Protein AF-0000000083525839 (afdb_homodimer)

Foldseek 3Di:
DPPPDDPPPPPPPPDDPPPPPVPPPPPPPPPDLPDPPDPPPFDWQDKDKDFFQLQEAEAEEEQEAEEEEEDDCVVPVRQGMKMKTKTANDNPFDPVQWDWDADHVRRYTYIYGDDGDHRMYMYMYGNLAYAYHYEYEDAYEYHYENHAYAHYEYEYEQHEYEAENYHYQEAEYEYEHEEYEYHDDYHHHYHYHYHPNYDHDDDPPDD/DDDDDDDPPPDPPPDDPPVPPPPPPPPPPPPDLPDPPDPPPFDWQDKDKDFFQLQEAEAEEEQEAEEEEEDDCVVPVRQGMKMKTKTANDNPFDPVQWDWDADHVRRYTYIYGDDGDHRMYMYMYGNLAYAYHYEYEDAYEYHYENHAYAHYEYEYEQHEYEAENYHYQEAEYEYEHEEYEYHDDYHHHYHYHYHPNYDHDDDPPPD

Sequence (414 aa):
MTSLVAFCRLGLSLRGSARCLLAPVGRGSVSGTRRLGSRQKGSALKRWTLLVDPFGSLKVRLPCDVTVRPLDPHGYPAADRAFVELISPDQGANVDDVLVKYDKASKQLVVTSDHVGSDARIDLVTPVKFDLDISTFRKGCVKIKNMEGDNCYVETEKGHSILNSLKAHKVQVHSRGGKVICLGTIYGNVDIQTSEKGGFLMNNFFPMTSLVAFCRLGLSLRGSARCLLAPVGRGSVSGTRRLGSRQKGSALKRWTLLVDPFGSLKVRLPCDVTVRPLDPHGYPAADRAFVELISPDQGANVDDVLVKYDKASKQLVVTSDHVGSDARIDLVTPVKFDLDISTFRKGCVKIKNMEGDNCYVETEKGHSILNSLKAHKVQVHSRGGKVICLGTIYGNVDIQTSEKGGFLMNNFFP

Nearest PDB structures (foldseek):
  3lyc-assembly8_P  TM=5.583E-01  e=2.710E-03  Parabacteroides distasonis ATCC 8503
  3lyc-assembly8_P  TM=5.581E-01  e=2.653E-03  Parabacteroides distasonis ATCC 8503

Radius of gyration: 32.96 Å; Cα contacts (8 Å, |Δi|>4): 1109; chains: 2; bounding box: 167×71×80 Å

pLDDT: mean 78.37, std 26.61, range [20.97, 98.94]

Organism: Scyliorhinus torazame (NCBI:txid75743)

Solvent-accessible surface area (backbone atoms only — not comparable to full-atom values): 21547 Å² total; per-residue (Å²): 134,81,78,81,82,84,81,79,82,80,78,80,78,84,65,86,75,77,75,76,74,74,72,79,74,70,80,73,73,74,75,74,72,73,65,92,70,69,75,69,83,45,50,76,76,46,76,47,81,42,85,46,58,40,79,21,33,40,37,37,41,32,39,20,31,36,35,40,35,45,47,56,54,86,85,36,74,77,29,38,44,32,38,41,36,37,28,27,68,55,86,81,56,65,71,80,43,54,46,76,47,71,40,78,89,78,28,33,38,38,39,36,33,93,67,56,52,64,76,26,35,37,44,34,32,29,27,38,40,30,22,38,39,39,35,25,31,60,69,6,27,41,37,39,36,58,36,52,20,55,40,36,38,40,36,23,34,50,9,39,38,36,41,32,33,36,35,22,57,36,34,39,37,40,20,60,46,11,41,38,34,45,30,57,37,42,33,32,25,34,36,36,45,37,31,97,81,9,40,29,36,34,57,66,73,70,130,140,85,82,89,78,84,77,88,77,81,81,82,78,79,69,84,77,77,76,76,73,74,68,78,75,72,79,73,75,74,74,75,73,75,65,91,70,69,73,70,84,44,50,76,73,47,74,46,82,41,85,47,59,38,78,21,33,39,38,37,39,32,40,18,32,36,38,41,36,45,47,57,55,86,84,36,74,76,30,39,44,32,38,40,34,37,29,27,68,55,85,80,54,66,71,80,43,55,46,76,47,71,40,77,88,77,29,34,37,38,40,38,34,92,67,55,53,64,78,26,34,37,43,34,32,31,28,38,40,31,24,40,39,39,36,26,30,62,68,6,28,41,37,40,37,57,36,50,19,54,40,36,37,40,34,23,32,50,9,38,38,35,41,32,32,34,36,23,57,36,35,39,38,39,22,61,45,12,41,38,33,46,29,57,38,41,33,31,26,35,37,37,44,37,31,96,80,10,42,30,36,35,58,64,72,70,129

Secondary structure (DSSP, 8-state):
-----------------------------------TT----PEEEEEEEEE--TT-EEEEEESSEEEEEEPPTTT-TT--EEEEEEEES-TT--GGG-EEEEETTTTEEEEE-SS--TT-EEEEEE-TT-EEEEEE-TT--EEEES---SEEEEEESSS-EEEEEEEEEEEEEEESSS-EEEEEEEEEEEEEEE-TT--EEE-----/-----------------------------------TT----PEEEEEEEEE--TT-EEEEEESSEEEEEEPPTTT-TT--EEEEEEEES-TT--GGG-EEEEETTTTEEEEE-SS--TT-EEEEEE-TT-EEEEEE-TT--EEEES---SEEEEEESSS-EEEEEEEEEEEEEEESSS-EEEEEEEEEEEEEEE-TT--EEE-----

Structure (mmCIF, N/CA/C/O backbone):
data_AF-0000000083525839-model_v1
#
loop_
_entity.id
_entity.type
_entity.pdbx_description
1 polymer 'Adhesin domain-containing protein'
#
loop_
_atom_site.group_PDB
_atom_site.id
_atom_site.type_symbol
_atom_site.label_atom_id
_atom_site.label_alt_id
_atom_site.label_comp_id
_atom_site.label_asym_id
_atom_site.label_entity_id
_atom_site.label_seq_id
_atom_site.pdbx_PDB_ins_code
_atom_site.Cartn_x
_atom_site.Cartn_y
_atom_site.Cartn_z
_atom_site.occupancy
_atom_site.B_iso_or_equiv
_atom_site.auth_seq_id
_atom_site.auth_comp_id
_atom_site.auth_asym_id
_atom_site.auth_atom_id
_atom_site.pdbx_PDB_model_num
ATOM 1 N N . MET A 1 1 ? 74.062 16.625 -56.938 1 25.94 1 MET A N 1
ATOM 2 C CA . MET A 1 1 ? 72.812 17.094 -56.375 1 25.94 1 MET A CA 1
ATOM 3 C C . MET A 1 1 ? 72.188 16.016 -55.469 1 25.94 1 MET A C 1
ATOM 5 O O . MET A 1 1 ? 71.062 16.156 -55.062 1 25.94 1 MET A O 1
ATOM 9 N N . THR A 1 2 ? 72.75 14.938 -55.5 1 28.05 2 THR A N 1
ATOM 10 C CA . THR A 1 2 ? 72.25 13.633 -55.094 1 28.05 2 THR A CA 1
ATOM 11 C C . THR A 1 2 ? 72.25 13.523 -53.562 1 28.05 2 THR A C 1
ATOM 13 O O . THR A 1 2 ? 72.188 12.422 -53 1 28.05 2 THR A O 1
ATOM 16 N N . SER A 1 3 ? 71.812 14.727 -52.781 1 30.92 3 SER A N 1
ATOM 17 C CA . SER A 1 3 ? 72.188 14.961 -51.375 1 30.92 3 SER A CA 1
ATOM 18 C C . SER A 1 3 ? 71.375 14.055 -50.438 1 30.92 3 SER A C 1
ATOM 20 O O . SER A 1 3 ? 70.125 14.055 -50.469 1 30.92 3 SER A O 1
ATOM 22 N N . LEU A 1 4 ? 71.938 12.852 -50.125 1 30.45 4 LEU A N 1
ATOM 23 C CA . LEU A 1 4 ? 71.438 11.711 -49.375 1 30.45 4 LEU A CA 1
ATOM 24 C C . LEU A 1 4 ? 70.938 12.117 -47.969 1 30.45 4 LEU A C 1
ATOM 26 O O . LEU A 1 4 ? 71.75 12.656 -47.219 1 30.45 4 LEU A O 1
ATOM 30 N N . VAL A 1 5 ? 69.562 12.32 -47.75 1 29.45 5 VAL A N 1
ATOM 31 C CA . VAL A 1 5 ? 68.688 12.82 -46.688 1 29.45 5 VAL A CA 1
ATOM 32 C C . VAL A 1 5 ? 68.812 11.961 -45.438 1 29.45 5 VAL A C 1
ATOM 34 O O . VAL A 1 5 ? 68.75 10.727 -45.531 1 29.45 5 VAL A O 1
ATOM 37 N N . ALA A 1 6 ? 69.312 12.547 -44.25 1 27.53 6 ALA A N 1
ATOM 38 C CA . ALA A 1 6 ? 69.812 12.211 -42.906 1 27.53 6 ALA A CA 1
ATOM 39 C C . ALA A 1 6 ? 68.688 11.617 -42.062 1 27.53 6 ALA A C 1
ATOM 41 O O . ALA A 1 6 ? 67.625 12.227 -41.906 1 27.53 6 ALA A O 1
ATOM 42 N N . PHE A 1 7 ? 68.5 10.234 -41.906 1 27.47 7 PHE A N 1
ATOM 43 C CA . PHE A 1 7 ? 67.562 9.266 -41.344 1 27.47 7 PHE A CA 1
ATOM 44 C C . PHE A 1 7 ? 67.5 9.383 -39.812 1 27.47 7 PHE A C 1
ATOM 46 O O . PHE A 1 7 ? 68.312 8.805 -39.125 1 27.47 7 PHE A O 1
ATOM 53 N N . CYS A 1 8 ? 67.312 10.688 -39.219 1 25.06 8 CYS A N 1
ATOM 54 C CA . CYS A 1 8 ? 67.5 10.773 -37.781 1 25.06 8 CYS A CA 1
ATOM 55 C C . CYS A 1 8 ? 66.5 9.906 -37.031 1 25.06 8 CYS A C 1
ATOM 57 O O . CYS A 1 8 ? 65.312 9.93 -37.344 1 25.06 8 CYS A O 1
ATOM 59 N N . ARG A 1 9 ? 66.938 8.82 -36.312 1 26.33 9 ARG A N 1
ATOM 60 C CA . ARG A 1 9 ? 66.5 7.66 -35.531 1 26.33 9 ARG A CA 1
ATOM 61 C C . ARG A 1 9 ? 65.75 8.086 -34.281 1 26.33 9 ARG A C 1
ATOM 63 O O . ARG A 1 9 ? 66.375 8.602 -33.344 1 26.33 9 ARG A O 1
ATOM 70 N N . LEU A 1 10 ? 64.5 8.742 -34.406 1 27.22 10 LEU A N 1
ATOM 71 C CA . LEU A 1 10 ? 63.656 9.344 -33.375 1 27.22 10 LEU A CA 1
ATOM 72 C C . LEU A 1 10 ? 63.219 8.305 -32.344 1 27.22 10 LEU A C 1
ATOM 74 O O . LEU A 1 10 ? 62.5 7.371 -32.688 1 27.22 10 LEU A O 1
ATOM 78 N N . GLY A 1 11 ? 64.062 7.867 -31.344 1 27.44 11 GLY A N 1
ATOM 79 C CA . GLY A 1 11 ? 63.875 6.859 -30.312 1 27.44 11 GLY A CA 1
ATOM 80 C C . GLY A 1 11 ? 62.75 7.18 -29.359 1 27.44 11 GLY A C 1
ATOM 81 O O . GLY A 1 11 ? 62.75 8.242 -28.719 1 27.44 11 GLY A O 1
ATOM 82 N N . LEU A 1 12 ? 61.469 6.852 -29.625 1 28.11 12 LEU A N 1
ATOM 83 C CA . LEU A 1 12 ? 60.188 7.18 -28.953 1 28.11 12 LEU A CA 1
ATOM 84 C C . LEU A 1 12 ? 60.094 6.512 -27.594 1 28.11 12 LEU A C 1
ATOM 86 O O . LEU A 1 12 ? 60.062 5.281 -27.5 1 28.11 12 LEU A O 1
ATOM 90 N N . SER A 1 13 ? 60.906 6.945 -26.578 1 27.11 13 SER A N 1
ATOM 91 C CA . SER A 1 13 ? 60.875 6.285 -25.281 1 27.11 13 SER A CA 1
ATOM 92 C C . SER A 1 13 ? 59.531 6.406 -24.594 1 27.11 13 SER A C 1
ATOM 94 O O . SER A 1 13 ? 58.938 7.492 -24.562 1 27.11 13 SER A O 1
ATOM 96 N N . LEU A 1 14 ? 58.719 5.316 -24.516 1 29.78 14 LEU A N 1
ATOM 97 C CA . LEU A 1 14 ? 57.375 4.98 -24.047 1 29.78 14 LEU A CA 1
ATOM 98 C C . LEU A 1 14 ? 57.281 5.156 -22.547 1 29.78 14 LEU A C 1
ATOM 100 O O . LEU A 1 14 ? 57.688 4.289 -21.781 1 29.78 14 LEU A O 1
ATOM 104 N N . ARG A 1 15 ? 57.719 6.262 -21.953 1 24.11 15 ARG A N 1
ATOM 105 C CA . ARG A 1 15 ? 57.906 6.285 -20.5 1 24.11 15 ARG A CA 1
ATOM 106 C C . ARG A 1 15 ? 56.562 6.176 -19.781 1 24.11 15 ARG A C 1
ATOM 108 O O . ARG A 1 15 ? 56.5 5.645 -18.656 1 24.11 15 ARG A O 1
ATOM 115 N N . GLY A 1 16 ? 55.375 6.852 -20.141 1 23.44 16 GLY A N 1
ATOM 116 C CA . GLY A 1 16 ? 54.75 7.602 -19.062 1 23.44 16 GLY A CA 1
ATOM 117 C C . GLY A 1 16 ? 53.969 6.727 -18.094 1 23.44 16 GLY A C 1
ATOM 118 O O . GLY A 1 16 ? 53.156 5.914 -18.531 1 23.44 16 GLY A O 1
ATOM 119 N N . SER A 1 17 ? 54.5 6.168 -17.031 1 25.8 17 SER A N 1
ATOM 120 C CA . SER A 1 17 ? 54 5.336 -15.945 1 25.8 17 SER A CA 1
ATOM 121 C C . SER A 1 17 ? 52.812 6.012 -15.234 1 25.8 17 SER A C 1
ATOM 123 O O . SER A 1 17 ? 53.031 6.938 -14.445 1 25.8 17 SER A O 1
ATOM 125 N N . ALA A 1 18 ? 51.75 6.445 -15.914 1 24.8 18 ALA A N 1
ATOM 126 C CA . ALA A 1 18 ? 50.75 7.219 -15.172 1 24.8 18 ALA A CA 1
ATOM 127 C C . ALA A 1 18 ? 50.156 6.402 -14.031 1 24.8 18 ALA A C 1
ATOM 129 O O . ALA A 1 18 ? 49.625 5.316 -14.25 1 24.8 18 ALA A O 1
ATOM 130 N N . ARG A 1 19 ? 50.812 6.418 -12.836 1 25.94 19 ARG A N 1
ATOM 131 C CA . ARG A 1 19 ? 50.375 5.883 -11.555 1 25.94 19 ARG A CA 1
ATOM 132 C C . ARG A 1 19 ? 48.969 6.387 -11.195 1 25.94 19 ARG A C 1
ATOM 134 O O . ARG A 1 19 ? 48.781 7.59 -11.023 1 25.94 19 ARG A O 1
ATOM 141 N N . CYS A 1 20 ? 47.906 5.93 -11.891 1 24.39 20 CYS A N 1
ATOM 142 C CA . CYS A 1 20 ? 46.531 6.305 -11.562 1 24.39 20 CYS A CA 1
ATOM 143 C C . CYS A 1 20 ? 46.25 6.105 -10.078 1 24.39 20 CYS A C 1
ATOM 145 O O . CYS A 1 20 ? 46.219 4.973 -9.602 1 24.39 20 CYS A O 1
ATOM 147 N N . LEU A 1 21 ? 46.906 6.891 -9.258 1 27.11 21 LEU A N 1
ATOM 148 C CA . LEU A 1 21 ? 46.594 6.805 -7.84 1 27.11 21 LEU A CA 1
ATOM 149 C C . LEU A 1 21 ? 45.094 6.988 -7.625 1 27.11 21 LEU A C 1
ATOM 151 O O . LEU A 1 21 ? 44.531 8.039 -7.957 1 27.11 21 LEU A O 1
ATOM 155 N N . LEU A 1 22 ? 44.375 5.969 -7.98 1 28.78 22 LEU A N 1
ATOM 156 C CA . LEU A 1 22 ? 42.938 6.027 -7.641 1 28.78 22 LEU A CA 1
ATOM 157 C C . LEU A 1 22 ? 42.75 6.352 -6.16 1 28.78 22 LEU A C 1
ATOM 159 O O . LEU A 1 22 ? 43.281 5.656 -5.297 1 28.78 22 LEU A O 1
ATOM 163 N N . ALA A 1 23 ? 42.75 7.605 -5.758 1 30.5 23 ALA A N 1
ATOM 164 C CA . ALA A 1 23 ? 42.469 7.988 -4.383 1 30.5 23 ALA A CA 1
ATOM 165 C C . ALA A 1 23 ? 41.125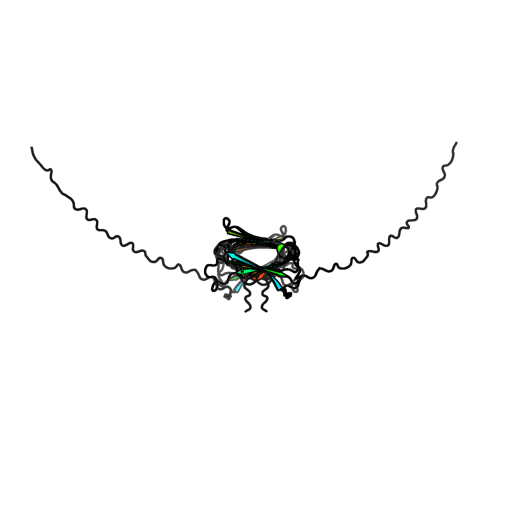 7.371 -3.922 1 30.5 23 ALA A C 1
ATOM 167 O O . ALA A 1 23 ? 40.219 7.152 -4.73 1 30.5 23 ALA A O 1
ATOM 168 N N . PRO A 1 24 ? 41.188 6.586 -2.814 1 29.98 24 PRO A N 1
ATOM 169 C CA . PRO A 1 24 ? 40 5.98 -2.209 1 29.98 24 PRO A CA 1
ATOM 170 C C . PRO A 1 24 ? 38.875 6.988 -1.967 1 29.98 24 PRO A C 1
ATOM 172 O O . PRO A 1 24 ? 39.125 8.078 -1.45 1 29.98 24 PRO A O 1
ATOM 175 N N . VAL A 1 25 ? 38.094 7.254 -2.988 1 31.7 25 VAL A N 1
ATOM 176 C CA . VAL A 1 25 ? 36.938 8.102 -2.686 1 31.7 25 VAL A CA 1
ATOM 177 C C . VAL A 1 25 ? 36.312 7.645 -1.38 1 31.7 25 VAL A C 1
ATOM 179 O O . VAL A 1 25 ? 36.094 6.449 -1.173 1 31.7 25 VAL A O 1
ATOM 182 N N . GLY A 1 26 ? 36.625 8.312 -0.355 1 26.12 26 GLY A N 1
ATOM 183 C CA . GLY A 1 26 ? 36.031 8.156 0.959 1 26.12 26 GLY A CA 1
ATOM 184 C C . GLY A 1 26 ? 34.531 7.879 0.901 1 26.12 26 GLY A C 1
ATOM 185 O O . GLY A 1 26 ? 33.844 8.305 -0.034 1 26.12 26 GLY A O 1
ATOM 186 N N . ARG A 1 27 ? 34.094 6.727 1.451 1 28.44 27 ARG A N 1
ATOM 187 C CA . ARG A 1 27 ? 32.719 6.262 1.735 1 28.44 27 ARG A CA 1
ATOM 188 C C . ARG A 1 27 ? 31.844 7.414 2.188 1 28.44 27 ARG A C 1
ATOM 190 O O . ARG A 1 27 ? 32.125 8.086 3.178 1 28.44 27 ARG A O 1
ATOM 197 N N . GLY A 1 28 ? 31.391 8.195 1.25 1 26.38 28 GLY A N 1
ATOM 198 C CA . GLY A 1 28 ? 30.453 9.25 1.626 1 26.38 28 GLY A CA 1
ATOM 199 C C . GLY A 1 28 ? 29.484 8.828 2.715 1 26.38 28 GLY A C 1
ATOM 200 O O . GLY A 1 28 ? 29.031 7.688 2.738 1 26.38 28 GLY A O 1
ATOM 201 N N . SER A 1 29 ? 29.625 9.367 3.922 1 28.72 29 SER A N 1
ATOM 202 C CA . SER A 1 29 ? 28.734 9.289 5.082 1 28.72 29 SER A CA 1
ATOM 203 C C . SER A 1 29 ? 27.281 9.359 4.664 1 28.72 29 SER A C 1
ATOM 205 O O . SER A 1 29 ? 26.859 10.328 4.02 1 28.72 29 SER A O 1
ATOM 207 N N . VAL A 1 30 ? 26.75 8.242 4.168 1 30.69 30 VAL A N 1
ATOM 208 C CA . VAL A 1 30 ? 25.297 8.234 4.148 1 30.69 30 VAL A CA 1
ATOM 209 C C . VAL A 1 30 ? 24.75 9.008 5.348 1 30.69 30 VAL A C 1
ATOM 211 O O . VAL A 1 30 ? 25.172 8.773 6.484 1 30.69 30 VAL A O 1
ATOM 214 N N . SER A 1 31 ? 24.547 10.273 5.219 1 31.59 31 SER A N 1
ATOM 215 C CA . SER A 1 31 ? 23.844 11.102 6.188 1 31.59 31 SER A CA 1
ATOM 216 C C . SER A 1 31 ? 22.766 10.312 6.91 1 31.59 31 SER A C 1
ATOM 218 O O . SER A 1 31 ? 22.094 9.469 6.309 1 31.59 31 SER A O 1
ATOM 220 N N . GLY A 1 32 ? 22.891 9.969 8.172 1 30.7 32 GLY A N 1
ATOM 221 C CA . GLY A 1 32 ? 22.078 9.328 9.195 1 30.7 32 GLY A CA 1
ATOM 222 C C . GLY A 1 32 ? 20.609 9.656 9.07 1 30.7 32 GLY A C 1
ATOM 223 O O . GLY A 1 32 ? 20.234 10.82 8.961 1 30.7 32 GLY A O 1
ATOM 224 N N . THR A 1 33 ? 19.906 8.836 8.344 1 37.47 33 THR A N 1
ATOM 225 C CA . THR A 1 33 ? 18.469 8.859 8.516 1 37.47 33 THR A CA 1
ATOM 226 C C . THR A 1 33 ? 18.094 9.172 9.969 1 37.47 33 THR A C 1
ATOM 228 O O . THR A 1 33 ? 18.656 8.586 10.891 1 37.47 33 THR A O 1
ATOM 231 N N . ARG A 1 34 ? 17.734 10.445 10.219 1 37.56 34 ARG A N 1
ATOM 232 C CA . ARG A 1 34 ? 17.234 10.758 11.547 1 37.56 34 ARG A CA 1
ATOM 233 C C . ARG A 1 34 ? 16.406 9.602 12.102 1 37.56 34 ARG A C 1
ATOM 235 O O . ARG A 1 34 ? 15.508 9.094 11.43 1 37.56 34 ARG A O 1
ATOM 242 N N . ARG A 1 35 ? 16.906 8.961 13.062 1 39.59 35 ARG A N 1
ATOM 243 C CA . ARG A 1 35 ? 16.156 7.969 13.82 1 39.59 35 ARG A CA 1
ATOM 244 C C . ARG A 1 35 ? 14.75 8.469 14.141 1 39.59 35 ARG A C 1
ATOM 246 O O . ARG A 1 35 ? 14.578 9.602 14.594 1 39.59 35 ARG A O 1
ATOM 253 N N . LEU A 1 36 ? 13.742 7.93 13.578 1 48.91 36 LEU A N 1
ATOM 254 C CA . LEU A 1 36 ? 12.32 8.242 13.695 1 48.91 36 LEU A CA 1
ATOM 255 C C . LEU A 1 36 ? 11.984 8.688 15.117 1 48.91 36 LEU A C 1
ATOM 257 O O . LEU A 1 36 ? 11.016 9.422 15.328 1 48.91 36 LEU A O 1
ATOM 261 N N . GLY A 1 37 ? 12.773 8.062 16.141 1 39.81 37 GLY A N 1
ATOM 262 C CA . GLY A 1 37 ? 12.336 8.211 17.516 1 39.81 37 GLY A CA 1
ATOM 263 C C . GLY A 1 37 ? 12.992 9.375 18.234 1 39.81 37 GLY A C 1
ATOM 264 O O . GLY A 1 37 ? 12.867 9.516 19.453 1 39.81 37 GLY A O 1
ATOM 265 N N . SER A 1 38 ? 13.898 9.977 17.797 1 42.09 38 SER A N 1
ATOM 266 C CA . SER A 1 38 ? 14.477 10.906 18.766 1 42.09 38 SER A CA 1
ATOM 267 C C . SER A 1 38 ? 13.594 12.141 18.953 1 42.09 38 SER A C 1
ATOM 269 O O . SER A 1 38 ? 13.43 12.93 18.016 1 42.09 38 SER A O 1
ATOM 271 N N . ARG A 1 39 ? 12.617 12.055 19.828 1 47.5 39 ARG A N 1
ATOM 272 C CA . ARG A 1 39 ? 11.891 13.266 20.219 1 47.5 39 ARG A CA 1
ATOM 273 C C . ARG A 1 39 ? 12.852 14.375 20.641 1 47.5 39 ARG A C 1
ATOM 275 O O . ARG A 1 39 ? 13.547 14.242 21.641 1 47.5 39 ARG A O 1
ATOM 282 N N . GLN A 1 40 ? 13.359 14.984 19.812 1 51.22 40 GLN A N 1
ATOM 283 C CA . GLN A 1 40 ? 14.055 16.156 20.359 1 51.22 40 GLN A CA 1
ATOM 284 C C . GLN A 1 40 ? 13.117 17 21.203 1 51.22 40 GLN A C 1
ATOM 286 O O . GLN A 1 40 ? 12 17.312 20.781 1 51.22 40 GLN A O 1
ATOM 291 N N . LYS A 1 41 ? 13.211 17 22.438 1 60.47 41 LYS A N 1
ATOM 292 C CA . LYS A 1 41 ? 12.57 17.891 23.406 1 60.47 41 LYS A CA 1
ATOM 293 C C . LYS A 1 41 ? 12.648 19.344 22.953 1 60.47 41 LYS A C 1
ATOM 295 O O . LYS A 1 41 ? 13.742 19.875 22.75 1 60.47 41 LYS A O 1
ATOM 300 N N . GLY A 1 42 ? 11.641 19.781 21.984 1 67.81 42 GLY A N 1
ATOM 301 C CA . GLY A 1 42 ? 11.555 21.203 21.703 1 67.81 42 GLY A CA 1
ATOM 302 C C . GLY A 1 42 ? 10.375 21.875 22.375 1 67.81 42 GLY A C 1
ATOM 303 O O . GLY A 1 42 ? 9.539 21.203 23 1 67.81 42 GLY A O 1
ATOM 304 N N . SER A 1 43 ? 10.547 23.188 22.625 1 76.19 43 SER A N 1
ATOM 305 C CA . SER A 1 43 ? 9.453 23.984 23.172 1 76.19 43 SER A CA 1
ATOM 306 C C . SER A 1 43 ? 8.547 24.516 22.078 1 76.19 43 SER A C 1
ATOM 308 O O . SER A 1 43 ? 9 24.766 20.953 1 76.19 43 SER A O 1
ATOM 310 N N . ALA A 1 44 ? 7.27 24.516 22.406 1 76.94 44 ALA A N 1
ATOM 311 C CA . ALA A 1 44 ? 6.312 25.141 21.5 1 76.94 44 ALA A CA 1
ATOM 312 C C . ALA A 1 44 ? 6.594 26.641 21.359 1 76.94 44 ALA A C 1
ATOM 314 O O . ALA A 1 44 ? 6.613 27.359 22.359 1 76.94 44 ALA A O 1
ATOM 315 N N . LEU A 1 45 ? 6.848 27.031 20.141 1 82.75 45 LEU A N 1
ATOM 316 C CA . LEU A 1 45 ? 7.195 28.438 19.891 1 82.75 45 LEU A CA 1
ATOM 317 C C . LEU A 1 45 ? 5.949 29.25 19.562 1 82.75 45 LEU A C 1
ATOM 319 O O . LEU A 1 45 ? 5.836 30.406 19.984 1 82.75 45 LEU A O 1
ATOM 323 N N . LYS A 1 46 ? 5.039 28.672 18.906 1 91 46 LYS A N 1
ATOM 324 C CA . LYS A 1 46 ? 3.824 29.375 18.5 1 91 46 LYS A CA 1
ATOM 325 C C . LYS A 1 46 ? 2.686 28.391 18.234 1 91 46 LYS A C 1
ATOM 327 O O . LYS A 1 46 ? 2.916 27.266 17.781 1 91 46 LYS A O 1
ATOM 332 N N . ARG A 1 47 ? 1.467 28.844 18.625 1 93.69 47 ARG A N 1
ATOM 333 C CA . ARG A 1 47 ? 0.275 28.016 18.406 1 93.69 47 ARG A CA 1
ATOM 334 C C . ARG A 1 47 ? -0.831 28.828 17.75 1 93.69 47 ARG A C 1
ATOM 336 O O . ARG A 1 47 ? -1.034 30 18.078 1 93.69 47 ARG A O 1
ATOM 343 N N . TRP A 1 48 ? -1.475 28.25 16.781 1 96.56 48 TRP A N 1
ATOM 344 C CA . TRP A 1 48 ? -2.645 28.828 16.141 1 96.56 48 TRP A CA 1
ATOM 345 C C . TRP A 1 48 ? -3.889 27.984 16.406 1 96.56 48 TRP A C 1
ATOM 347 O O . TRP A 1 48 ? -3.834 26.766 16.359 1 96.56 48 TRP A O 1
ATOM 357 N N . THR A 1 49 ? -4.961 28.656 16.75 1 97.31 49 THR A N 1
ATOM 358 C CA . THR A 1 49 ? -6.285 28.047 16.844 1 97.31 49 THR A CA 1
ATOM 359 C C . THR A 1 49 ? -7.227 28.641 15.797 1 97.31 49 THR A C 1
ATOM 361 O O . THR A 1 49 ? -7.445 29.859 15.766 1 97.31 49 THR A O 1
ATOM 364 N N . LEU A 1 50 ? -7.762 27.766 15.039 1 98.25 50 LEU A N 1
ATOM 365 C CA . LEU A 1 50 ? -8.578 28.266 13.938 1 98.25 50 LEU A CA 1
ATOM 366 C C . LEU A 1 50 ? -9.961 27.625 13.961 1 98.25 50 LEU A C 1
ATOM 368 O O . LEU A 1 50 ? -10.117 26.453 14.289 1 98.25 50 LEU A O 1
ATOM 372 N N . LEU A 1 51 ? -10.93 28.484 13.656 1 98.25 51 LEU A N 1
ATOM 373 C CA . LEU A 1 51 ? -12.258 27.953 13.359 1 98.25 51 LEU A CA 1
ATOM 374 C C . LEU A 1 51 ? -12.336 27.469 11.914 1 98.25 51 LEU A C 1
ATOM 376 O O . LEU A 1 51 ? -12.055 28.219 10.984 1 98.25 51 LEU A O 1
ATOM 380 N N . VAL A 1 52 ? -12.727 26.156 11.781 1 98.69 52 VAL A N 1
ATOM 381 C CA . VAL A 1 52 ? -12.727 25.594 10.438 1 98.69 52 VAL A CA 1
ATOM 382 C C . VAL A 1 52 ? -14.008 24.797 10.219 1 98.69 52 VAL A C 1
ATOM 384 O O . VAL A 1 52 ? -14.758 24.531 11.156 1 98.69 52 VAL A O 1
ATOM 387 N N . ASP A 1 53 ? -14.266 24.453 8.883 1 98.56 53 ASP A N 1
ATOM 388 C CA . ASP A 1 53 ? -15.336 23.531 8.539 1 98.56 53 ASP A CA 1
ATOM 389 C C . ASP A 1 53 ? -14.93 22.078 8.805 1 98.56 53 ASP A C 1
ATOM 391 O O . ASP A 1 53 ? -13.805 21.688 8.5 1 98.56 53 ASP A O 1
ATOM 395 N N . PRO A 1 54 ? -15.867 21.359 9.367 1 98.31 54 PRO A N 1
ATOM 396 C CA . PRO A 1 54 ? -15.531 19.969 9.664 1 98.31 54 PRO A CA 1
ATOM 397 C C . PRO A 1 54 ? -15.141 19.172 8.422 1 98.31 54 PRO A C 1
ATOM 399 O O . PRO A 1 54 ? -14.477 18.141 8.523 1 98.31 54 PRO A O 1
ATOM 402 N N . PHE A 1 55 ? -15.625 19.656 7.25 1 98.25 55 PHE A N 1
ATOM 403 C CA . PHE A 1 55 ? -15.352 18.984 5.984 1 98.25 55 PHE A CA 1
ATOM 404 C C . PHE A 1 55 ? -14.508 19.875 5.078 1 98.25 55 PHE A C 1
ATOM 406 O O . PHE A 1 55 ? -14.938 20.219 3.973 1 98.25 55 PHE A O 1
ATOM 413 N N . GLY A 1 56 ? -13.344 20.156 5.566 1 98.5 56 GLY A N 1
ATOM 414 C CA . GLY A 1 56 ? -12.422 20.969 4.797 1 98.5 56 GLY A CA 1
ATOM 415 C C . GLY A 1 56 ? -11.188 20.219 4.34 1 98.5 56 GLY A C 1
ATOM 416 O O . GLY A 1 56 ? -11.211 19 4.203 1 98.5 56 GLY A O 1
ATOM 417 N N . SER A 1 57 ? -10.156 21 3.949 1 98.81 57 SER A N 1
ATOM 418 C CA . SER A 1 57 ? -8.914 20.406 3.484 1 98.81 57 SER A CA 1
ATOM 419 C C . SER A 1 57 ? -7.703 21.109 4.09 1 98.81 57 SER A C 1
ATOM 421 O O . SER A 1 57 ? -7.793 22.266 4.496 1 98.81 57 SER A O 1
ATOM 423 N N . LEU A 1 58 ? -6.656 20.375 4.227 1 98.94 58 LEU A N 1
ATOM 424 C CA . LEU A 1 58 ? -5.379 20.859 4.727 1 98.94 58 LEU A CA 1
ATOM 425 C C . LEU A 1 58 ? -4.312 20.812 3.637 1 98.94 58 LEU A C 1
ATOM 427 O O . LEU A 1 58 ? -4.105 19.766 3.014 1 98.94 58 LEU A O 1
ATOM 431 N N . LYS A 1 59 ? -3.713 21.875 3.381 1 98.88 59 LYS A N 1
ATOM 432 C CA . LYS A 1 59 ? -2.574 21.953 2.469 1 98.88 59 LYS A CA 1
ATOM 433 C C . LYS A 1 59 ? -1.309 22.391 3.205 1 98.88 59 LYS A C 1
ATOM 435 O O . LYS A 1 59 ? -1.262 23.484 3.785 1 98.88 59 LYS A O 1
ATOM 440 N N . VAL A 1 60 ? -0.306 21.578 3.148 1 98.81 60 VAL A N 1
ATOM 441 C CA . VAL A 1 60 ? 0.925 21.828 3.889 1 98.81 60 VAL A CA 1
ATOM 442 C C . VAL A 1 60 ? 2.117 21.797 2.936 1 98.81 60 VAL A C 1
ATOM 444 O O . VAL A 1 60 ? 2.229 20.891 2.104 1 98.81 60 VAL A O 1
ATOM 447 N N . ARG A 1 61 ? 2.984 22.812 2.982 1 98.5 61 ARG A N 1
ATOM 448 C CA . ARG A 1 61 ? 4.289 22.859 2.328 1 98.5 61 ARG A CA 1
ATOM 449 C C . ARG A 1 61 ? 5.375 23.312 3.301 1 98.5 61 ARG A C 1
ATOM 451 O O . ARG A 1 61 ? 5.5 24.516 3.586 1 98.5 61 ARG A O 1
ATOM 458 N N . LEU A 1 62 ? 6.156 22.312 3.76 1 97.62 62 LEU A N 1
ATOM 459 C CA . LEU A 1 62 ? 7.07 22.656 4.84 1 97.62 62 LEU A CA 1
ATOM 460 C C . LEU A 1 62 ? 8.398 21.938 4.68 1 97.62 62 LEU A C 1
ATOM 462 O O . LEU A 1 62 ? 8.438 20.797 4.215 1 97.62 62 LEU A O 1
ATOM 466 N N . PRO A 1 63 ? 9.508 22.484 5.055 1 96.19 63 PRO A N 1
ATOM 467 C CA . PRO A 1 63 ? 10.82 21.828 4.977 1 96.19 63 PRO A CA 1
ATOM 468 C C . PRO A 1 63 ? 11.18 21.078 6.254 1 96.19 63 PRO A C 1
ATOM 470 O O . PRO A 1 63 ? 12.367 20.859 6.535 1 96.19 63 PRO A O 1
ATOM 473 N N . CYS A 1 64 ? 10.148 20.766 7.137 1 95.62 64 CYS A N 1
ATOM 474 C CA . CYS A 1 64 ? 10.398 20.094 8.406 1 95.62 64 CYS A CA 1
ATOM 475 C C . CYS A 1 64 ? 9.375 19 8.656 1 95.62 64 CYS A C 1
ATOM 477 O O . CYS A 1 64 ? 8.523 18.734 7.805 1 95.62 64 CYS A O 1
ATOM 479 N N . ASP A 1 65 ? 9.508 18.391 9.82 1 97.19 65 ASP A N 1
ATOM 480 C CA . ASP A 1 65 ? 8.602 17.297 10.156 1 97.19 65 ASP A CA 1
ATOM 481 C C . ASP A 1 65 ? 7.184 17.797 10.391 1 97.19 65 ASP A C 1
ATOM 483 O O . ASP A 1 65 ? 6.988 18.844 11.016 1 97.19 65 ASP A O 1
ATOM 487 N N . VAL A 1 66 ? 6.277 16.984 9.922 1 98.44 66 VAL A N 1
ATOM 488 C CA . VAL A 1 66 ? 4.863 17.312 10.062 1 98.44 66 VAL A CA 1
ATOM 489 C C . VAL A 1 66 ? 4.105 16.125 10.648 1 98.44 66 VAL A C 1
ATOM 491 O O . VAL A 1 66 ? 4.285 14.984 10.211 1 98.44 66 VAL A O 1
ATOM 494 N N . THR A 1 67 ? 3.305 16.375 11.594 1 98.69 67 THR A N 1
ATOM 495 C CA . THR A 1 67 ? 2.398 15.367 12.133 1 98.69 67 THR A CA 1
ATOM 496 C C . THR A 1 67 ? 0.95 15.844 12.055 1 98.69 67 THR A C 1
ATOM 498 O O . THR A 1 67 ? 0.655 17 12.367 1 98.69 67 THR A O 1
ATOM 501 N N . VAL A 1 68 ? 0.072 14.953 11.617 1 98.88 68 VAL A N 1
ATOM 502 C CA . VAL A 1 68 ? -1.35 15.273 11.539 1 98.88 68 VAL A CA 1
ATOM 503 C C . VAL A 1 68 ? -2.154 14.242 12.328 1 98.88 68 VAL A C 1
ATOM 505 O O . VAL A 1 68 ? -1.995 13.031 12.133 1 98.88 68 VAL A O 1
ATOM 508 N N . ARG A 1 69 ? -2.99 14.703 13.211 1 98.75 69 ARG A N 1
ATOM 509 C CA . ARG A 1 69 ? -3.898 13.852 13.969 1 98.75 69 ARG A CA 1
ATOM 510 C C . ARG A 1 69 ? -5.281 14.484 14.078 1 98.75 69 ARG A C 1
ATOM 512 O O . ARG A 1 69 ? -5.434 15.695 13.891 1 98.75 69 ARG A O 1
ATOM 519 N N . PRO A 1 70 ? -6.297 13.688 14.43 1 98.75 70 PRO A N 1
ATOM 520 C CA . PRO A 1 70 ? -7.66 14.227 14.453 1 98.75 70 PRO A CA 1
ATOM 521 C C . PRO A 1 70 ? -7.969 14.992 15.734 1 98.75 70 PRO A C 1
ATOM 523 O O . PRO A 1 70 ? -7.383 14.719 16.781 1 98.75 70 PRO A O 1
ATOM 526 N N . LEU A 1 71 ? -8.828 15.836 15.562 1 98.19 71 LEU A N 1
ATOM 527 C CA . LEU A 1 71 ? -9.406 16.547 16.703 1 98.19 71 LEU A CA 1
ATOM 528 C C . LEU A 1 71 ? -10.156 15.578 17.609 1 98.19 71 LEU A C 1
ATOM 530 O O . LEU A 1 71 ? -10.859 14.688 17.141 1 98.19 71 LEU A O 1
ATOM 534 N N . ASP A 1 72 ? -9.969 15.859 18.922 1 97.12 72 ASP A N 1
ATOM 535 C CA . ASP A 1 72 ? -10.688 15.039 19.875 1 97.12 72 ASP A CA 1
ATOM 536 C C . ASP A 1 72 ? -12.203 15.227 19.75 1 97.12 72 ASP A C 1
ATOM 538 O O . ASP A 1 72 ? -12.719 16.328 19.984 1 97.12 72 ASP A O 1
ATOM 542 N N . PRO A 1 73 ? -12.883 14.172 19.484 1 95.62 73 PRO A N 1
ATOM 543 C CA . PRO A 1 73 ? -14.32 14.328 19.25 1 95.62 73 PRO A CA 1
ATOM 544 C C . PRO A 1 73 ? -15.086 14.633 20.531 1 95.62 73 PRO A C 1
ATOM 546 O O . PRO A 1 73 ? -16.188 15.188 20.484 1 95.62 73 PRO A O 1
ATOM 549 N N . HIS A 1 74 ? -14.633 14.188 21.641 1 96.25 74 HIS A N 1
ATOM 550 C CA . HIS A 1 74 ? -15.305 14.445 22.922 1 96.25 74 HIS A CA 1
ATOM 551 C C . HIS A 1 74 ? -15.156 15.906 23.328 1 96.25 74 HIS A C 1
ATOM 553 O O . HIS A 1 74 ? -16.125 16.516 23.797 1 96.25 74 HIS A O 1
ATOM 559 N N . GLY A 1 75 ? -14.016 16.406 23.141 1 96.31 75 GLY A N 1
ATOM 560 C CA . GLY A 1 75 ? -13.773 17.797 23.5 1 96.31 75 GLY A CA 1
ATOM 561 C C . GLY A 1 75 ? -14.352 18.781 22.484 1 96.31 75 GLY A C 1
ATOM 562 O O . GLY A 1 75 ? -14.719 19.906 22.844 1 96.31 75 GLY A O 1
ATOM 563 N N . TYR A 1 76 ? -14.375 18.297 21.219 1 97.62 76 TYR A N 1
ATOM 564 C CA . TYR A 1 76 ? -14.875 19.141 20.141 1 97.62 76 TYR A CA 1
ATOM 565 C C . TYR A 1 76 ? -15.867 18.391 19.266 1 97.62 76 TYR A C 1
ATOM 567 O O . TYR A 1 76 ? -15.57 18.062 18.125 1 97.62 76 TYR A O 1
ATOM 575 N N . PRO A 1 77 ? -17.047 18.266 19.719 1 96.75 77 PRO A N 1
ATOM 576 C CA . PRO A 1 77 ? -18.031 17.438 19.016 1 96.75 77 PRO A CA 1
ATOM 577 C C . PRO A 1 77 ? -18.422 18.031 17.672 1 96.75 77 PRO A C 1
ATOM 579 O O . PRO A 1 77 ? -18.812 17.281 16.766 1 96.75 77 PRO A O 1
ATOM 582 N N . ALA A 1 78 ? -18.297 19.375 17.531 1 97.31 78 ALA A N 1
ATOM 583 C CA . ALA A 1 78 ? -18.656 20.016 16.266 1 97.31 78 ALA A CA 1
ATOM 584 C C . ALA A 1 78 ? -17.547 19.844 15.227 1 97.31 78 ALA A C 1
ATOM 586 O O . ALA A 1 78 ? -17.75 20.141 14.047 1 97.31 78 ALA A O 1
ATOM 587 N N . ALA A 1 79 ? -16.453 19.406 15.648 1 98.19 79 ALA A N 1
ATOM 588 C CA . ALA A 1 79 ? -15.297 19.203 14.766 1 98.19 79 ALA A CA 1
ATOM 589 C C . ALA A 1 79 ? -15 20.469 13.961 1 98.19 79 ALA A C 1
ATOM 591 O O . ALA A 1 79 ? -14.742 20.391 12.758 1 98.19 79 ALA A O 1
ATOM 592 N N . ASP A 1 80 ? -14.961 21.531 14.641 1 98.06 80 ASP A N 1
ATOM 593 C CA . ASP A 1 80 ? -14.891 22.797 13.914 1 98.06 80 ASP A CA 1
ATOM 594 C C . ASP A 1 80 ? -13.648 23.594 14.305 1 98.06 80 ASP A C 1
ATOM 596 O O . ASP A 1 80 ? -13.664 24.828 14.297 1 98.06 80 ASP A O 1
ATOM 600 N N . ARG A 1 81 ? -12.656 22.906 14.742 1 98.38 81 ARG A N 1
ATOM 601 C CA . ARG A 1 81 ? -11.422 23.578 15.156 1 98.38 81 ARG A CA 1
ATOM 602 C C . ARG A 1 81 ? -10.203 22.891 14.547 1 98.38 81 ARG A C 1
ATOM 604 O O . ARG A 1 81 ? -10.234 21.688 14.281 1 98.38 81 ARG A O 1
ATOM 611 N N . ALA A 1 82 ? -9.219 23.641 14.281 1 98.75 82 ALA A N 1
ATOM 612 C CA . ALA A 1 82 ? -7.891 23.125 13.945 1 98.75 82 ALA A CA 1
ATOM 613 C C . ALA A 1 82 ? -6.812 23.812 14.781 1 98.75 82 ALA A C 1
ATOM 615 O O . ALA A 1 82 ? -6.93 24.984 15.117 1 98.75 82 ALA A O 1
ATOM 616 N N . PHE A 1 83 ? -5.832 23.078 15.148 1 98.56 83 PHE A N 1
ATOM 617 C CA . PHE A 1 83 ? -4.703 23.594 15.914 1 98.56 83 PHE A CA 1
ATOM 618 C C . PHE A 1 83 ? -3.393 23.359 15.172 1 98.56 83 PHE A C 1
ATOM 620 O O . PHE A 1 83 ? -3.154 22.266 14.656 1 98.56 83 PHE A O 1
ATOM 627 N N . VAL A 1 84 ? -2.625 24.391 15.102 1 98.12 84 VAL A N 1
ATOM 628 C CA . VAL A 1 84 ? -1.281 24.297 14.539 1 98.12 84 VAL A CA 1
ATOM 629 C C . VAL A 1 84 ? -0.254 24.703 15.602 1 98.12 84 VAL A C 1
ATOM 631 O O . VAL A 1 84 ? -0.383 25.75 16.234 1 98.12 84 VAL A O 1
ATOM 634 N N . GLU A 1 85 ? 0.712 23.781 15.797 1 96.31 85 GLU A N 1
ATOM 635 C CA . GLU A 1 85 ? 1.751 24.078 16.781 1 96.31 85 GLU A CA 1
ATOM 636 C C . GLU A 1 85 ? 3.143 23.969 16.156 1 96.31 85 GLU A C 1
ATOM 638 O O . GLU A 1 85 ? 3.475 22.953 15.539 1 96.31 85 GLU A O 1
ATOM 643 N N . LEU A 1 86 ? 3.904 25.031 16.266 1 95 86 LEU A N 1
ATOM 644 C CA . LEU A 1 86 ? 5.309 25.047 15.867 1 95 86 LEU A CA 1
ATOM 645 C C . LEU A 1 86 ? 6.215 24.719 17.062 1 95 86 LEU A C 1
ATOM 647 O O . LEU A 1 86 ? 6.199 25.438 18.062 1 95 86 LEU A O 1
ATOM 651 N N . ILE A 1 87 ? 7.004 23.641 16.922 1 93.56 87 ILE A N 1
ATOM 652 C CA . ILE A 1 87 ? 7.926 23.203 17.969 1 93.56 87 ILE A CA 1
ATOM 653 C C . ILE A 1 87 ? 9.359 23.266 17.438 1 93.56 87 ILE A C 1
ATOM 655 O O . ILE A 1 87 ? 9.656 22.734 16.359 1 93.56 87 ILE A O 1
ATOM 659 N N . SER A 1 88 ? 10.227 23.969 18.062 1 89 88 SER A N 1
ATOM 660 C CA . SER A 1 88 ? 11.617 24.062 17.641 1 89 88 SER A CA 1
ATOM 661 C C . SER A 1 88 ? 12.562 24.031 18.828 1 89 88 SER A C 1
ATOM 663 O O . SER A 1 88 ? 12.266 24.625 19.875 1 89 88 SER A O 1
ATOM 665 N N . PRO A 1 89 ? 13.648 23.328 18.703 1 83.69 89 PRO A N 1
ATOM 666 C CA . PRO A 1 89 ? 14.672 23.422 19.75 1 83.69 89 PRO A CA 1
ATOM 667 C C . PRO A 1 89 ? 15.336 24.797 19.797 1 83.69 89 PRO A C 1
ATOM 669 O O . PRO A 1 89 ? 15.914 25.172 20.828 1 83.69 89 PRO A O 1
ATOM 672 N N . ASP A 1 90 ? 15.305 25.516 18.609 1 79.25 90 ASP A N 1
ATOM 673 C CA . ASP A 1 90 ? 15.891 26.859 18.516 1 79.25 90 ASP A CA 1
ATOM 674 C C . ASP A 1 90 ? 14.898 27.922 18.969 1 79.25 90 ASP A C 1
ATOM 676 O O . ASP A 1 90 ? 13.969 28.281 18.25 1 79.25 90 ASP A O 1
ATOM 680 N N . GLN A 1 91 ? 15.188 28.484 20.141 1 70.38 91 GLN A N 1
ATOM 681 C CA . GLN A 1 91 ? 14.289 29.484 20.719 1 70.38 91 GLN A CA 1
ATOM 682 C C . GLN A 1 91 ? 14.305 30.766 19.906 1 70.38 91 GLN A C 1
ATOM 684 O O . GLN A 1 91 ? 13.383 31.594 20 1 70.38 91 GLN A O 1
ATOM 689 N N . GLY A 1 92 ? 15.328 30.938 19.062 1 67.81 92 GLY A N 1
ATOM 690 C CA . GLY A 1 92 ? 15.414 32.125 18.234 1 67.81 92 GLY A CA 1
ATOM 691 C C . GLY A 1 92 ? 14.812 31.938 16.859 1 67.81 92 GLY A C 1
ATOM 692 O O . GLY A 1 92 ? 14.977 32.781 15.984 1 67.81 92 GLY A O 1
ATOM 693 N N . ALA A 1 93 ? 14.109 30.828 16.781 1 68.25 93 ALA A N 1
ATOM 694 C CA . ALA A 1 93 ? 13.523 30.594 15.461 1 68.25 93 ALA A CA 1
ATOM 695 C C . ALA A 1 93 ? 12.453 31.625 15.133 1 68.25 93 ALA A C 1
ATOM 697 O O . ALA A 1 93 ? 11.703 32.062 16.016 1 68.25 93 ALA A O 1
ATOM 698 N N . ASN A 1 94 ? 12.602 32.188 13.961 1 73.06 94 ASN A N 1
ATOM 699 C CA . ASN A 1 94 ? 11.602 33.156 13.523 1 73.06 94 ASN A CA 1
ATOM 700 C C . ASN A 1 94 ? 10.234 32.5 13.336 1 73.06 94 ASN A C 1
ATOM 702 O O . ASN A 1 94 ? 10.008 31.812 12.336 1 73.06 94 ASN A O 1
ATOM 706 N N . VAL A 1 95 ? 9.453 32.719 14.312 1 72.44 95 VAL A N 1
ATOM 707 C CA . VAL A 1 95 ? 8.133 32.125 14.352 1 72.44 95 VAL A CA 1
ATOM 708 C C . VAL A 1 95 ? 7.266 32.688 13.234 1 72.44 95 VAL A C 1
ATOM 710 O O . VAL A 1 95 ? 6.277 32.094 12.82 1 72.44 95 VAL A O 1
ATOM 713 N N . ASP A 1 96 ? 7.68 33.812 12.742 1 79.75 96 ASP A N 1
ATOM 714 C CA . ASP A 1 96 ? 6.855 34.469 11.727 1 79.75 96 ASP A CA 1
ATOM 715 C C . ASP A 1 96 ? 7.113 33.875 10.344 1 79.75 96 ASP A C 1
ATOM 717 O O . ASP A 1 96 ? 6.461 34.25 9.375 1 79.75 96 ASP A O 1
ATOM 721 N N . ASP A 1 97 ? 7.934 32.906 10.367 1 86.44 97 ASP A N 1
ATOM 722 C CA . ASP A 1 97 ? 8.289 32.312 9.094 1 86.44 97 ASP A CA 1
ATOM 723 C C . ASP A 1 97 ? 7.227 31.312 8.648 1 86.44 97 ASP A C 1
ATOM 725 O O . ASP A 1 97 ? 7.18 30.922 7.473 1 86.44 97 ASP A O 1
ATOM 729 N N . VAL A 1 98 ? 6.309 31 9.523 1 92.88 98 VAL A N 1
ATOM 730 C CA . VAL A 1 98 ? 5.285 30.016 9.172 1 92.88 98 VAL A CA 1
ATOM 731 C C . VAL A 1 98 ? 3.967 30.734 8.875 1 92.88 98 VAL A C 1
ATOM 733 O O . VAL A 1 98 ? 3.457 31.469 9.719 1 92.88 98 VAL A O 1
ATOM 736 N N . LEU A 1 99 ? 3.492 30.578 7.688 1 96 99 LEU A N 1
ATOM 737 C CA . LEU A 1 99 ? 2.197 31.109 7.293 1 96 99 LEU A CA 1
ATOM 738 C C . LEU A 1 99 ? 1.079 30.109 7.574 1 96 99 LEU A C 1
ATOM 740 O O . LEU A 1 99 ? 1.129 28.984 7.105 1 96 99 LEU A O 1
ATOM 744 N N . VAL A 1 100 ? 0.094 30.516 8.375 1 97.69 100 VAL A N 1
ATOM 745 C CA . VAL A 1 100 ? -1.104 29.734 8.672 1 97.69 100 VAL A CA 1
ATOM 746 C C . VAL A 1 100 ? -2.348 30.531 8.289 1 97.69 100 VAL A C 1
ATOM 748 O O . VAL A 1 100 ? -2.609 31.594 8.852 1 97.69 100 VAL A O 1
ATOM 751 N N . LYS A 1 101 ? -3.059 30.016 7.289 1 97.88 101 LYS A N 1
ATOM 752 C CA . LYS A 1 101 ? -4.227 30.734 6.805 1 97.88 101 LYS A CA 1
ATOM 753 C C . LYS A 1 101 ? -5.375 29.797 6.48 1 97.88 101 LYS A C 1
ATOM 755 O O . LYS A 1 101 ? -5.16 28.734 5.895 1 97.88 101 LYS A O 1
ATOM 760 N N . TYR A 1 102 ? -6.531 30.156 6.887 1 98.56 102 TYR A N 1
ATOM 761 C CA . TYR A 1 102 ? -7.734 29.422 6.516 1 98.56 102 TYR A CA 1
ATOM 762 C C . TYR A 1 102 ? -8.602 30.234 5.562 1 98.56 102 TYR A C 1
ATOM 764 O O . TYR A 1 102 ? -8.953 31.375 5.855 1 98.56 102 TYR A O 1
ATOM 772 N N . ASP A 1 103 ? -8.906 29.641 4.457 1 98.38 103 ASP A N 1
ATOM 773 C CA . ASP A 1 103 ? -9.828 30.25 3.506 1 98.38 103 ASP A CA 1
ATOM 774 C C . ASP A 1 103 ? -11.234 29.672 3.664 1 98.38 103 ASP A C 1
ATOM 776 O O . ASP A 1 103 ? -11.477 28.516 3.326 1 98.38 103 ASP A O 1
ATOM 780 N N . LYS A 1 104 ? -12.211 30.469 4.109 1 97 104 LYS A N 1
ATOM 781 C CA . LYS A 1 104 ? -13.57 30.016 4.391 1 97 104 LYS A CA 1
ATOM 782 C C . LYS A 1 104 ? -14.289 29.594 3.109 1 97 104 LYS A C 1
ATOM 784 O O . LYS A 1 104 ? -15.047 28.625 3.107 1 97 104 LYS A O 1
ATOM 789 N N . ALA A 1 105 ? -14.023 30.266 2.064 1 97.38 105 ALA A N 1
ATOM 790 C CA . ALA A 1 105 ? -14.719 30 0.807 1 97.38 105 ALA A CA 1
ATOM 791 C C . ALA A 1 105 ? -14.367 28.609 0.275 1 97.38 105 ALA A C 1
ATOM 793 O O . ALA A 1 105 ? -15.25 27.828 -0.085 1 97.38 105 ALA A O 1
ATOM 794 N N . SER A 1 106 ? -13.117 28.328 0.29 1 98.25 106 SER A N 1
ATOM 795 C CA . SER A 1 106 ? -12.672 27.031 -0.223 1 98.25 106 SER A CA 1
ATOM 796 C C . SER A 1 106 ? -12.578 26 0.893 1 98.25 106 SER A C 1
ATOM 798 O O . SER A 1 106 ? -12.32 24.812 0.635 1 98.25 106 SER A O 1
ATOM 800 N N . LYS A 1 107 ? -12.828 26.406 2.123 1 98.5 107 LYS A N 1
ATOM 801 C CA . LYS A 1 107 ? -12.703 25.562 3.303 1 98.5 107 LYS A CA 1
ATOM 802 C C . LYS A 1 107 ? -11.328 24.891 3.357 1 98.5 107 LYS A C 1
ATOM 804 O O . LYS A 1 107 ? -11.234 23.688 3.576 1 98.5 107 LYS A O 1
ATOM 809 N N . GLN A 1 108 ? -10.297 25.672 3.15 1 98.81 108 GLN A N 1
ATOM 810 C CA . GLN A 1 108 ? -8.953 25.109 3.098 1 98.81 108 GLN A CA 1
ATOM 811 C C . GLN A 1 108 ? -8.031 25.781 4.109 1 98.81 108 GLN A C 1
ATOM 813 O O . GLN A 1 108 ? -7.953 27.016 4.156 1 98.81 108 GLN A O 1
ATOM 818 N N . LEU A 1 109 ? -7.402 24.984 4.949 1 98.88 109 LEU A N 1
ATOM 819 C CA . LEU A 1 109 ? -6.328 25.422 5.836 1 98.88 109 LEU A CA 1
ATOM 820 C C . LEU A 1 109 ? -4.969 25.25 5.172 1 98.88 109 LEU A C 1
ATOM 822 O O . LEU A 1 109 ? -4.617 24.141 4.746 1 98.88 109 LEU A O 1
ATOM 826 N N . VAL A 1 110 ? -4.234 26.328 5.051 1 98.75 110 VAL A N 1
ATOM 827 C CA . VAL A 1 110 ? -2.926 26.297 4.402 1 98.75 110 VAL A CA 1
ATOM 828 C C . VAL A 1 110 ? -1.835 26.578 5.43 1 98.75 110 VAL A C 1
ATOM 830 O O . VAL A 1 110 ? -1.915 27.562 6.168 1 98.75 110 VAL A O 1
ATOM 833 N N . VAL A 1 111 ? -0.836 25.703 5.547 1 98.38 111 VAL A N 1
ATOM 834 C CA . VAL A 1 111 ? 0.333 25.891 6.402 1 98.38 111 VAL A CA 1
ATOM 835 C C . VAL A 1 111 ? 1.605 25.797 5.566 1 98.38 111 VAL A C 1
ATOM 837 O O . VAL A 1 111 ? 1.95 24.719 5.07 1 98.38 111 VAL A O 1
ATOM 840 N N . THR A 1 112 ? 2.318 26.859 5.426 1 97.75 112 THR A N 1
ATOM 841 C CA . THR A 1 112 ? 3.482 26.875 4.547 1 97.75 112 THR A CA 1
ATOM 842 C C . THR A 1 112 ? 4.633 27.656 5.176 1 97.75 112 THR A C 1
ATOM 844 O O . THR A 1 112 ? 4.406 28.531 6.016 1 97.75 112 THR A O 1
ATOM 847 N N . SER A 1 113 ? 5.832 27.25 4.848 1 95.19 113 SER A N 1
ATOM 848 C CA . SER A 1 113 ? 7.039 28 5.188 1 95.19 113 SER A CA 1
ATOM 849 C C . SER A 1 113 ? 8.188 27.672 4.238 1 95.19 113 SER A C 1
ATOM 851 O O . SER A 1 113 ? 8.352 26.516 3.838 1 95.19 113 SER A O 1
ATOM 853 N N . ASP A 1 114 ? 8.977 28.719 3.957 1 88.38 114 ASP A N 1
ATOM 854 C CA . ASP A 1 114 ? 10.164 28.469 3.15 1 88.38 114 ASP A CA 1
ATOM 855 C C . ASP A 1 114 ? 11.422 28.453 4.016 1 88.38 114 ASP A C 1
ATOM 857 O O . ASP A 1 114 ? 12.484 28 3.57 1 88.38 114 ASP A O 1
ATOM 861 N N . HIS A 1 115 ? 11.32 28.812 5.32 1 86.44 115 HIS A N 1
ATOM 862 C CA . HIS A 1 115 ? 12.555 29.141 6.02 1 86.44 115 HIS A CA 1
ATOM 863 C C . HIS A 1 115 ? 12.617 28.453 7.375 1 86.44 115 HIS A C 1
ATOM 865 O O . HIS A 1 115 ? 13.609 28.578 8.102 1 86.44 115 HIS A O 1
ATOM 871 N N . VAL A 1 116 ? 11.586 27.781 7.699 1 87.75 116 VAL A N 1
ATOM 872 C CA . VAL A 1 116 ? 11.609 27.156 9.016 1 87.75 116 VAL A CA 1
ATOM 873 C C . VAL A 1 116 ? 12.734 26.109 9.078 1 87.75 116 VAL A C 1
ATOM 875 O O . VAL A 1 116 ? 13.016 25.438 8.086 1 87.75 116 VAL A O 1
ATOM 878 N N . GLY A 1 117 ? 13.406 26.094 10.164 1 86.38 117 GLY A N 1
ATOM 879 C CA . GLY A 1 117 ? 14.539 25.188 10.328 1 86.38 117 GLY A CA 1
ATOM 880 C C . GLY A 1 117 ? 14.148 23.734 10.227 1 86.38 117 GLY A C 1
ATOM 881 O O . GLY A 1 117 ? 13.047 23.344 10.633 1 86.38 117 GLY A O 1
ATOM 882 N N . SER A 1 118 ? 15.109 22.953 9.781 1 87.19 118 SER A N 1
ATOM 883 C CA . SER A 1 118 ? 14.875 21.531 9.562 1 87.19 118 SER A CA 1
ATOM 884 C C . SER A 1 118 ? 14.664 20.797 10.883 1 87.19 118 SER A C 1
ATOM 886 O O . SER A 1 118 ? 14.117 19.688 10.898 1 87.19 118 SER A O 1
ATOM 888 N N . ASP A 1 119 ? 15.055 21.406 11.93 1 89.62 119 ASP A N 1
ATOM 889 C CA . ASP A 1 119 ? 14.922 20.75 13.227 1 89.62 119 ASP A CA 1
ATOM 890 C C . ASP A 1 119 ? 13.586 21.078 13.883 1 89.62 119 ASP A C 1
ATOM 892 O O . ASP A 1 119 ? 13.258 20.531 14.938 1 89.62 119 ASP A O 1
ATOM 896 N N . ALA A 1 120 ? 12.891 21.906 13.203 1 91.88 120 ALA A N 1
ATOM 897 C CA . ALA A 1 120 ? 11.57 22.266 13.711 1 91.88 120 ALA A CA 1
ATOM 898 C C . ALA A 1 120 ? 10.539 21.203 13.336 1 91.88 120 ALA A C 1
ATOM 900 O O . ALA A 1 120 ? 10.797 20.359 12.477 1 91.88 120 ALA A O 1
ATOM 901 N N . ARG A 1 121 ? 9.469 21.297 14.055 1 95.12 121 ARG A N 1
ATOM 902 C CA . ARG A 1 121 ? 8.344 20.406 13.789 1 95.12 121 ARG A CA 1
ATOM 903 C C . ARG A 1 121 ? 7.02 21.156 13.875 1 95.12 121 ARG A C 1
ATOM 905 O O . ARG A 1 121 ? 6.883 22.094 14.664 1 95.12 121 ARG A O 1
ATOM 912 N N . ILE A 1 122 ? 6.125 20.688 13.023 1 96.81 122 ILE A N 1
ATOM 913 C CA . ILE A 1 122 ? 4.781 21.25 13.078 1 96.81 122 ILE A CA 1
ATOM 914 C C . ILE A 1 122 ? 3.77 20.156 13.391 1 96.81 122 ILE A C 1
ATOM 916 O O . ILE A 1 122 ? 3.689 19.156 12.672 1 96.81 122 ILE A O 1
ATOM 920 N N . ASP A 1 123 ? 3.049 20.328 14.398 1 97.94 123 ASP A N 1
ATOM 921 C CA . ASP A 1 123 ? 1.965 19.422 14.781 1 97.94 123 ASP A CA 1
ATOM 922 C C . ASP A 1 123 ? 0.605 20.016 14.422 1 97.94 123 ASP A C 1
ATOM 924 O O . ASP A 1 123 ? 0.291 21.141 14.828 1 97.94 123 ASP A O 1
ATOM 928 N N . LEU A 1 124 ? -0.145 19.188 13.711 1 98.81 124 LEU A N 1
ATOM 929 C CA . LEU A 1 124 ? -1.474 19.641 13.305 1 98.81 124 LEU A CA 1
ATOM 930 C C . LEU A 1 124 ? -2.553 18.734 13.898 1 98.81 124 LEU A C 1
ATOM 932 O O . LEU A 1 124 ? -2.447 17.516 13.836 1 98.81 124 LEU A O 1
ATOM 936 N N . VAL A 1 125 ? -3.506 19.375 14.477 1 98.81 125 VAL A N 1
ATOM 937 C CA . VAL A 1 125 ? -4.738 18.719 14.891 1 98.81 125 VAL A CA 1
ATOM 938 C C . VAL A 1 125 ? -5.918 19.281 14.094 1 98.81 125 VAL A C 1
ATOM 940 O O . VAL A 1 125 ? -6.207 20.484 14.164 1 98.81 125 VAL A O 1
ATOM 943 N N . THR A 1 126 ? -6.547 18.438 13.328 1 98.88 126 THR A N 1
ATOM 944 C CA . THR A 1 126 ? -7.598 18.891 12.422 1 98.88 126 THR A CA 1
ATOM 945 C C . THR A 1 126 ? -8.844 18.016 12.562 1 98.88 126 THR A C 1
ATOM 947 O O . THR A 1 126 ? -8.797 16.953 13.18 1 98.88 126 THR A O 1
ATOM 950 N N . PRO A 1 127 ? -9.984 18.469 12.016 1 98.81 127 PRO A N 1
ATOM 951 C CA . PRO A 1 127 ? -11.109 17.547 11.914 1 98.81 127 PRO A CA 1
ATOM 952 C C . PRO A 1 127 ? -10.742 16.25 11.18 1 98.81 127 PRO A C 1
ATOM 954 O O . PRO A 1 127 ? -9.984 16.281 10.203 1 98.81 127 PRO A O 1
ATOM 957 N N . VAL A 1 128 ? -11.344 15.211 11.625 1 98.69 128 VAL A N 1
ATOM 958 C CA . VAL A 1 128 ? -10.961 13.875 11.18 1 98.69 128 VAL A CA 1
ATOM 959 C C . VAL A 1 128 ? -11.289 13.711 9.695 1 98.69 128 VAL A C 1
ATOM 961 O O . VAL A 1 128 ? -10.633 12.945 8.992 1 98.69 128 VAL A O 1
ATOM 964 N N . LYS A 1 129 ? -12.211 14.523 9.172 1 98.44 129 LYS A N 1
ATOM 965 C CA . LYS A 1 129 ? -12.711 14.336 7.816 1 98.44 129 LYS A CA 1
ATOM 966 C C . LYS A 1 129 ? -11.953 15.219 6.824 1 98.44 129 LYS A C 1
ATOM 968 O O . LYS A 1 129 ? -12.297 15.266 5.641 1 98.44 129 LYS A O 1
ATOM 973 N N . PHE A 1 130 ? -10.953 15.883 7.266 1 98.75 130 PHE A N 1
ATOM 974 C CA . PHE A 1 130 ? -10.219 16.781 6.379 1 98.75 130 PHE A CA 1
ATOM 975 C C . PHE A 1 130 ? -9.523 15.984 5.273 1 98.75 130 PHE A C 1
ATOM 977 O O . PHE A 1 130 ? -8.93 14.938 5.535 1 98.75 130 PHE A O 1
ATOM 984 N N . ASP A 1 131 ? -9.578 16.5 4.09 1 98.75 131 ASP A N 1
ATOM 985 C CA . ASP A 1 131 ? -8.664 16.047 3.047 1 98.75 131 ASP A CA 1
ATOM 986 C C . ASP A 1 131 ? -7.246 16.562 3.297 1 98.75 131 ASP A C 1
ATOM 988 O O . ASP A 1 131 ? -7.062 17.672 3.807 1 98.75 131 ASP A O 1
ATOM 992 N N . LEU A 1 132 ? -6.289 15.75 2.91 1 98.88 132 LEU A N 1
ATOM 993 C CA . LEU A 1 132 ? -4.906 16.094 3.221 1 98.88 132 LEU A CA 1
ATOM 994 C C . LEU A 1 132 ? -4.082 16.219 1.945 1 98.88 132 LEU A C 1
ATOM 996 O O . LEU A 1 132 ? -4.125 15.352 1.079 1 98.88 132 LEU A O 1
ATOM 1000 N N . ASP A 1 133 ? -3.416 17.219 1.745 1 98.88 133 ASP A N 1
ATOM 1001 C CA . ASP A 1 133 ? -2.396 17.484 0.736 1 98.88 133 ASP A CA 1
ATOM 1002 C C . ASP A 1 133 ? -1.107 17.984 1.377 1 98.88 133 ASP A C 1
ATOM 1004 O O . ASP A 1 133 ? -0.949 19.188 1.593 1 98.88 133 ASP A O 1
ATOM 1008 N N . ILE A 1 134 ? -0.179 17.094 1.661 1 98.88 134 ILE A N 1
ATOM 1009 C CA . ILE A 1 134 ? 0.98 17.422 2.488 1 98.88 134 ILE A CA 1
ATOM 1010 C C . ILE A 1 134 ? 2.264 17.141 1.706 1 98.88 134 ILE A C 1
ATOM 1012 O O . ILE A 1 134 ? 2.475 16.031 1.214 1 98.88 134 ILE A O 1
ATOM 1016 N N . SER A 1 135 ? 3.084 18.156 1.619 1 98.44 135 SER A N 1
ATOM 1017 C CA . SER A 1 135 ? 4.41 18.016 1.024 1 98.44 135 SER A CA 1
ATOM 1018 C C . SER A 1 135 ? 5.496 18.531 1.962 1 98.44 135 SER A C 1
ATOM 1020 O O . SER A 1 135 ? 5.41 19.656 2.455 1 98.44 135 SER A O 1
ATOM 1022 N N . THR A 1 136 ? 6.469 17.703 2.219 1 97.81 136 THR A N 1
ATOM 1023 C CA . THR A 1 136 ? 7.633 18.156 2.979 1 97.81 136 THR A CA 1
ATOM 1024 C C . THR A 1 136 ? 8.891 18.109 2.117 1 97.81 136 THR A C 1
ATOM 1026 O O . THR A 1 136 ? 8.984 17.297 1.189 1 97.81 136 THR A O 1
ATOM 1029 N N . PHE A 1 137 ? 9.781 18.969 2.459 1 95.94 137 PHE A N 1
ATOM 1030 C CA . PHE A 1 137 ? 11.016 19.094 1.693 1 95.94 137 PHE A CA 1
ATOM 1031 C C . PHE A 1 137 ? 12.211 18.656 2.521 1 95.94 137 PHE A C 1
ATOM 1033 O O . PHE A 1 137 ? 12.109 18.484 3.738 1 95.94 137 PHE A O 1
ATOM 1040 N N . ARG A 1 138 ? 13.367 18.469 1.755 1 94.88 138 ARG A N 1
ATOM 1041 C CA . ARG A 1 138 ? 14.609 18.047 2.4 1 94.88 138 ARG A CA 1
ATOM 1042 C C . ARG A 1 138 ? 14.391 16.781 3.236 1 94.88 138 ARG A C 1
ATOM 1044 O O . ARG A 1 138 ? 13.938 15.766 2.725 1 94.88 138 ARG A O 1
ATOM 1051 N N . LYS A 1 139 ? 14.68 16.859 4.52 1 95.12 139 LYS A N 1
ATOM 1052 C CA . LYS A 1 139 ? 14.602 15.656 5.332 1 95.12 139 LYS A CA 1
ATOM 1053 C C . LYS A 1 139 ? 13.305 15.609 6.133 1 95.12 139 LYS A C 1
ATOM 1055 O O . LYS A 1 139 ? 13.156 14.789 7.043 1 95.12 139 LYS A O 1
ATOM 1060 N N . GLY A 1 140 ? 12.383 16.516 5.805 1 96.56 140 GLY A N 1
ATOM 1061 C CA . GLY A 1 140 ? 11.125 16.562 6.539 1 96.56 140 GLY A CA 1
ATOM 1062 C C . GLY A 1 140 ? 10.289 15.305 6.355 1 96.56 140 GLY A C 1
ATOM 1063 O O . GLY A 1 140 ? 10.008 14.898 5.227 1 96.56 140 GLY A O 1
ATOM 1064 N N . CYS A 1 141 ? 9.805 14.766 7.434 1 96.81 141 CYS A N 1
ATOM 1065 C CA . CYS A 1 141 ? 8.953 13.578 7.438 1 96.81 141 CYS A CA 1
ATOM 1066 C C . CYS A 1 141 ? 7.488 13.961 7.586 1 96.81 141 CYS A C 1
ATOM 1068 O O . CYS A 1 141 ? 7.172 15.055 8.062 1 96.81 141 CYS A O 1
ATOM 1070 N N . VAL A 1 142 ? 6.637 12.984 7.168 1 98.25 142 VAL A N 1
ATOM 1071 C CA . VAL A 1 142 ? 5.199 13.141 7.355 1 98.25 142 VAL A CA 1
ATOM 1072 C C . VAL A 1 142 ? 4.652 11.977 8.18 1 98.25 142 VAL A C 1
ATOM 1074 O O . VAL A 1 142 ? 4.926 10.812 7.879 1 98.25 142 VAL A O 1
ATOM 1077 N N . LYS A 1 143 ? 3.953 12.336 9.203 1 97.88 143 LYS A N 1
ATOM 1078 C CA . LYS A 1 143 ? 3.26 11.344 10.016 1 97.88 143 LYS A CA 1
ATOM 1079 C C . LYS A 1 143 ? 1.768 11.648 10.109 1 97.88 143 LYS A C 1
ATOM 1081 O O . LYS A 1 143 ? 1.379 12.703 10.617 1 97.88 143 LYS A O 1
ATOM 1086 N N . ILE A 1 144 ? 0.969 10.781 9.641 1 98.12 144 ILE A N 1
ATOM 1087 C CA . ILE A 1 144 ? -0.481 10.938 9.688 1 98.12 144 ILE A CA 1
ATOM 1088 C C . ILE A 1 144 ? -1.091 9.812 10.531 1 98.12 144 ILE A C 1
ATOM 1090 O O . ILE A 1 144 ? -0.748 8.641 10.352 1 98.12 144 ILE A O 1
ATOM 1094 N N . LYS A 1 145 ? -1.979 10.219 11.383 1 97.19 145 LYS A N 1
ATOM 1095 C CA . LYS A 1 145 ? -2.59 9.211 12.242 1 97.19 145 LYS A CA 1
ATOM 1096 C C . LYS A 1 145 ? -4.109 9.359 12.266 1 97.19 145 LYS A C 1
ATOM 1098 O O . LYS A 1 145 ? -4.629 10.438 12.539 1 97.19 145 LYS A O 1
ATOM 1103 N N . ASN A 1 146 ? -4.844 8.297 11.977 1 97.12 146 ASN A N 1
ATOM 1104 C CA . ASN A 1 146 ? -6.262 8.086 12.25 1 97.12 146 ASN A CA 1
ATOM 1105 C C . ASN A 1 146 ? -7.129 9.133 11.555 1 97.12 146 ASN A C 1
ATOM 1107 O O . ASN A 1 146 ? -8.062 9.672 12.148 1 97.12 146 ASN A O 1
ATOM 1111 N N . MET A 1 147 ? -6.824 9.438 10.336 1 97.94 147 MET A N 1
ATOM 1112 C CA . MET A 1 147 ? -7.625 10.367 9.555 1 97.94 147 MET A CA 1
ATOM 1113 C C . MET A 1 147 ? -8.586 9.625 8.633 1 97.94 147 MET A C 1
ATOM 1115 O O . MET A 1 147 ? -8.328 8.477 8.266 1 97.94 147 MET A O 1
ATOM 1119 N N . GLU A 1 148 ? -9.797 10.273 8.266 1 97 148 GLU A N 1
ATOM 1120 C CA . GLU A 1 148 ? -10.828 9.609 7.477 1 97 148 GLU A CA 1
ATOM 1121 C C . GLU A 1 148 ? -11.414 10.555 6.43 1 97 148 GLU A C 1
ATOM 1123 O O . GLU A 1 148 ? -12.633 10.656 6.289 1 97 148 GLU A O 1
ATOM 1128 N N . GLY A 1 149 ? -10.594 11.086 5.625 1 96.56 149 GLY A N 1
ATOM 1129 C CA . GLY A 1 149 ? -11.07 11.992 4.59 1 96.56 149 GLY A CA 1
ATOM 1130 C C . GLY A 1 149 ? -11.297 11.305 3.258 1 96.56 149 GLY A C 1
ATOM 1131 O O . GLY A 1 149 ? -11.359 10.078 3.188 1 96.56 149 GLY A O 1
ATOM 1132 N N . ASP A 1 150 ? -11.5 12.086 2.172 1 95.94 150 ASP A N 1
ATOM 1133 C CA . ASP A 1 150 ? -11.711 11.539 0.836 1 95.94 150 ASP A CA 1
ATOM 1134 C C . ASP A 1 150 ? -10.383 11.344 0.106 1 95.94 150 ASP A C 1
ATOM 1136 O O . ASP A 1 150 ? -10.18 10.32 -0.548 1 95.94 150 ASP A O 1
ATOM 1140 N N . ASN A 1 151 ? -9.555 12.375 0.259 1 97.44 151 ASN A N 1
ATOM 1141 C CA . ASN A 1 151 ? -8.281 12.367 -0.454 1 97.44 151 ASN A CA 1
ATOM 1142 C C . ASN A 1 151 ? -7.105 12.594 0.492 1 97.44 151 ASN A C 1
ATOM 1144 O O . ASN A 1 151 ? -7.152 13.492 1.339 1 97.44 151 ASN A O 1
ATOM 1148 N N . CYS A 1 152 ? -6.117 11.773 0.361 1 97.5 152 CYS A N 1
ATOM 1149 C CA . CYS A 1 152 ? -4.848 11.969 1.059 1 97.5 152 CYS A CA 1
ATOM 1150 C C . CYS A 1 152 ? -3.678 11.922 0.084 1 97.5 152 CYS A C 1
ATOM 1152 O O . CYS A 1 152 ? -3.361 10.859 -0.462 1 97.5 152 CYS A O 1
ATOM 1154 N N . TYR A 1 153 ? -3.035 13.039 -0.052 1 98.38 153 TYR A N 1
ATOM 1155 C CA . TYR A 1 153 ? -1.849 13.164 -0.891 1 98.38 153 TYR A CA 1
ATOM 1156 C C . TYR A 1 153 ? -0.628 13.531 -0.056 1 98.38 153 TYR A C 1
ATOM 1158 O O . TYR A 1 153 ? -0.64 14.531 0.663 1 98.38 153 TYR A O 1
ATOM 1166 N N . VAL A 1 154 ? 0.393 12.742 -0.124 1 98.19 154 VAL A N 1
ATOM 1167 C CA . VAL A 1 154 ? 1.616 13 0.631 1 98.19 154 VAL A CA 1
ATOM 1168 C C . VAL A 1 154 ? 2.82 12.961 -0.308 1 98.19 154 VAL A C 1
ATOM 1170 O O . VAL A 1 154 ? 2.977 12.023 -1.091 1 98.19 154 VAL A O 1
ATOM 1173 N N . GLU A 1 155 ? 3.637 13.938 -0.248 1 97.88 155 GLU A N 1
ATOM 1174 C CA . GLU A 1 155 ? 4.898 13.977 -0.98 1 97.88 155 GLU A CA 1
ATOM 1175 C C . GLU A 1 155 ? 6.07 14.281 -0.049 1 97.88 155 GLU A C 1
ATOM 1177 O O . GLU A 1 155 ? 6.047 15.273 0.681 1 97.88 155 GLU A O 1
ATOM 1182 N N . THR A 1 156 ? 7.098 13.422 -0.095 1 96.44 156 THR A N 1
ATOM 1183 C CA . THR A 1 156 ? 8.312 13.648 0.679 1 96.44 156 THR A CA 1
ATOM 1184 C C . THR A 1 156 ? 9.547 13.594 -0.22 1 96.44 156 THR A C 1
ATOM 1186 O O . THR A 1 156 ? 9.539 12.898 -1.241 1 96.44 156 THR A O 1
ATOM 1189 N N . GLU A 1 157 ? 10.539 14.336 0.084 1 94.38 157 GLU A N 1
ATOM 1190 C CA . GLU A 1 157 ? 11.797 14.328 -0.658 1 94.38 157 GLU A CA 1
ATOM 1191 C C . GLU A 1 157 ? 12.758 13.289 -0.093 1 94.38 157 GLU A C 1
ATOM 1193 O O . GLU A 1 157 ? 12.805 12.148 -0.565 1 94.38 157 GLU A O 1
ATOM 1198 N N . LYS A 1 158 ? 13.406 13.594 0.989 1 92.44 158 LYS A N 1
ATOM 1199 C CA . LYS A 1 158 ? 14.328 12.641 1.594 1 92.44 158 LYS A CA 1
ATOM 1200 C C . LYS A 1 158 ? 13.75 12.055 2.881 1 92.44 158 LYS A C 1
ATOM 1202 O O . LYS A 1 158 ? 14.227 11.031 3.375 1 92.44 158 LYS A O 1
ATOM 1207 N N . GLY A 1 159 ? 12.719 12.742 3.402 1 93.69 159 GLY A N 1
ATOM 1208 C CA . GLY A 1 159 ? 12.102 12.258 4.625 1 93.69 159 GLY A CA 1
ATOM 1209 C C . GLY A 1 159 ? 11.172 11.078 4.402 1 93.69 159 GLY A C 1
ATOM 1210 O O . GLY A 1 159 ? 10.844 10.75 3.26 1 93.69 159 GLY A O 1
ATOM 1211 N N . HIS A 1 160 ? 10.664 10.516 5.539 1 92.31 160 HIS A N 1
ATOM 1212 C CA . HIS A 1 160 ? 9.781 9.359 5.484 1 92.31 160 HIS A CA 1
ATOM 1213 C C . HIS A 1 160 ? 8.32 9.781 5.535 1 92.31 160 HIS A C 1
ATOM 1215 O O . HIS A 1 160 ? 7.996 10.867 6.027 1 92.31 160 HIS A O 1
ATOM 1221 N N . SER A 1 161 ? 7.496 8.906 4.941 1 94.31 161 SER A N 1
ATOM 1222 C CA . SER A 1 161 ? 6.051 9.008 5.102 1 94.31 161 SER A CA 1
ATOM 1223 C C . SER A 1 161 ? 5.508 7.875 5.965 1 94.31 161 SER A C 1
ATOM 1225 O O . SER A 1 161 ? 5.648 6.703 5.617 1 94.31 161 SER A O 1
ATOM 1227 N N . ILE A 1 162 ? 4.902 8.227 7.023 1 92.81 162 ILE A N 1
ATOM 1228 C CA . ILE A 1 162 ? 4.336 7.246 7.938 1 92.81 162 ILE A CA 1
ATOM 1229 C C . ILE A 1 162 ? 2.82 7.414 8 1 92.81 162 ILE A C 1
ATOM 1231 O O . ILE A 1 162 ? 2.32 8.422 8.5 1 92.81 162 ILE A O 1
ATOM 1235 N N . LEU A 1 163 ? 2.123 6.527 7.496 1 92.62 163 LEU A N 1
ATOM 1236 C CA . LEU A 1 163 ? 0.666 6.504 7.531 1 92.62 163 LEU A CA 1
ATOM 1237 C C . LEU A 1 163 ? 0.162 5.461 8.523 1 92.62 163 LEU A C 1
ATOM 1239 O O . LEU A 1 163 ? 0.395 4.266 8.344 1 92.62 163 LEU A O 1
ATOM 1243 N N . ASN A 1 164 ? -0.494 5.949 9.508 1 91.56 164 ASN A N 1
ATOM 1244 C CA . ASN A 1 164 ? -0.996 5.062 10.555 1 91.56 164 ASN A CA 1
ATOM 1245 C C . ASN A 1 164 ? -2.521 5.078 10.617 1 91.56 164 ASN A C 1
ATOM 1247 O O . ASN A 1 164 ? -3.113 6.051 11.086 1 91.56 164 ASN A O 1
ATOM 1251 N N . SER A 1 165 ? -3.156 3.953 10.211 1 89.38 165 SER A N 1
ATOM 1252 C CA . SER A 1 165 ? -4.605 3.803 10.266 1 89.38 165 SER A CA 1
ATOM 1253 C C . SER A 1 165 ? -5.309 4.945 9.539 1 89.38 165 SER A C 1
ATOM 1255 O O . SER A 1 165 ? -5.969 5.777 10.164 1 89.38 165 SER A O 1
ATOM 1257 N N . LEU A 1 166 ? -5.379 4.883 8.25 1 92.31 166 LEU A N 1
ATOM 1258 C CA . LEU A 1 166 ? -5.926 5.922 7.383 1 92.31 166 LEU A CA 1
ATOM 1259 C C . LEU A 1 166 ? -7.082 5.383 6.555 1 92.31 166 LEU A C 1
ATOM 1261 O O . LEU A 1 166 ? -7.012 4.27 6.027 1 92.31 166 LEU A O 1
ATOM 1265 N N . LYS A 1 167 ? -8.172 6.098 6.609 1 90.5 167 LYS A N 1
ATOM 1266 C CA . LYS A 1 167 ? -9.289 5.793 5.73 1 90.5 167 LYS A CA 1
ATOM 1267 C C . LYS A 1 167 ? -9.523 6.914 4.723 1 90.5 167 LYS A C 1
ATOM 1269 O O . LYS A 1 167 ? -9.789 8.055 5.109 1 90.5 167 LYS A O 1
ATOM 1274 N N . ALA A 1 168 ? -9.305 6.641 3.486 1 93.06 168 ALA A N 1
ATOM 1275 C CA . ALA A 1 168 ? -9.531 7.609 2.416 1 93.06 168 ALA A CA 1
ATOM 1276 C C . ALA A 1 168 ? -9.945 6.91 1.123 1 93.06 168 ALA A C 1
ATOM 1278 O O . ALA A 1 168 ? -9.602 5.746 0.902 1 93.06 168 ALA A O 1
ATOM 1279 N N . HIS A 1 169 ? -10.664 7.637 0.322 1 90.56 169 HIS A N 1
ATOM 1280 C CA . HIS A 1 169 ? -10.984 7.055 -0.978 1 90.56 169 HIS A CA 1
ATOM 1281 C C . HIS A 1 169 ? -9.734 6.91 -1.837 1 90.56 169 HIS A C 1
ATOM 1283 O O . HIS A 1 169 ? -9.539 5.887 -2.494 1 90.56 169 HIS A O 1
ATOM 1289 N N . LYS A 1 170 ? -8.961 7.918 -1.777 1 92.69 170 LYS A N 1
ATOM 1290 C CA . LYS A 1 170 ? -7.723 7.934 -2.551 1 92.69 170 LYS A CA 1
ATOM 1291 C C . LYS A 1 170 ? -6.535 8.312 -1.674 1 92.69 170 LYS A C 1
ATOM 1293 O O . LYS A 1 170 ? -6.535 9.375 -1.041 1 92.69 170 LYS A O 1
ATOM 1298 N N . VAL A 1 171 ? -5.586 7.441 -1.609 1 93.06 171 VAL A N 1
ATOM 1299 C CA . VAL A 1 171 ? -4.32 7.68 -0.922 1 93.06 171 VAL A CA 1
ATOM 1300 C C . VAL A 1 171 ? -3.172 7.656 -1.928 1 93.06 171 VAL A C 1
ATOM 1302 O O . VAL A 1 171 ? -2.924 6.637 -2.574 1 93.06 171 VAL A O 1
ATOM 1305 N N . GLN A 1 172 ? -2.547 8.75 -2.133 1 95.06 172 GLN A N 1
ATOM 1306 C CA . GLN A 1 172 ? -1.4 8.852 -3.031 1 95.06 172 GLN A CA 1
ATOM 1307 C C . GLN A 1 172 ? -0.16 9.336 -2.287 1 95.06 172 GLN A C 1
ATOM 1309 O O . GLN A 1 172 ? -0.162 10.422 -1.711 1 95.06 172 GLN A O 1
ATOM 1314 N N . VAL A 1 173 ? 0.886 8.547 -2.285 1 94.38 173 VAL A N 1
ATOM 1315 C CA . VAL A 1 173 ? 2.135 8.898 -1.621 1 94.38 173 VAL A CA 1
ATOM 1316 C C . VAL A 1 173 ? 3.281 8.883 -2.629 1 94.38 173 VAL A C 1
ATOM 1318 O O . VAL A 1 173 ? 3.475 7.898 -3.344 1 94.38 173 VAL A O 1
ATOM 1321 N N . HIS A 1 174 ? 3.973 9.961 -2.729 1 94.94 174 HIS A N 1
ATOM 1322 C CA . HIS A 1 174 ? 5.184 10.086 -3.537 1 94.94 174 HIS A CA 1
ATOM 1323 C C . HIS A 1 174 ? 6.398 10.383 -2.668 1 94.94 174 HIS A C 1
ATOM 1325 O O . HIS A 1 174 ? 6.469 11.438 -2.037 1 94.94 174 HIS A O 1
ATOM 1331 N N . SER A 1 175 ? 7.277 9.438 -2.607 1 92.19 175 SER A N 1
ATOM 1332 C CA . SER A 1 175 ? 8.516 9.648 -1.863 1 92.19 175 SER A CA 1
ATOM 1333 C C . SER A 1 175 ? 9.734 9.586 -2.781 1 92.19 175 SER A C 1
ATOM 1335 O O . SER A 1 175 ? 9.93 8.602 -3.49 1 92.19 175 SER A O 1
ATOM 1337 N N . ARG A 1 176 ? 10.578 10.547 -2.805 1 89.5 176 ARG A N 1
ATOM 1338 C CA . ARG A 1 176 ? 11.719 10.594 -3.709 1 89.5 176 ARG A CA 1
ATOM 1339 C C . ARG A 1 176 ? 12.945 9.953 -3.07 1 89.5 176 ARG A C 1
ATOM 1341 O O . ARG A 1 176 ? 13.906 9.609 -3.766 1 89.5 176 ARG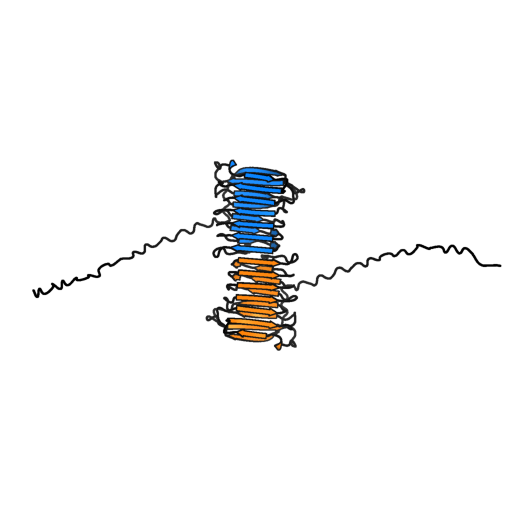 A O 1
ATOM 1348 N N . GLY A 1 177 ? 12.883 9.836 -1.873 1 86.06 177 GLY A N 1
ATOM 1349 C CA . GLY A 1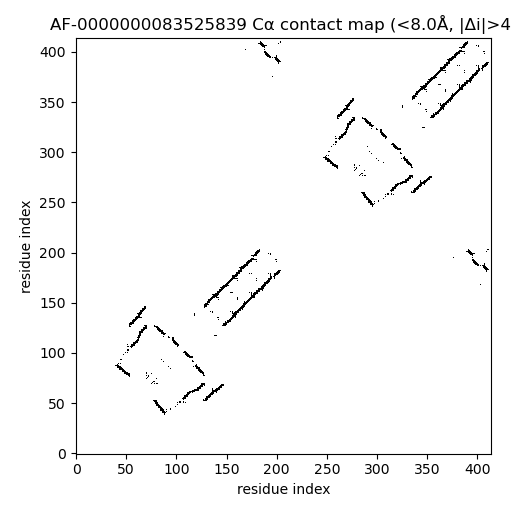 177 ? 14.078 9.297 -1.242 1 86.06 177 GLY A CA 1
ATOM 1350 C C . GLY A 1 177 ? 13.789 8.547 0.042 1 86.06 177 GLY A C 1
ATOM 1351 O O . GLY A 1 177 ? 14.57 7.684 0.455 1 86.06 177 GLY A O 1
ATOM 1352 N N . GLY A 1 178 ? 12.797 8.93 0.739 1 86.81 178 GLY A N 1
ATOM 1353 C CA . GLY A 1 178 ? 12.484 8.305 2.016 1 86.81 178 GLY A CA 1
ATOM 1354 C C . GLY A 1 178 ? 11.586 7.09 1.881 1 86.81 178 GLY A C 1
ATOM 1355 O O . GLY A 1 178 ? 11.031 6.836 0.809 1 86.81 178 GLY A O 1
ATOM 1356 N N . LYS A 1 179 ? 11.375 6.379 2.945 1 84.19 179 LYS A N 1
ATOM 1357 C CA . LYS A 1 179 ? 10.5 5.207 3 1 84.19 179 LYS A CA 1
ATOM 1358 C C . LYS A 1 179 ? 9.047 5.617 3.229 1 84.19 179 LYS A C 1
ATOM 1360 O O . LYS A 1 179 ? 8.781 6.672 3.812 1 84.19 179 LYS A O 1
ATOM 1365 N N . VAL A 1 180 ? 8.18 4.77 2.756 1 88.94 180 VAL A N 1
ATOM 1366 C CA . VAL A 1 180 ? 6.766 4.887 3.082 1 88.94 180 VAL A CA 1
ATOM 1367 C C . VAL A 1 180 ? 6.355 3.748 4.012 1 88.94 180 VAL A C 1
ATOM 1369 O O . VAL A 1 180 ? 6.445 2.574 3.641 1 88.94 180 VAL A O 1
ATOM 1372 N N . ILE A 1 181 ? 5.922 4.121 5.148 1 84.81 181 ILE A N 1
ATOM 1373 C CA . ILE A 1 181 ? 5.578 3.148 6.18 1 84.81 181 ILE A CA 1
ATOM 1374 C C . ILE A 1 181 ? 4.086 3.232 6.488 1 84.81 181 ILE A C 1
ATOM 1376 O O . ILE A 1 181 ? 3.576 4.301 6.84 1 84.81 181 ILE A O 1
ATOM 1380 N N . CYS A 1 182 ? 3.455 2.137 6.258 1 85.31 182 CYS A N 1
ATOM 1381 C CA . CYS A 1 182 ? 2.041 2.053 6.605 1 85.31 182 CYS A CA 1
ATOM 1382 C C . CYS A 1 182 ? 1.833 1.167 7.828 1 85.31 182 CYS A C 1
ATOM 1384 O O . CYS A 1 182 ? 2.312 0.033 7.867 1 85.31 182 CYS A O 1
ATOM 1386 N N . LEU A 1 183 ? 1.187 1.754 8.773 1 82.25 183 LEU A N 1
ATOM 1387 C CA . LEU A 1 183 ? 0.891 1.062 10.023 1 82.25 183 LEU A CA 1
ATOM 1388 C C . LEU A 1 183 ? -0.615 0.942 10.234 1 82.25 183 LEU A C 1
ATOM 1390 O O . LEU A 1 183 ? -1.373 1.833 9.844 1 82.25 183 LEU A O 1
ATOM 1394 N N . GLY A 1 184 ? -0.952 -0.19 10.891 1 81.38 184 GLY A N 1
ATOM 1395 C CA . GLY A 1 184 ? -2.379 -0.404 11.078 1 81.38 184 GLY A CA 1
ATOM 1396 C C . GLY A 1 184 ? -3.105 -0.712 9.781 1 81.38 184 GLY A C 1
ATOM 1397 O O . GLY A 1 184 ? -2.631 -1.511 8.969 1 81.38 184 GLY A O 1
ATOM 1398 N N . THR A 1 185 ? -4.285 -0.066 9.641 1 80 185 THR A N 1
ATOM 1399 C CA . THR A 1 185 ? -5.094 -0.344 8.453 1 80 185 THR A CA 1
ATOM 1400 C C . THR A 1 185 ? -5.207 0.896 7.57 1 80 185 THR A C 1
ATOM 1402 O O . THR A 1 185 ? -5.402 2.004 8.07 1 80 185 THR A O 1
ATOM 1405 N N . ILE A 1 186 ? -4.922 0.647 6.312 1 85.81 186 ILE A N 1
ATOM 1406 C CA . ILE A 1 186 ? -5.184 1.688 5.324 1 85.81 186 ILE A CA 1
ATOM 1407 C C . ILE A 1 186 ? -6.375 1.285 4.457 1 85.81 186 ILE A C 1
ATOM 1409 O O . ILE A 1 186 ? -6.367 0.218 3.84 1 85.81 186 ILE A O 1
ATOM 1413 N N . TYR A 1 187 ? -7.422 2.123 4.488 1 85.38 187 TYR A N 1
ATOM 1414 C CA . TYR A 1 187 ? -8.625 1.853 3.705 1 85.38 187 TYR A CA 1
ATOM 1415 C C . TYR A 1 187 ? -8.727 2.809 2.523 1 85.38 187 TYR A C 1
ATOM 1417 O O . TYR A 1 187 ? -8.672 4.027 2.695 1 85.38 187 TYR A O 1
ATOM 1425 N N . GLY A 1 188 ? -8.836 2.131 1.299 1 87.31 188 GLY A N 1
ATOM 1426 C CA . GLY A 1 188 ? -9.023 2.932 0.1 1 87.31 188 GLY A CA 1
ATOM 1427 C C . GLY A 1 188 ? -8.148 2.492 -1.055 1 87.31 188 GLY A C 1
ATOM 1428 O O . GLY A 1 188 ? -7.496 1.447 -0.983 1 87.31 188 GLY A O 1
ATOM 1429 N N . ASN A 1 189 ? -8.25 3.232 -2.145 1 87.56 189 ASN A N 1
ATOM 1430 C CA . ASN A 1 189 ? -7.328 3.045 -3.26 1 87.56 189 ASN A CA 1
ATOM 1431 C C . ASN A 1 189 ? -5.977 3.699 -2.988 1 87.56 189 ASN A C 1
ATOM 1433 O O . ASN A 1 189 ? -5.914 4.867 -2.605 1 87.56 189 ASN A O 1
ATOM 1437 N N . VAL A 1 190 ? -4.949 2.941 -3.139 1 88.56 190 VAL A N 1
ATOM 1438 C CA . VAL A 1 190 ? -3.633 3.412 -2.717 1 88.56 190 VAL A CA 1
ATOM 1439 C C . VAL A 1 190 ? -2.676 3.4 -3.904 1 88.56 190 VAL A C 1
ATOM 1441 O O . VAL A 1 190 ? -2.602 2.414 -4.645 1 88.56 190 VAL A O 1
ATOM 1444 N N . ASP A 1 191 ? -2.031 4.461 -4.078 1 90 191 ASP A N 1
ATOM 1445 C CA . ASP A 1 191 ? -0.94 4.598 -5.039 1 90 191 ASP A CA 1
ATOM 1446 C C . ASP A 1 191 ? 0.324 5.125 -4.363 1 90 191 ASP A C 1
ATOM 1448 O O . ASP A 1 191 ? 0.387 6.293 -3.975 1 90 191 ASP A O 1
ATOM 1452 N N . ILE A 1 192 ? 1.282 4.27 -4.18 1 88.81 192 ILE A N 1
ATOM 1453 C CA . ILE A 1 192 ? 2.551 4.645 -3.564 1 88.81 192 ILE A CA 1
ATOM 1454 C C . ILE A 1 192 ? 3.67 4.562 -4.602 1 88.81 192 ILE A C 1
ATOM 1456 O O . ILE A 1 192 ? 3.902 3.508 -5.191 1 88.81 192 ILE A O 1
ATOM 1460 N N . GLN A 1 193 ? 4.312 5.668 -4.832 1 90.31 193 GLN A N 1
ATOM 1461 C CA . GLN A 1 193 ? 5.441 5.746 -5.754 1 90.31 193 GLN A CA 1
ATOM 1462 C C . GLN A 1 193 ? 6.715 6.164 -5.027 1 90.31 193 GLN A C 1
ATOM 1464 O O . GLN A 1 193 ? 6.766 7.23 -4.414 1 90.31 193 GLN A O 1
ATOM 1469 N N . THR A 1 194 ? 7.68 5.293 -5.035 1 86.88 194 THR A N 1
ATOM 1470 C CA . THR A 1 194 ? 8.969 5.578 -4.41 1 86.88 194 THR A CA 1
ATOM 1471 C C . THR A 1 194 ? 10.094 5.531 -5.438 1 86.88 194 THR A C 1
ATOM 1473 O O . THR A 1 194 ? 9.961 4.898 -6.484 1 86.88 194 THR A O 1
ATOM 1476 N N . SER A 1 195 ? 10.992 6.375 -5.254 1 78.5 195 SER A N 1
ATOM 1477 C CA . SER A 1 195 ? 12.164 6.234 -6.109 1 78.5 195 SER A CA 1
ATOM 1478 C C . SER A 1 195 ? 12.859 4.895 -5.887 1 78.5 195 SER A C 1
ATOM 1480 O O . SER A 1 195 ? 12.586 4.211 -4.898 1 78.5 195 SER A O 1
ATOM 1482 N N . GLU A 1 196 ? 13.492 4.41 -6.855 1 60.5 196 GLU A N 1
ATOM 1483 C CA . GLU A 1 196 ? 14.102 3.082 -6.898 1 60.5 196 GLU A CA 1
ATOM 1484 C C . GLU A 1 196 ? 14.789 2.746 -5.574 1 60.5 196 GLU A C 1
ATOM 1486 O O . GLU A 1 196 ? 14.836 1.581 -5.176 1 60.5 196 GLU A O 1
ATOM 1491 N N . LYS A 1 197 ? 15.125 3.801 -4.766 1 59.34 197 LYS A N 1
ATOM 1492 C CA . LYS A 1 197 ? 15.836 3.551 -3.512 1 59.34 197 LYS A CA 1
ATOM 1493 C C . LYS A 1 197 ? 14.867 3.52 -2.332 1 59.34 197 LYS A C 1
ATOM 1495 O O . LYS A 1 197 ? 15.234 3.088 -1.235 1 59.34 197 LYS A O 1
ATOM 1500 N N . GLY A 1 198 ? 13.617 3.928 -2.555 1 55.22 198 GLY A N 1
ATOM 1501 C CA . GLY A 1 198 ? 12.68 4.035 -1.443 1 55.22 198 GLY A CA 1
ATOM 1502 C C . GLY A 1 198 ? 11.742 2.848 -1.333 1 55.22 198 GLY A C 1
ATOM 1503 O O . GLY A 1 198 ? 11.234 2.355 -2.342 1 55.22 198 GLY A O 1
ATOM 1504 N N . GLY A 1 199 ? 12.008 1.941 -0.459 1 59.81 199 GLY A N 1
ATOM 1505 C CA . GLY A 1 199 ? 11.125 0.808 -0.225 1 59.81 199 GLY A CA 1
ATOM 1506 C C . GLY A 1 199 ? 9.859 1.182 0.522 1 59.81 199 GLY A C 1
ATOM 1507 O O . GLY A 1 199 ? 9.781 2.254 1.126 1 59.81 199 GLY A O 1
ATOM 1508 N N . PHE A 1 200 ? 8.828 0.738 -0.014 1 63.06 200 PHE A N 1
ATOM 1509 C CA . PHE A 1 200 ? 7.578 0.753 0.743 1 63.06 200 PHE A CA 1
ATOM 1510 C C . PHE A 1 200 ? 7.562 -0.36 1.783 1 63.06 200 PHE A C 1
ATOM 1512 O O . PHE A 1 200 ? 7.906 -1.505 1.48 1 63.06 200 PHE A O 1
ATOM 1519 N N . LEU A 1 201 ? 7.723 0.075 3.225 1 61.69 201 LEU A N 1
ATOM 1520 C CA . LEU A 1 201 ? 7.707 -0.924 4.289 1 61.69 201 LEU A CA 1
ATOM 1521 C C . LEU A 1 201 ? 6.363 -0.937 5.004 1 61.69 201 LEU A C 1
ATOM 1523 O O . LEU A 1 201 ? 5.762 0.118 5.227 1 61.69 201 LEU A O 1
ATOM 1527 N N . MET A 1 202 ? 5.77 -1.996 4.863 1 58.16 202 MET A N 1
ATOM 1528 C CA . MET A 1 202 ? 4.66 -2.227 5.785 1 58.16 202 MET A CA 1
ATOM 1529 C C . MET A 1 202 ? 5.141 -2.926 7.051 1 58.16 202 MET A C 1
ATOM 1531 O O . MET A 1 202 ? 5.852 -3.93 6.977 1 58.16 202 MET A O 1
ATOM 1535 N N . ASN A 1 203 ? 5.699 -2.188 8.211 1 51.84 203 ASN A N 1
ATOM 1536 C CA . ASN A 1 203 ? 6.238 -2.83 9.406 1 51.84 203 ASN A CA 1
ATOM 1537 C C . ASN A 1 203 ? 5.148 -3.102 10.438 1 51.84 203 ASN A C 1
ATOM 1539 O O . ASN A 1 203 ? 4.23 -2.297 10.602 1 51.84 203 ASN A O 1
ATOM 1543 N N . ASN A 1 204 ? 5.039 -4.359 10.703 1 46.03 204 ASN A N 1
ATOM 1544 C CA . ASN A 1 204 ? 4.324 -4.777 11.906 1 46.03 204 ASN A CA 1
ATOM 1545 C C . ASN A 1 204 ? 5.09 -4.414 13.172 1 46.03 204 ASN A C 1
ATOM 1547 O O . ASN A 1 204 ? 6.008 -5.133 13.578 1 46.03 204 ASN A O 1
ATOM 1551 N N . PHE A 1 205 ? 5.734 -3.287 13.484 1 38.56 205 PHE A N 1
ATOM 1552 C CA . PHE A 1 205 ? 6.461 -3.117 14.734 1 38.56 205 PHE A CA 1
ATOM 1553 C C . PHE A 1 205 ? 5.523 -3.244 15.93 1 38.56 205 PHE A C 1
ATOM 1555 O O . PHE A 1 205 ? 4.551 -2.496 16.047 1 38.56 205 PHE A O 1
ATOM 1562 N N . PHE A 1 206 ? 5.137 -4.434 16.344 1 32.19 206 PHE A N 1
ATOM 1563 C CA . PHE A 1 206 ? 4.809 -4.441 17.766 1 32.19 206 PHE A CA 1
ATOM 1564 C C . PHE A 1 206 ? 5.957 -3.863 18.594 1 32.19 206 PHE A C 1
ATOM 1566 O O . PHE A 1 206 ? 7.121 -4.188 18.344 1 32.19 206 PHE A O 1
ATOM 1573 N N . PRO A 1 207 ? 5.785 -2.68 19.266 1 29.16 207 PRO A N 1
ATOM 1574 C CA . PRO A 1 207 ? 6.73 -2.701 20.391 1 29.16 207 PRO A CA 1
ATOM 1575 C C . PRO A 1 207 ? 6.742 -4.039 21.125 1 29.16 207 PRO A C 1
ATOM 1577 O O . PRO A 1 207 ? 5.742 -4.762 21.125 1 29.16 207 PRO A O 1
ATOM 1580 N N . MET B 1 1 ? -93.375 8.266 -31.656 1 21.58 1 MET B N 1
ATOM 1581 C CA . MET B 1 1 ? -93.938 7.941 -30.344 1 21.58 1 MET B CA 1
ATOM 1582 C C . MET B 1 1 ? -92.812 8 -29.281 1 21.58 1 MET B C 1
ATOM 1584 O O . MET B 1 1 ? -91.625 8.18 -29.594 1 21.58 1 MET B O 1
ATOM 1588 N N . THR B 1 2 ? -92.375 6.797 -28.625 1 22.53 2 THR B N 1
ATOM 1589 C CA . THR B 1 2 ? -92.438 6.578 -27.188 1 22.53 2 THR B CA 1
ATOM 1590 C C . THR B 1 2 ? -91.125 6.973 -26.547 1 22.53 2 THR B C 1
ATOM 1592 O O . THR B 1 2 ? -91.062 7.746 -25.578 1 22.53 2 THR B O 1
ATOM 1595 N N . SER B 1 3 ? -90.125 5.812 -26.281 1 20.97 3 SER B N 1
ATOM 1596 C CA . SER B 1 3 ? -89.812 5.371 -24.938 1 20.97 3 SER B CA 1
ATOM 1597 C C . SER B 1 3 ? -88.625 6.117 -24.375 1 20.97 3 SER B C 1
ATOM 1599 O O . SER B 1 3 ? -88.688 6.75 -23.328 1 20.97 3 SER B O 1
ATOM 1601 N N . LEU B 1 4 ? -87.375 5.324 -24.062 1 23.88 4 LEU B N 1
ATOM 1602 C CA . LEU B 1 4 ? -86.875 4.816 -22.797 1 23.88 4 LEU B CA 1
ATOM 1603 C C . LEU B 1 4 ? -85.625 5.586 -22.375 1 23.88 4 LEU B C 1
ATOM 1605 O O . LEU B 1 4 ? -84.562 5.48 -23 1 23.88 4 LEU B O 1
ATOM 1609 N N . VAL B 1 5 ? -85.625 6.848 -21.859 1 23.34 5 VAL B N 1
ATOM 1610 C CA . VAL B 1 5 ? -84.562 7.848 -21.562 1 23.34 5 VAL B CA 1
ATOM 1611 C C . VAL B 1 5 ? -83.688 7.359 -20.406 1 23.34 5 VAL B C 1
ATOM 1613 O O . VAL B 1 5 ? -82.562 7.75 -20.297 1 23.34 5 VAL B O 1
ATOM 1616 N N . ALA B 1 6 ? -84.25 6.43 -19.406 1 23.31 6 ALA B N 1
ATOM 1617 C CA . ALA B 1 6 ? -84 6.992 -18.094 1 23.31 6 ALA B CA 1
ATOM 1618 C C . ALA B 1 6 ? -82.5 6.906 -17.781 1 23.31 6 ALA B C 1
ATOM 1620 O O . ALA B 1 6 ? -81.75 6.133 -18.406 1 23.31 6 ALA B O 1
ATOM 1621 N N . PHE B 1 7 ? -82.062 7.094 -16.281 1 24.16 7 PHE B N 1
ATOM 1622 C CA . PHE B 1 7 ? -81.312 7.914 -15.32 1 24.16 7 PHE B CA 1
ATOM 1623 C C . PHE B 1 7 ? -80.125 7.156 -14.75 1 24.16 7 PHE B C 1
ATOM 1625 O O . PHE B 1 7 ? -79.375 7.68 -13.906 1 24.16 7 PHE B O 1
ATOM 1632 N N . CYS B 1 8 ? -79.75 5.766 -15.07 1 21.81 8 CYS B N 1
ATOM 1633 C CA . CYS B 1 8 ? -79.25 5.066 -13.891 1 21.81 8 CYS B CA 1
ATOM 1634 C C . CYS B 1 8 ? -77.875 5.617 -13.469 1 21.81 8 CYS B C 1
ATOM 1636 O O . CYS B 1 8 ? -76.938 5.691 -14.281 1 21.81 8 CYS B O 1
ATOM 1638 N N . ARG B 1 9 ? -77.75 6.43 -12.32 1 24.47 9 ARG B N 1
ATOM 1639 C CA . ARG B 1 9 ? -76.75 7.156 -11.531 1 24.47 9 ARG B CA 1
ATOM 1640 C C . ARG B 1 9 ? -75.688 6.207 -10.969 1 24.47 9 ARG B C 1
ATOM 1642 O O . ARG B 1 9 ? -75.938 5.488 -10 1 24.47 9 ARG B O 1
ATOM 1649 N N . LEU B 1 10 ? -75 5.285 -11.781 1 24.86 10 LEU B N 1
ATOM 1650 C CA . LEU B 1 10 ? -74.25 4.211 -11.195 1 24.86 10 LEU B CA 1
ATOM 1651 C C . LEU B 1 10 ? -73.125 4.773 -10.289 1 24.86 10 LEU B C 1
ATOM 1653 O O . LEU B 1 10 ? -72.438 5.695 -10.672 1 24.86 10 LEU B O 1
ATOM 1657 N N . GLY B 1 11 ? -73.188 4.527 -8.859 1 24.78 11 GLY B N 1
ATOM 1658 C CA . GLY B 1 11 ? -72.5 4.727 -7.59 1 24.78 11 GLY B CA 1
ATOM 1659 C C . GLY B 1 11 ? -71.062 4.25 -7.594 1 24.78 11 GLY B C 1
ATOM 1660 O O . GLY B 1 11 ? -70.812 3.082 -7.887 1 24.78 11 GLY B O 1
ATOM 1661 N N . LEU B 1 12 ? -70 5.043 -7.992 1 27.3 12 LEU B N 1
ATOM 1662 C CA . LEU B 1 12 ? -68.562 4.781 -8.188 1 27.3 12 LEU B CA 1
ATOM 1663 C C . LEU B 1 12 ? -67.875 4.465 -6.855 1 27.3 12 LEU B C 1
ATOM 1665 O O . LEU B 1 12 ? -67.812 5.32 -5.973 1 27.3 12 LEU B O 1
ATOM 1669 N N . SER B 1 13 ? -68.188 3.221 -6.254 1 24.91 13 SER B N 1
ATOM 1670 C CA . SER B 1 13 ? -67.562 2.867 -4.969 1 24.91 13 SER B CA 1
ATOM 1671 C C . SER B 1 13 ? -66.062 2.85 -5.047 1 24.91 13 SER B C 1
ATOM 1673 O O . SER B 1 13 ? -65.5 2.213 -5.934 1 24.91 13 SER B O 1
ATOM 1675 N N . LEU B 1 14 ? -65.312 3.855 -4.551 1 28.16 14 LEU B N 1
ATOM 1676 C CA . LEU B 1 14 ? -63.875 4.242 -4.488 1 28.16 14 LEU B CA 1
ATOM 1677 C C . LEU B 1 14 ? -63.094 3.285 -3.596 1 28.16 14 LEU B C 1
ATOM 1679 O O . LEU B 1 14 ? -61.938 3.547 -3.271 1 28.16 14 LEU B O 1
ATOM 1683 N N . ARG B 1 15 ? -63.562 2.072 -3.182 1 24.78 15 ARG B N 1
ATOM 1684 C CA . ARG B 1 15 ? -63 1.676 -1.895 1 24.78 15 ARG B CA 1
ATOM 1685 C C . ARG B 1 15 ? -61.531 1.303 -2.031 1 24.78 15 ARG B C 1
ATOM 1687 O O . ARG B 1 15 ? -60.781 1.348 -1.055 1 24.78 15 ARG B O 1
ATOM 1694 N N . GLY B 1 16 ? -60.875 0.735 -3.078 1 22.98 16 GLY B N 1
ATOM 1695 C CA . GLY B 1 16 ? -60.031 -0.406 -2.76 1 22.98 16 GLY B CA 1
ATOM 1696 C C . GLY B 1 16 ? -58.75 -0.017 -2.082 1 22.98 16 GLY B C 1
ATOM 1697 O O . GLY B 1 16 ? -58.094 0.96 -2.475 1 22.98 16 GLY B O 1
ATOM 1698 N N . SER B 1 17 ? -58.562 -0.203 -0.738 1 25.45 17 SER B N 1
ATOM 1699 C CA . SER B 1 17 ? -57.5 -0.056 0.243 1 25.45 17 SER B CA 1
ATOM 1700 C C . SER B 1 17 ? -56.281 -0.85 -0.166 1 25.45 17 SER B C 1
ATOM 1702 O O . SER B 1 17 ? -56.281 -2.082 -0.129 1 25.45 17 SER B O 1
ATOM 1704 N N . ALA B 1 18 ? -55.625 -0.645 -1.28 1 24.77 18 ALA B N 1
ATOM 1705 C CA . ALA B 1 18 ? -54.5 -1.518 -1.656 1 24.77 18 ALA B CA 1
ATOM 1706 C C . ALA B 1 18 ? -53.375 -1.451 -0.626 1 24.77 18 ALA B C 1
ATOM 1708 O O . ALA B 1 18 ? -52.75 -0.406 -0.455 1 24.77 18 ALA B O 1
ATOM 1709 N N . ARG B 1 19 ? -53.562 -2.078 0.583 1 27.67 19 ARG B N 1
ATOM 1710 C CA . ARG B 1 19 ? -52.531 -2.16 1.594 1 27.67 19 ARG B CA 1
ATOM 1711 C C . ARG B 1 19 ? -51.219 -2.723 1.002 1 27.67 19 ARG B C 1
ATOM 1713 O O . ARG B 1 19 ? -51.219 -3.818 0.435 1 27.67 19 ARG B O 1
ATOM 1720 N N . CYS B 1 20 ? -50.344 -1.873 0.398 1 24.39 20 CYS B N 1
ATOM 1721 C CA . CYS B 1 20 ? -49.031 -2.193 -0.134 1 24.39 20 CYS B CA 1
ATOM 1722 C C . CYS B 1 20 ? -48.219 -2.994 0.874 1 24.39 20 CYS B C 1
ATOM 1724 O O . CYS B 1 20 ? -47.844 -2.48 1.933 1 24.39 20 CYS B O 1
ATOM 1726 N N . LEU B 1 21 ? -48.625 -4.246 1.106 1 28.55 21 LEU B N 1
ATOM 1727 C CA . LEU B 1 21 ? -47.812 -5.09 1.978 1 28.55 21 LEU B CA 1
ATOM 1728 C C . LEU B 1 21 ? -46.375 -5.117 1.512 1 28.55 21 LEU B C 1
ATOM 1730 O O . LEU B 1 21 ? -46.094 -5.539 0.39 1 28.55 21 LEU B O 1
ATOM 1734 N N . LEU B 1 22 ? -45.656 -4.016 1.8 1 29.95 22 LEU B N 1
ATOM 1735 C CA . LEU B 1 22 ? -44.219 -4.043 1.561 1 29.95 22 LEU B CA 1
ATOM 1736 C C . LEU B 1 22 ? -43.594 -5.277 2.197 1 29.95 22 LEU B C 1
ATOM 1738 O O . LEU B 1 22 ? -43.75 -5.512 3.398 1 29.95 22 LEU B O 1
ATOM 1742 N N . ALA B 1 23 ? -43.562 -6.398 1.531 1 31.8 23 ALA B N 1
ATOM 1743 C CA . ALA B 1 23 ? -42.875 -7.586 2.02 1 31.8 23 ALA B CA 1
ATOM 1744 C C . ALA B 1 23 ? -41.438 -7.258 2.43 1 31.8 23 ALA B C 1
ATOM 1746 O O . ALA B 1 23 ? -40.781 -6.398 1.823 1 31.8 23 ALA B O 1
ATOM 1747 N N . PRO B 1 24 ? -41.094 -7.449 3.73 1 31.33 24 PRO B N 1
ATOM 1748 C CA . PRO B 1 24 ? -39.719 -7.254 4.203 1 31.33 24 PRO B CA 1
ATOM 1749 C C . PRO B 1 24 ? -38.688 -7.973 3.338 1 31.33 24 PRO B C 1
ATOM 1751 O O . PRO B 1 24 ? -38.906 -9.117 2.941 1 31.33 24 PRO B O 1
ATOM 1754 N N . VAL B 1 25 ? -38.188 -7.289 2.305 1 31.95 25 VAL B N 1
ATOM 1755 C CA . VAL B 1 25 ? -37.062 -7.887 1.581 1 31.95 25 VAL B CA 1
ATOM 1756 C C . VAL B 1 25 ? -36.062 -8.461 2.57 1 31.95 25 VAL B C 1
ATOM 1758 O O . VAL B 1 25 ? -35.656 -7.789 3.531 1 31.95 25 VAL B O 1
ATOM 1761 N N . GLY B 1 26 ? -36.156 -9.711 2.803 1 26.84 26 GLY B N 1
ATOM 1762 C CA . GLY B 1 26 ? -35.219 -10.484 3.592 1 26.84 26 GLY B CA 1
ATOM 1763 C C . GLY B 1 26 ? -33.781 -10.055 3.381 1 26.84 26 GLY B C 1
ATOM 1764 O O . GLY B 1 26 ? -33.406 -9.586 2.299 1 26.84 26 GLY B O 1
ATOM 1765 N N . ARG B 1 27 ? -33.062 -9.594 4.449 1 29.25 27 ARG B N 1
ATOM 1766 C CA . ARG B 1 27 ? -31.641 -9.32 4.602 1 29.25 27 ARG B CA 1
ATOM 1767 C C . ARG B 1 27 ? -30.797 -10.336 3.846 1 29.25 27 ARG B C 1
ATOM 1769 O O . ARG B 1 27 ? -30.922 -11.539 4.078 1 29.25 27 ARG B O 1
ATOM 1776 N N . GLY B 1 28 ? -30.625 -10.141 2.562 1 26.94 28 GLY B N 1
ATOM 1777 C CA . GLY B 1 28 ? -29.734 -11 1.796 1 26.94 28 GLY B CA 1
ATOM 1778 C C . GLY B 1 28 ? -28.5 -11.422 2.568 1 26.94 28 GLY B C 1
ATOM 1779 O O . GLY B 1 28 ? -27.922 -10.625 3.32 1 26.94 28 GLY B O 1
ATOM 1780 N N . SER B 1 29 ? -28.391 -12.695 2.988 1 29.44 29 SER B N 1
ATOM 1781 C CA . SER B 1 29 ? -27.266 -13.406 3.564 1 29.44 29 SER B CA 1
ATOM 1782 C C . SER B 1 29 ? -25.953 -13 2.885 1 29.44 29 SER B C 1
ATOM 1784 O O . SER B 1 29 ? -25.812 -13.125 1.665 1 29.44 29 SER B O 1
ATOM 1786 N N . VAL B 1 30 ? -25.406 -11.875 3.281 1 31.2 30 VAL B N 1
ATOM 1787 C CA . VAL B 1 30 ? -24 -11.688 2.914 1 31.2 30 VAL B CA 1
ATOM 1788 C C . VAL B 1 30 ? -23.281 -13.031 2.949 1 31.2 30 VAL B C 1
ATOM 1790 O O . VAL B 1 30 ? -23.344 -13.758 3.943 1 31.2 30 VAL B O 1
ATOM 1793 N N . SER B 1 31 ? -23.266 -13.766 1.887 1 31.62 31 SER B N 1
ATOM 1794 C CA . SER B 1 31 ? -22.438 -14.953 1.676 1 31.62 31 SER B CA 1
ATOM 1795 C C . SER B 1 31 ? -21.109 -14.852 2.42 1 31.62 31 SER B C 1
ATOM 1797 O O . SER B 1 31 ? -20.531 -13.773 2.504 1 31.62 31 SER B O 1
ATOM 1799 N N . GLY B 1 32 ? -20.859 -15.617 3.469 1 30.81 32 GLY B N 1
ATOM 1800 C CA . GLY B 1 32 ? -19.734 -15.891 4.359 1 30.81 32 GLY B CA 1
ATOM 1801 C C . GLY B 1 32 ? -18.391 -15.836 3.658 1 30.81 32 GLY B C 1
ATOM 1802 O O . GLY B 1 32 ? -18.219 -16.438 2.596 1 30.81 32 GLY B O 1
ATOM 1803 N N . THR B 1 33 ? -17.766 -14.719 3.707 1 37.91 33 THR B N 1
ATOM 1804 C CA . THR B 1 33 ? -16.328 -14.672 3.406 1 37.91 33 THR B CA 1
ATOM 1805 C C . THR B 1 33 ? -15.641 -15.938 3.91 1 37.91 33 THR B C 1
ATOM 1807 O O . THR B 1 33 ? -15.82 -16.328 5.062 1 37.91 33 THR B O 1
ATOM 1810 N N . ARG B 1 34 ? -15.367 -16.875 2.951 1 38.34 34 ARG B N 1
ATOM 1811 C CA . ARG B 1 34 ? -14.555 -18.031 3.338 1 38.34 34 ARG B CA 1
ATOM 1812 C C . ARG B 1 34 ? -13.453 -17.625 4.312 1 38.34 34 ARG B C 1
ATOM 1814 O O . ARG B 1 34 ? -12.695 -16.703 4.051 1 38.34 34 ARG B O 1
ATOM 1821 N N . ARG B 1 35 ? -13.578 -18.047 5.531 1 39.78 35 ARG B N 1
ATOM 1822 C CA . ARG B 1 35 ? -12.516 -17.906 6.523 1 39.78 35 ARG B CA 1
ATOM 1823 C C . ARG B 1 35 ? -11.172 -18.312 5.941 1 39.78 35 ARG B C 1
ATOM 1825 O O . ARG B 1 35 ? -11.047 -19.375 5.328 1 39.78 35 ARG B O 1
ATOM 1832 N N . LEU B 1 36 ? -10.258 -17.438 5.73 1 48.66 36 LEU B N 1
ATOM 1833 C CA . LEU B 1 36 ? -8.914 -17.562 5.168 1 48.66 36 LEU B CA 1
ATOM 1834 C C . LEU B 1 36 ? -8.266 -18.875 5.586 1 48.66 36 LEU B C 1
ATOM 1836 O O . LEU B 1 36 ? -7.398 -19.391 4.879 1 48.66 36 LEU B O 1
ATOM 1840 N N . GLY B 1 37 ? -8.648 -19.344 6.887 1 39.78 37 GLY B N 1
ATOM 1841 C CA . GLY B 1 37 ? -7.867 -20.406 7.484 1 39.78 37 GLY B CA 1
ATOM 1842 C C . GLY B 1 37 ? -8.445 -21.781 7.219 1 39.78 37 GLY B C 1
ATOM 1843 O O . GLY B 1 37 ? -8.016 -22.766 7.824 1 39.78 37 GLY B O 1
ATOM 1844 N N . SER B 1 38 ? -9.508 -21.984 6.777 1 42 38 SER B N 1
ATOM 1845 C CA . SER B 1 38 ? -9.914 -23.375 6.824 1 42 38 SER B CA 1
ATOM 1846 C C . SER B 1 38 ? -9.164 -24.203 5.785 1 42 38 SER B C 1
ATOM 1848 O O . SER B 1 38 ? -9.344 -24 4.582 1 42 38 SER B O 1
ATOM 1850 N N . ARG B 1 39 ? -7.988 -24.703 6.129 1 47.47 39 ARG B N 1
ATOM 1851 C CA . ARG B 1 39 ? -7.328 -25.672 5.266 1 47.47 39 ARG B CA 1
ATOM 1852 C C . ARG B 1 39 ? -8.258 -26.844 4.938 1 47.47 39 ARG B C 1
ATOM 1854 O O . ARG B 1 39 ? -8.648 -27.594 5.828 1 47.47 39 ARG B O 1
ATOM 1861 N N . GLN B 1 40 ? -9.039 -26.672 4.121 1 51.34 40 GLN B N 1
ATOM 1862 C CA . GLN B 1 40 ? -9.703 -27.922 3.75 1 51.34 40 GLN B CA 1
ATOM 1863 C C . GLN B 1 40 ? -8.688 -29 3.367 1 51.34 40 GLN B C 1
ATOM 1865 O O . GLN B 1 40 ? -7.77 -28.734 2.588 1 51.34 40 GLN B O 1
ATOM 1870 N N . LYS B 1 41 ? -8.469 -29.938 4.137 1 60.16 41 LYS B N 1
ATOM 1871 C CA . LYS B 1 41 ? -7.699 -31.156 3.883 1 60.16 41 LYS B CA 1
ATOM 1872 C C . LYS B 1 41 ? -8.078 -31.766 2.541 1 60.16 41 LYS B C 1
ATOM 1874 O O . LYS B 1 41 ? -9.242 -32.125 2.314 1 60.16 41 LYS B O 1
ATOM 1879 N N . GLY B 1 42 ? -7.43 -31.172 1.378 1 67.62 42 GLY B N 1
ATOM 1880 C CA . GLY B 1 42 ? -7.602 -31.875 0.118 1 67.62 42 GLY B CA 1
ATOM 1881 C C . GLY B 1 42 ? -6.375 -32.656 -0.303 1 67.62 42 GLY B C 1
ATOM 1882 O O . GLY B 1 42 ? -5.324 -32.562 0.339 1 67.62 42 GLY B O 1
ATOM 1883 N N . SER B 1 43 ? -6.625 -33.719 -1.09 1 76 43 SER B N 1
ATOM 1884 C CA . SER B 1 43 ? -5.531 -34.5 -1.644 1 76 43 SER B CA 1
ATOM 1885 C C . SER B 1 43 ? -5.031 -33.906 -2.957 1 76 43 SER B C 1
ATOM 1887 O O . SER B 1 43 ? -5.797 -33.281 -3.695 1 76 43 SER B O 1
ATOM 1889 N N . ALA B 1 44 ? -3.715 -34 -3.094 1 76.69 44 ALA B N 1
ATOM 1890 C CA . ALA B 1 44 ? -3.125 -33.625 -4.371 1 76.69 44 ALA B CA 1
ATOM 1891 C C . ALA B 1 44 ? -3.615 -34.5 -5.5 1 76.69 44 ALA B C 1
ATOM 1893 O O . ALA B 1 44 ? -3.453 -35.75 -5.441 1 76.69 44 ALA B O 1
ATOM 1894 N N . LEU B 1 45 ? -4.234 -33.875 -6.453 1 82.69 45 LEU B N 1
ATOM 1895 C CA . LEU B 1 45 ? -4.809 -34.656 -7.559 1 82.69 45 LEU B CA 1
ATOM 1896 C C . LEU B 1 45 ? -3.811 -34.781 -8.703 1 82.69 45 LEU B C 1
ATOM 1898 O O . LEU B 1 45 ? -3.732 -35.812 -9.352 1 82.69 45 LEU B O 1
ATOM 1902 N N . LYS B 1 46 ? -3.047 -33.781 -8.938 1 91.06 46 LYS B N 1
ATOM 1903 C CA . LYS B 1 46 ? -2.088 -33.781 -10.039 1 91.06 46 LYS B CA 1
ATOM 1904 C C . LYS B 1 46 ? -0.946 -32.781 -9.766 1 91.06 46 LYS B C 1
ATOM 1906 O O . LYS B 1 46 ? -1.149 -31.75 -9.133 1 91.06 46 LYS B O 1
ATOM 1911 N N . ARG B 1 47 ? 0.256 -33.219 -10.188 1 93.62 47 ARG B N 1
ATOM 1912 C CA . ARG B 1 47 ? 1.438 -32.375 -10.031 1 93.62 47 ARG B CA 1
ATOM 1913 C C . ARG B 1 47 ? 2.213 -32.281 -11.336 1 93.62 47 ARG B C 1
ATOM 1915 O O . ARG B 1 47 ? 2.35 -33.25 -12.07 1 93.62 47 ARG B O 1
ATOM 1922 N N . TRP B 1 48 ? 2.643 -31.094 -11.656 1 96.56 48 TRP B N 1
ATOM 1923 C CA . TRP B 1 48 ? 3.516 -30.844 -12.797 1 96.56 48 TRP B CA 1
ATOM 1924 C C . TRP B 1 48 ? 4.879 -30.328 -12.336 1 96.56 48 TRP B C 1
ATOM 1926 O O . TRP B 1 48 ? 4.969 -29.516 -11.422 1 96.56 48 TRP B O 1
ATOM 1936 N N . THR B 1 49 ? 5.918 -30.906 -12.914 1 97.31 49 THR B N 1
ATOM 1937 C CA . THR B 1 49 ? 7.281 -30.406 -12.75 1 97.31 49 THR B CA 1
ATOM 1938 C C . THR B 1 49 ? 7.828 -29.891 -14.078 1 97.31 49 THR B C 1
ATOM 1940 O O . THR B 1 49 ? 7.875 -30.625 -15.07 1 97.31 4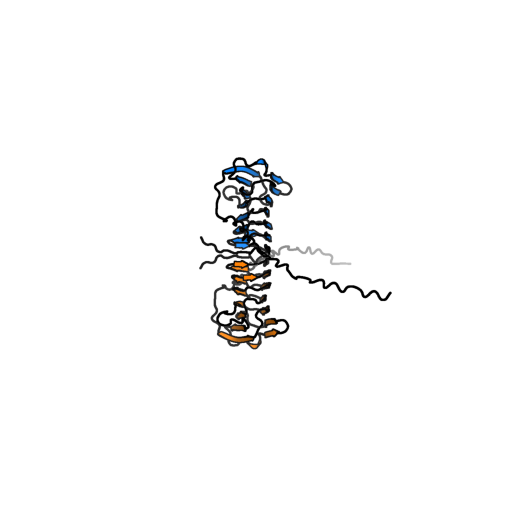9 THR B O 1
ATOM 1943 N N . LEU B 1 50 ? 8.242 -28.672 -14.023 1 98.25 50 LEU B N 1
ATOM 1944 C CA . LEU B 1 50 ? 8.664 -28.062 -15.281 1 98.25 50 LEU B CA 1
ATOM 1945 C C . LEU B 1 50 ? 10.078 -27.5 -15.164 1 98.25 50 LEU B C 1
ATOM 1947 O O . LEU B 1 50 ? 10.453 -26.969 -14.117 1 98.25 50 LEU B O 1
ATOM 1951 N N . LEU B 1 51 ? 10.812 -27.703 -16.25 1 98.25 51 LEU B N 1
ATOM 1952 C CA . LEU B 1 51 ? 12.07 -26.969 -16.375 1 98.25 51 LEU B CA 1
ATOM 1953 C C . LEU B 1 51 ? 11.82 -25.562 -16.906 1 98.25 51 LEU B C 1
ATOM 1955 O O . LEU B 1 51 ? 11.195 -25.391 -17.969 1 98.25 51 LEU B O 1
ATOM 1959 N N . VAL B 1 52 ? 12.312 -24.562 -16.125 1 98.69 52 VAL B N 1
ATOM 1960 C CA . VAL B 1 52 ? 12.023 -23.188 -16.516 1 98.69 52 VAL B CA 1
ATOM 1961 C C . VAL B 1 52 ? 13.289 -22.344 -16.391 1 98.69 52 VAL B C 1
ATOM 1963 O O . VAL B 1 52 ? 14.297 -22.797 -15.828 1 98.69 52 VAL B O 1
ATOM 1966 N N . ASP B 1 53 ? 13.227 -21.078 -17.016 1 98.56 53 ASP B N 1
ATOM 1967 C CA . ASP B 1 53 ? 14.273 -20.094 -16.812 1 98.56 53 ASP B CA 1
ATOM 1968 C C . ASP B 1 53 ? 14.133 -19.406 -15.461 1 98.56 53 ASP B C 1
ATOM 1970 O O . ASP B 1 53 ? 13.023 -19.062 -15.047 1 98.56 53 ASP B O 1
ATOM 1974 N N . PRO B 1 54 ? 15.258 -19.234 -14.82 1 98.31 54 PRO B N 1
ATOM 1975 C CA . PRO B 1 54 ? 15.188 -18.594 -13.508 1 98.31 54 PRO B CA 1
ATOM 1976 C C . PRO B 1 54 ? 14.586 -17.203 -13.562 1 98.31 54 PRO B C 1
ATOM 1978 O O . PRO B 1 54 ? 14.102 -16.688 -12.547 1 98.31 54 PRO B O 1
ATOM 1981 N N . PHE B 1 55 ? 14.68 -16.578 -14.758 1 98.19 55 PHE B N 1
ATOM 1982 C CA . PHE B 1 55 ? 14.156 -15.227 -14.953 1 98.19 55 PHE B CA 1
ATOM 1983 C C . PHE B 1 55 ? 13 -15.234 -15.953 1 98.19 55 PHE B C 1
ATOM 1985 O O . PHE B 1 55 ? 13.086 -14.617 -17.016 1 98.19 55 PHE B O 1
ATOM 1992 N N . GLY B 1 56 ? 11.969 -15.891 -15.539 1 98.5 56 GLY B N 1
ATOM 1993 C CA . GLY B 1 56 ? 10.781 -15.969 -16.375 1 98.5 56 GLY B CA 1
ATOM 1994 C C . GLY B 1 56 ? 9.57 -15.297 -15.75 1 98.5 56 GLY B C 1
ATOM 1995 O O . GLY B 1 56 ? 9.711 -14.398 -14.93 1 98.5 56 GLY B O 1
ATOM 1996 N N . SER B 1 57 ? 8.391 -15.648 -16.297 1 98.81 57 SER B N 1
ATOM 1997 C CA . SER B 1 57 ? 7.145 -15.07 -15.789 1 98.81 57 SER B CA 1
ATOM 1998 C C . SER B 1 57 ? 6.066 -16.141 -15.625 1 98.81 57 SER B C 1
ATOM 2000 O O . SER B 1 57 ? 6.121 -17.188 -16.281 1 98.81 57 SER B O 1
ATOM 2002 N N . LEU B 1 58 ? 5.191 -15.891 -14.711 1 98.94 58 LEU B N 1
ATOM 2003 C CA . LEU B 1 58 ? 4.043 -16.75 -14.438 1 98.94 58 LEU B CA 1
ATOM 2004 C C . LEU B 1 58 ? 2.74 -16.031 -14.766 1 98.94 58 LEU B C 1
ATOM 2006 O O . LEU B 1 58 ? 2.504 -14.914 -14.305 1 98.94 58 LEU B O 1
ATOM 2010 N N . LYS B 1 59 ? 1.964 -16.609 -15.57 1 98.88 59 LYS B N 1
ATOM 2011 C CA . LYS B 1 59 ? 0.622 -16.125 -15.867 1 98.88 59 LYS B CA 1
ATOM 2012 C C . LYS B 1 59 ? -0.442 -17.109 -15.414 1 98.88 59 LYS B C 1
ATOM 2014 O O . LYS B 1 59 ? -0.467 -18.266 -15.867 1 98.88 59 LYS B O 1
ATOM 2019 N N . VAL B 1 60 ? -1.312 -16.672 -14.57 1 98.81 60 VAL B N 1
ATOM 2020 C CA . VAL B 1 60 ? -2.318 -17.547 -13.977 1 98.81 60 VAL B CA 1
ATOM 2021 C C . VAL B 1 60 ? -3.711 -16.969 -14.203 1 98.81 60 VAL B C 1
ATOM 2023 O O . VAL B 1 60 ? -3.93 -15.766 -14 1 98.81 60 VAL B O 1
ATOM 2026 N N . ARG B 1 61 ? -4.656 -17.781 -14.711 1 98.56 61 ARG B N 1
ATOM 2027 C CA . ARG B 1 61 ? -6.082 -17.484 -14.789 1 98.56 61 ARG B CA 1
ATOM 2028 C C . ARG B 1 61 ? -6.914 -18.641 -14.25 1 98.56 61 ARG B C 1
ATOM 2030 O O . ARG B 1 61 ? -7.109 -19.641 -14.945 1 98.56 61 ARG B O 1
ATOM 2037 N N . LEU B 1 62 ? -7.41 -18.438 -13.016 1 97.62 62 LEU B N 1
ATOM 2038 C CA . LEU B 1 62 ? -8.039 -19.594 -12.375 1 97.62 62 LEU B CA 1
ATOM 2039 C C . LEU B 1 62 ? -9.266 -19.172 -11.578 1 97.62 62 LEU B C 1
ATOM 2041 O O . LEU B 1 62 ? -9.289 -18.094 -10.992 1 97.62 62 LEU B O 1
ATOM 2045 N N . PRO B 1 63 ? -10.281 -19.953 -11.469 1 96.12 63 PRO B N 1
ATOM 2046 C CA . PRO B 1 63 ? -11.477 -19.641 -10.68 1 96.12 63 PRO B CA 1
ATOM 2047 C C . PRO B 1 63 ? -11.383 -20.172 -9.242 1 96.12 63 PRO B C 1
ATOM 2049 O O . PRO B 1 63 ? -12.414 -20.406 -8.602 1 96.12 63 PRO B O 1
ATOM 2052 N N . CYS B 1 64 ? -10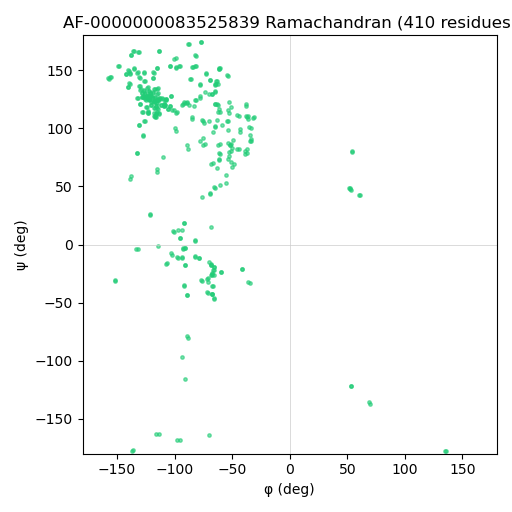.125 -20.484 -8.75 1 95.62 64 CYS B N 1
ATOM 2053 C CA . CYS B 1 64 ? -9.938 -21.047 -7.41 1 95.62 64 CYS B CA 1
ATOM 2054 C C . CYS B 1 64 ? -8.758 -20.391 -6.711 1 95.62 64 CYS B C 1
ATOM 2056 O O . CYS B 1 64 ? -8.141 -19.469 -7.25 1 95.62 64 CYS B O 1
ATOM 2058 N N . ASP B 1 65 ? -8.5 -20.875 -5.516 1 97.19 65 ASP B N 1
ATOM 2059 C CA . ASP B 1 65 ? -7.41 -20.297 -4.73 1 97.19 65 ASP B CA 1
ATOM 2060 C C . ASP B 1 65 ? -6.051 -20.625 -5.348 1 97.19 65 ASP B C 1
ATOM 2062 O O . ASP B 1 65 ? -5.828 -21.734 -5.805 1 97.19 65 ASP B O 1
ATOM 2066 N N . VAL B 1 66 ? -5.211 -19.609 -5.262 1 98.44 66 VAL B N 1
ATOM 2067 C CA . VAL B 1 66 ? -3.863 -19.75 -5.805 1 98.44 66 VAL B CA 1
ATOM 2068 C C . VAL B 1 66 ? -2.838 -19.328 -4.758 1 98.44 66 VAL B C 1
ATOM 2070 O O . VAL B 1 66 ? -2.988 -18.281 -4.117 1 98.44 66 VAL B O 1
ATOM 2073 N N . THR B 1 67 ? -1.843 -20.094 -4.586 1 98.69 67 THR B N 1
ATOM 2074 C CA . THR B 1 67 ? -0.707 -19.734 -3.746 1 98.69 67 THR B CA 1
ATOM 2075 C C . THR B 1 67 ? 0.596 -19.812 -4.539 1 98.69 67 THR B C 1
ATOM 2077 O O . THR B 1 67 ? 0.82 -20.75 -5.293 1 98.69 67 THR B O 1
ATOM 2080 N N . VAL B 1 68 ? 1.428 -18.781 -4.375 1 98.81 68 VAL B N 1
ATOM 2081 C CA . VAL B 1 68 ? 2.725 -18.75 -5.043 1 98.81 68 VAL B CA 1
ATOM 2082 C C . VAL B 1 68 ? 3.834 -18.578 -4.008 1 98.81 68 VAL B C 1
ATOM 2084 O O . VAL B 1 68 ? 3.777 -17.672 -3.176 1 98.81 68 VAL B O 1
ATOM 2087 N N . ARG B 1 69 ? 4.816 -19.422 -4.035 1 98.75 69 ARG B N 1
ATOM 2088 C CA . ARG B 1 69 ? 5.996 -19.328 -3.184 1 98.75 69 ARG B CA 1
ATOM 2089 C C . ARG B 1 69 ? 7.266 -19.641 -3.965 1 98.75 69 ARG B C 1
ATOM 2091 O O . ARG B 1 69 ? 7.211 -20.266 -5.023 1 98.75 69 ARG B O 1
ATOM 2098 N N . PRO B 1 70 ? 8.422 -19.266 -3.441 1 98.75 70 PRO B N 1
ATOM 2099 C CA . PRO B 1 70 ? 9.664 -19.453 -4.195 1 98.75 70 PRO B CA 1
ATOM 2100 C C . PRO B 1 70 ? 10.211 -20.875 -4.082 1 98.75 70 PRO B C 1
ATOM 2102 O O . PRO B 1 70 ? 9.961 -21.562 -3.086 1 98.75 70 PRO B O 1
ATOM 2105 N N . LEU B 1 71 ? 10.883 -21.188 -5.039 1 98.19 71 LEU B N 1
ATOM 2106 C CA . LEU B 1 71 ? 11.656 -22.422 -5.043 1 98.19 71 LEU B CA 1
ATOM 2107 C C . LEU B 1 71 ? 12.734 -22.391 -3.963 1 98.19 71 LEU B C 1
ATOM 2109 O O . LEU B 1 71 ? 13.391 -21.375 -3.762 1 98.19 71 LEU B O 1
ATOM 2113 N N . ASP B 1 72 ? 12.875 -23.594 -3.346 1 97.06 72 ASP B N 1
ATOM 2114 C CA . ASP B 1 72 ? 13.93 -23.688 -2.342 1 97.06 72 ASP B CA 1
ATOM 2115 C C . ASP B 1 72 ? 15.305 -23.516 -2.973 1 97.06 72 ASP B C 1
ATOM 2117 O O . ASP B 1 72 ? 15.734 -24.328 -3.789 1 97.06 72 ASP B O 1
ATOM 2121 N N . PRO B 1 73 ? 16.016 -22.531 -2.52 1 95.56 73 PRO B N 1
ATOM 2122 C CA . PRO B 1 73 ? 17.312 -22.281 -3.152 1 95.56 73 PRO B CA 1
ATOM 2123 C C . PRO B 1 73 ? 18.359 -23.344 -2.818 1 95.56 73 PRO B C 1
ATOM 2125 O O . PRO B 1 73 ? 19.312 -23.516 -3.564 1 95.56 73 PRO B O 1
ATOM 2128 N N . HIS B 1 74 ? 18.266 -23.953 -1.688 1 96.25 74 HIS B N 1
ATOM 2129 C CA . HIS B 1 74 ? 19.219 -24.984 -1.297 1 96.25 74 HIS B CA 1
ATOM 2130 C C . HIS B 1 74 ? 19.016 -26.266 -2.1 1 96.25 74 HIS B C 1
ATOM 2132 O O . HIS B 1 74 ? 19.984 -26.891 -2.539 1 96.25 74 HIS B O 1
ATOM 2138 N N . GLY B 1 75 ? 17.797 -26.594 -2.287 1 96.31 75 GLY B N 1
ATOM 2139 C CA . GLY B 1 75 ? 17.484 -27.781 -3.055 1 96.31 75 GLY B CA 1
ATOM 2140 C C . GLY B 1 75 ? 17.656 -27.594 -4.551 1 96.31 75 GLY B C 1
ATOM 2141 O O . GLY B 1 75 ? 17.969 -28.531 -5.273 1 96.31 75 GLY B O 1
ATOM 2142 N N . TYR B 1 76 ? 17.406 -26.312 -4.965 1 97.62 76 TYR B N 1
ATOM 2143 C CA . TYR B 1 76 ? 17.484 -26 -6.387 1 97.62 76 TYR B CA 1
ATOM 2144 C C . TYR B 1 76 ? 18.297 -24.734 -6.617 1 97.62 76 TYR B C 1
ATOM 2146 O O . TYR B 1 76 ? 17.75 -23.688 -6.988 1 97.62 76 TYR B O 1
ATOM 2154 N N . PRO B 1 77 ? 19.562 -24.844 -6.566 1 96.69 77 PRO B N 1
ATOM 2155 C CA . PRO B 1 77 ? 20.406 -23.656 -6.633 1 96.69 77 PRO B CA 1
ATOM 2156 C C . PRO B 1 77 ? 20.359 -22.969 -7.996 1 96.69 77 PRO B C 1
ATOM 2158 O O . PRO B 1 77 ? 20.578 -21.766 -8.094 1 96.69 77 PRO B O 1
ATOM 2161 N N . ALA B 1 78 ? 20.031 -23.75 -9.062 1 97.31 78 ALA B N 1
ATOM 2162 C CA . ALA B 1 78 ? 19.953 -23.172 -10.398 1 97.31 78 ALA B CA 1
ATOM 2163 C C . ALA B 1 78 ? 18.641 -22.422 -10.602 1 97.31 78 ALA B C 1
ATOM 2165 O O . ALA B 1 78 ? 18.484 -21.703 -11.586 1 97.31 78 ALA B O 1
ATOM 2166 N N . ALA B 1 79 ? 17.75 -22.594 -9.711 1 98.12 79 ALA B N 1
ATOM 2167 C CA . ALA B 1 79 ? 16.438 -21.953 -9.781 1 98.12 79 ALA B CA 1
ATOM 2168 C C . ALA B 1 79 ? 15.789 -22.203 -11.133 1 98.12 79 ALA B C 1
ATOM 2170 O O . ALA B 1 79 ? 15.234 -21.281 -11.742 1 98.12 79 ALA B O 1
ATOM 2171 N N . ASP B 1 80 ? 15.805 -23.406 -11.516 1 98.06 80 ASP B N 1
ATOM 2172 C CA . ASP B 1 80 ? 15.383 -23.688 -12.891 1 98.06 80 ASP B CA 1
ATOM 2173 C C . ASP B 1 80 ? 14.203 -24.656 -12.914 1 98.06 80 ASP B C 1
ATOM 2175 O O . ASP B 1 80 ? 14.062 -25.453 -13.852 1 98.06 80 ASP B O 1
ATOM 2179 N N . ARG B 1 81 ? 13.453 -24.672 -11.875 1 98.31 81 ARG B N 1
ATOM 2180 C CA . ARG B 1 81 ? 12.305 -25.562 -11.789 1 98.31 81 ARG B CA 1
ATOM 2181 C C . ARG B 1 81 ? 11.062 -24.812 -11.312 1 98.31 81 ARG B C 1
ATOM 2183 O O . ARG B 1 81 ? 11.164 -23.828 -10.586 1 98.31 81 ARG B O 1
ATOM 2190 N N . ALA B 1 82 ? 9.953 -25.234 -11.766 1 98.75 82 ALA B N 1
ATOM 2191 C CA . ALA B 1 82 ? 8.664 -24.828 -11.227 1 98.75 82 ALA B CA 1
ATOM 2192 C C . ALA B 1 82 ? 7.77 -26.031 -10.953 1 98.75 82 ALA B C 1
ATOM 2194 O O . ALA B 1 82 ? 7.824 -27.031 -11.672 1 98.75 82 ALA B O 1
ATOM 2195 N N . PHE B 1 83 ? 7.02 -25.953 -9.93 1 98.56 83 PHE B N 1
ATOM 2196 C CA . PHE B 1 83 ? 6.086 -27 -9.547 1 98.56 83 PHE B CA 1
ATOM 2197 C C . PHE B 1 83 ? 4.664 -26.453 -9.469 1 98.56 83 PHE B C 1
ATOM 2199 O O . PHE B 1 83 ? 4.434 -25.391 -8.898 1 98.56 83 PHE B O 1
ATOM 2206 N N . VAL B 1 84 ? 3.779 -27.172 -10.078 1 98.12 84 VAL B N 1
ATOM 2207 C CA . VAL B 1 84 ? 2.355 -26.875 -10 1 98.12 84 VAL B CA 1
ATOM 2208 C C . VAL B 1 84 ? 1.609 -28.047 -9.375 1 98.12 84 VAL B C 1
ATOM 2210 O O . VAL B 1 84 ? 1.774 -29.188 -9.812 1 98.12 84 VAL B O 1
ATOM 2213 N N . GLU B 1 85 ? 0.847 -27.734 -8.32 1 96.25 85 GLU B N 1
ATOM 2214 C CA . GLU B 1 85 ? 0.082 -28.797 -7.672 1 96.25 85 GLU B CA 1
ATOM 2215 C C . GLU B 1 85 ? -1.399 -28.438 -7.594 1 96.25 85 GLU B C 1
ATOM 2217 O O . GLU B 1 85 ? -1.76 -27.359 -7.121 1 96.25 85 GLU B O 1
ATOM 2222 N N . LEU B 1 86 ? -2.232 -29.312 -8.117 1 95 86 LEU B N 1
ATOM 2223 C CA . LEU B 1 86 ? -3.68 -29.203 -7.988 1 95 86 LEU B CA 1
ATOM 2224 C C . LEU B 1 86 ? -4.184 -30 -6.789 1 95 86 LEU B C 1
ATOM 2226 O O . LEU B 1 86 ? -3.984 -31.219 -6.723 1 95 86 LEU B O 1
ATOM 2230 N N . ILE B 1 87 ? -4.84 -29.281 -5.836 1 93.56 87 ILE B N 1
ATOM 2231 C CA . ILE B 1 87 ? -5.379 -29.906 -4.637 1 93.56 87 ILE B CA 1
ATOM 2232 C C . ILE B 1 87 ? -6.898 -29.734 -4.602 1 93.56 87 ILE B C 1
ATOM 2234 O O . ILE B 1 87 ? -7.406 -28.625 -4.781 1 93.56 87 ILE B O 1
ATOM 2238 N N . SER B 1 88 ? -7.641 -30.766 -4.531 1 88.94 88 SER B N 1
ATOM 2239 C CA . SER B 1 88 ? -9.102 -30.688 -4.484 1 88.94 88 SER B CA 1
ATOM 2240 C C . SER B 1 88 ? -9.68 -31.688 -3.49 1 88.94 88 SER B C 1
ATOM 2242 O O . SER B 1 88 ? -9.188 -32.812 -3.377 1 88.94 88 SER B O 1
ATOM 2244 N N . PRO B 1 89 ? -10.656 -31.25 -2.736 1 84 89 PRO B N 1
ATOM 2245 C CA . PRO B 1 89 ? -11.367 -32.219 -1.904 1 84 89 PRO B CA 1
ATOM 2246 C C . PRO B 1 89 ? -12.156 -33.25 -2.727 1 84 89 PRO B C 1
ATOM 2248 O O . PRO B 1 89 ? -12.477 -34.344 -2.236 1 84 89 PRO B O 1
ATOM 2251 N N . ASP B 1 90 ? -12.539 -32.812 -3.982 1 78.75 90 ASP B N 1
ATOM 2252 C CA . ASP B 1 90 ? -13.289 -33.688 -4.883 1 78.75 90 ASP B CA 1
ATOM 2253 C C . ASP B 1 90 ? -12.352 -34.594 -5.664 1 78.75 90 ASP B C 1
ATOM 2255 O O . ASP B 1 90 ? -11.703 -34.156 -6.621 1 78.75 90 ASP B O 1
ATOM 2259 N N . GLN B 1 91 ? -12.391 -35.875 -5.32 1 70.12 91 GLN B N 1
ATOM 2260 C CA . GLN B 1 91 ? -11.508 -36.844 -5.965 1 70.12 91 GLN B CA 1
ATOM 2261 C C . GLN B 1 91 ? -11.906 -37.094 -7.422 1 70.12 91 GLN B C 1
ATOM 2263 O O . GLN B 1 91 ? -11.109 -37.562 -8.219 1 70.12 91 GLN B O 1
ATOM 2268 N N . GLY B 1 92 ? -13.117 -36.656 -7.762 1 67.19 92 GLY B N 1
ATOM 2269 C CA . GLY B 1 92 ? -13.578 -36.844 -9.133 1 67.19 92 GLY B CA 1
ATOM 2270 C C . GLY B 1 92 ? -13.352 -35.594 -9.984 1 67.19 92 GLY B C 1
ATOM 2271 O O . GLY B 1 92 ? -13.852 -35.531 -11.109 1 67.19 92 GLY B O 1
ATOM 2272 N N . ALA B 1 93 ? -12.57 -34.719 -9.414 1 67.94 93 ALA B N 1
ATOM 2273 C CA . ALA B 1 93 ? -12.336 -33.5 -10.18 1 67.94 93 ALA B CA 1
ATOM 2274 C C . ALA B 1 93 ? -11.523 -33.812 -11.438 1 67.94 93 ALA B C 1
ATOM 2276 O O . ALA B 1 93 ? -10.633 -34.656 -11.422 1 67.94 93 ALA B O 1
ATOM 2277 N N . ASN B 1 94 ? -12.055 -33.312 -12.539 1 73.06 94 ASN B N 1
ATOM 2278 C CA . ASN B 1 94 ? -11.336 -33.5 -13.797 1 73.06 94 ASN B CA 1
ATOM 2279 C C . ASN B 1 94 ? -9.992 -32.75 -13.781 1 73.06 94 ASN B C 1
ATOM 2281 O O . ASN B 1 94 ? -9.953 -31.531 -13.93 1 73.06 94 ASN B O 1
ATOM 2285 N N . VAL B 1 95 ? -9.023 -33.562 -13.562 1 72.06 95 VAL B N 1
ATOM 2286 C CA . VAL B 1 95 ? -7.668 -33.031 -13.438 1 72.06 95 VAL B CA 1
ATOM 2287 C C . VAL B 1 95 ? -7.211 -32.438 -14.781 1 72.06 95 VAL B C 1
ATOM 2289 O O . VAL B 1 95 ? -6.297 -31.625 -14.828 1 72.06 95 VAL B O 1
ATOM 2292 N N . ASP B 1 96 ? -7.883 -32.844 -15.812 1 79.69 96 ASP B N 1
ATOM 2293 C CA . ASP B 1 96 ? -7.449 -32.406 -17.141 1 79.69 96 ASP B CA 1
ATOM 2294 C C . ASP B 1 96 ? -7.992 -31.016 -17.453 1 79.69 96 ASP B C 1
ATOM 2296 O O . ASP B 1 96 ? -7.688 -30.453 -18.5 1 79.69 96 ASP B O 1
ATOM 2300 N N . ASP B 1 97 ? -8.633 -30.5 -16.484 1 86.38 97 ASP B N 1
ATOM 2301 C CA . ASP B 1 97 ? -9.25 -29.188 -16.703 1 86.38 97 ASP B CA 1
ATOM 2302 C C . ASP B 1 97 ? -8.234 -28.078 -16.516 1 86.38 97 ASP B C 1
ATOM 2304 O O . ASP B 1 97 ? -8.461 -26.938 -16.953 1 86.38 97 ASP B O 1
ATOM 2308 N N . VAL B 1 98 ? -7.086 -28.406 -16 1 92.81 98 VAL B N 1
ATOM 2309 C CA . VAL B 1 98 ? -6.082 -27.375 -15.75 1 92.81 98 VAL B CA 1
ATOM 2310 C C . VAL B 1 98 ? -4.992 -27.453 -16.812 1 92.81 98 VAL B C 1
ATOM 2312 O O . VAL B 1 98 ? -4.371 -28.5 -17 1 92.81 98 VAL B O 1
ATOM 2315 N N . LEU B 1 99 ? -4.828 -26.4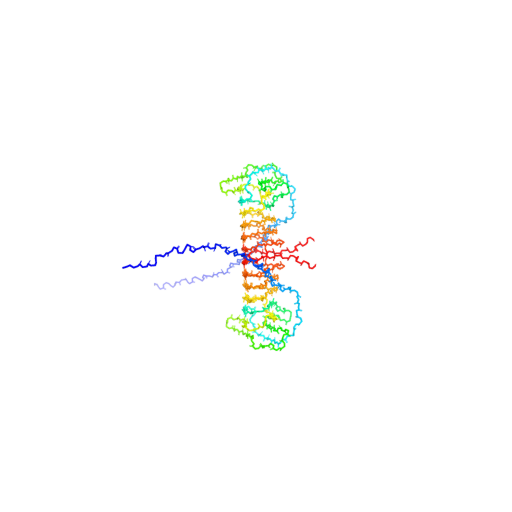06 -17.547 1 95.94 99 LEU B N 1
ATOM 2316 C CA . LEU B 1 99 ? -3.764 -26.297 -18.547 1 95.94 99 LEU B CA 1
ATOM 2317 C C . LEU B 1 99 ? -2.498 -25.719 -17.922 1 95.94 99 LEU B C 1
ATOM 2319 O O . LEU B 1 99 ? -2.529 -24.641 -17.328 1 95.94 99 LEU B O 1
ATOM 2323 N N . VAL B 1 100 ? -1.398 -26.438 -18 1 97.62 100 VAL B N 1
ATOM 2324 C CA . VAL B 1 100 ? -0.079 -26 -17.562 1 97.62 100 VAL B CA 1
ATOM 2325 C C . VAL B 1 100 ? 0.907 -26.078 -18.719 1 97.62 100 VAL B C 1
ATOM 2327 O O . VAL B 1 100 ? 1.178 -27.156 -19.25 1 97.62 100 VAL B O 1
ATOM 2330 N N . LYS B 1 101 ? 1.389 -24.906 -19.125 1 97.88 101 LYS B N 1
ATOM 2331 C CA . LYS B 1 101 ? 2.281 -24.859 -20.281 1 97.88 101 LYS B CA 1
ATOM 2332 C C . LYS B 1 101 ? 3.41 -23.859 -20.062 1 97.88 101 LYS B C 1
ATOM 2334 O O . LYS B 1 101 ? 3.176 -22.75 -19.578 1 97.88 101 LYS B O 1
ATOM 2339 N N . TYR B 1 102 ? 4.578 -24.266 -20.406 1 98.56 102 TYR B N 1
ATOM 2340 C CA . TYR B 1 102 ? 5.715 -23.359 -20.406 1 98.56 102 TYR B CA 1
ATOM 2341 C C . TYR B 1 102 ? 6.184 -23.062 -21.828 1 98.56 102 TYR B C 1
ATOM 2343 O O . TYR B 1 102 ? 6.461 -23.984 -22.594 1 98.56 102 TYR B O 1
ATOM 2351 N N . ASP B 1 103 ? 6.25 -21.797 -22.125 1 98.38 103 ASP B N 1
ATOM 2352 C CA . ASP B 1 103 ? 6.805 -21.359 -23.406 1 98.38 103 ASP B CA 1
ATOM 2353 C C . ASP B 1 103 ? 8.258 -20.938 -23.25 1 98.38 103 ASP B C 1
ATOM 2355 O O . ASP B 1 103 ? 8.547 -19.891 -22.641 1 98.38 103 ASP B O 1
ATOM 2359 N N . LYS B 1 104 ? 9.211 -21.656 -23.859 1 97 104 LYS B N 1
ATOM 2360 C CA . LYS B 1 104 ? 10.641 -21.406 -23.719 1 97 104 LYS B CA 1
ATOM 2361 C C . LYS B 1 104 ? 11.031 -20.078 -24.359 1 97 104 LYS B C 1
ATOM 2363 O O . LYS B 1 104 ? 11.883 -19.344 -23.844 1 97 104 LYS B O 1
ATOM 2368 N N . ALA B 1 105 ? 10.414 -19.766 -25.406 1 97.38 105 ALA B N 1
ATOM 2369 C CA . ALA B 1 105 ? 10.773 -18.547 -26.156 1 97.38 105 ALA B CA 1
ATOM 2370 C C . ALA B 1 105 ? 10.469 -17.297 -25.344 1 97.38 105 ALA B C 1
ATOM 2372 O O . ALA B 1 105 ? 11.312 -16.406 -25.219 1 97.38 105 ALA B O 1
ATOM 2373 N N . SER B 1 106 ? 9.312 -17.281 -24.781 1 98.25 106 SER B N 1
ATOM 2374 C CA . SER B 1 106 ? 8.914 -16.125 -24 1 98.25 106 SER B CA 1
ATOM 2375 C C . SER B 1 106 ? 9.258 -16.297 -22.531 1 98.25 106 SER B C 1
ATOM 2377 O O . SER B 1 106 ? 9.086 -15.375 -21.734 1 98.25 106 SER B O 1
ATOM 2379 N N . LYS B 1 107 ? 9.766 -17.453 -22.172 1 98.5 107 LYS B N 1
ATOM 2380 C CA . LYS B 1 107 ? 10.07 -17.797 -20.781 1 98.5 107 LYS B CA 1
ATOM 2381 C C . LYS B 1 107 ? 8.859 -17.578 -19.891 1 98.5 107 LYS B C 1
ATOM 2383 O O . LYS B 1 107 ? 8.977 -16.984 -18.812 1 98.5 107 LYS B O 1
ATOM 2388 N N . GLN B 1 108 ? 7.719 -18.047 -20.312 1 98.81 108 GLN B N 1
ATOM 2389 C CA . GLN B 1 108 ? 6.492 -17.812 -19.562 1 98.81 108 GLN B CA 1
ATOM 2390 C C . GLN B 1 108 ? 5.801 -19.141 -19.219 1 98.81 108 GLN B C 1
ATOM 2392 O O . GLN B 1 108 ? 5.586 -19.984 -20.094 1 98.81 108 GLN B O 1
ATOM 2397 N N . LEU B 1 109 ? 5.52 -19.328 -17.938 1 98.88 109 LEU B N 1
ATOM 2398 C CA . LEU B 1 109 ? 4.68 -20.422 -17.453 1 98.88 109 LEU B CA 1
ATOM 2399 C C . LEU B 1 109 ? 3.223 -19.984 -17.359 1 98.88 109 LEU B C 1
ATOM 2401 O O . LEU B 1 109 ? 2.91 -18.984 -16.688 1 98.88 109 LEU B O 1
ATOM 2405 N N . VAL B 1 110 ? 2.361 -20.672 -18.031 1 98.75 110 VAL B N 1
ATOM 2406 C CA . VAL B 1 110 ? 0.942 -20.328 -18.047 1 98.75 110 VAL B CA 1
ATOM 2407 C C . VAL B 1 110 ? 0.142 -21.438 -17.359 1 98.75 110 VAL B C 1
ATOM 2409 O O . VAL B 1 110 ? 0.296 -22.609 -17.672 1 98.75 110 VAL B O 1
ATOM 2412 N N . VAL B 1 111 ? -0.67 -21.094 -16.359 1 98.38 111 VAL B N 1
ATOM 2413 C CA . VAL B 1 111 ? -1.575 -22 -15.672 1 98.38 111 VAL B CA 1
ATOM 2414 C C . VAL B 1 111 ? -3.006 -21.469 -15.758 1 98.38 111 VAL B C 1
ATOM 2416 O O . VAL B 1 111 ? -3.336 -20.453 -15.164 1 98.38 111 VAL B O 1
ATOM 2419 N N . THR B 1 112 ? -3.859 -22.156 -16.453 1 97.69 112 THR B N 1
ATOM 2420 C CA . THR B 1 112 ? -5.211 -21.641 -16.672 1 97.69 112 THR B CA 1
ATOM 2421 C C . THR B 1 112 ? -6.234 -22.766 -16.578 1 97.69 112 THR B C 1
ATOM 2423 O O . THR B 1 112 ? -5.902 -23.938 -16.781 1 97.69 112 THR B O 1
ATOM 2426 N N . SER B 1 113 ? -7.418 -22.422 -16.156 1 95.12 113 SER B N 1
ATOM 2427 C CA . SER B 1 113 ? -8.57 -23.328 -16.188 1 95.12 113 SER B CA 1
ATOM 2428 C C . SER B 1 113 ? -9.883 -22.547 -16.219 1 95.12 113 SER B C 1
ATOM 2430 O O . SER B 1 113 ? -10 -21.516 -15.547 1 95.12 113 SER B O 1
ATOM 2432 N N . ASP B 1 114 ? -10.844 -23.109 -16.953 1 88.38 114 ASP B N 1
ATOM 2433 C CA . ASP B 1 114 ? -12.172 -22.5 -16.938 1 88.38 114 ASP B CA 1
ATOM 2434 C C . ASP B 1 114 ? -13.133 -23.297 -16.047 1 88.38 114 ASP B C 1
ATOM 2436 O O . ASP B 1 114 ? -14.211 -22.797 -15.703 1 88.38 114 ASP B O 1
ATOM 2440 N N . HIS B 1 115 ? -12.719 -24.5 -15.57 1 86.44 115 HIS B N 1
ATOM 2441 C CA . HIS B 1 115 ? -13.758 -25.391 -15.055 1 86.44 115 HIS B CA 1
ATOM 2442 C C . HIS B 1 115 ? -13.359 -25.953 -13.695 1 86.44 115 HIS B C 1
ATOM 2444 O O . HIS B 1 115 ? -14.117 -26.719 -13.094 1 86.44 115 HIS B O 1
ATOM 2450 N N . VAL B 1 116 ? -12.203 -25.641 -13.273 1 87.75 116 VAL B N 1
ATOM 2451 C CA . VAL B 1 116 ? -11.789 -26.219 -12 1 87.75 116 VAL B CA 1
ATOM 2452 C C . VAL B 1 116 ? -12.719 -25.75 -10.891 1 87.75 116 VAL B C 1
ATOM 2454 O O . VAL B 1 116 ? -13.18 -24.594 -10.906 1 87.75 116 VAL B O 1
ATOM 2457 N N . GLY B 1 117 ? -13.07 -26.641 -10.047 1 86.44 117 GLY B N 1
ATOM 2458 C CA . GLY B 1 117 ? -13.992 -26.312 -8.961 1 86.44 117 GLY B CA 1
ATOM 2459 C C . GLY B 1 117 ? -13.461 -25.234 -8.031 1 86.44 117 GLY B C 1
ATOM 2460 O O . GLY B 1 117 ? -12.258 -25.141 -7.797 1 86.44 117 GLY B O 1
ATOM 2461 N N . SER B 1 118 ? -14.406 -24.516 -7.457 1 87.25 118 SER B N 1
ATOM 2462 C CA . SER B 1 118 ? -14.062 -23.391 -6.586 1 87.25 118 SER B CA 1
ATOM 2463 C C . SER B 1 118 ? -13.414 -23.875 -5.293 1 87.25 118 SER B C 1
ATOM 2465 O O . SER B 1 118 ? -12.75 -23.109 -4.598 1 87.25 118 SER B O 1
ATOM 2467 N N . ASP B 1 119 ? -13.594 -25.109 -5.016 1 89.69 119 ASP B N 1
ATOM 2468 C CA . ASP B 1 119 ? -13.047 -25.641 -3.771 1 89.69 119 ASP B CA 1
ATOM 2469 C C . ASP B 1 119 ? -11.633 -26.188 -3.98 1 89.69 119 ASP B C 1
ATOM 2471 O O . ASP B 1 119 ? -10.969 -26.578 -3.023 1 89.69 119 ASP B O 1
ATOM 2475 N N . ALA B 1 120 ? -11.242 -26.125 -5.207 1 91.88 120 ALA B N 1
ATOM 2476 C CA . ALA B 1 120 ? -9.883 -26.578 -5.512 1 91.88 120 ALA B CA 1
ATOM 2477 C C . ALA B 1 120 ? -8.875 -25.469 -5.223 1 91.88 120 ALA B C 1
ATOM 2479 O O . ALA B 1 120 ? -9.25 -24.312 -5.035 1 91.88 120 ALA B O 1
ATOM 2480 N N . ARG B 1 121 ? -7.676 -25.922 -5.141 1 95.19 121 ARG B N 1
ATOM 2481 C CA . ARG B 1 121 ? -6.566 -24.984 -4.949 1 95.19 121 ARG B CA 1
ATOM 2482 C C . ARG B 1 121 ? -5.371 -25.375 -5.812 1 95.19 121 ARG B C 1
ATOM 2484 O O . ARG B 1 121 ? -5.148 -26.562 -6.078 1 95.19 121 ARG B O 1
ATOM 2491 N N . ILE B 1 122 ? -4.676 -24.328 -6.211 1 96.75 122 ILE B N 1
ATOM 2492 C CA . ILE B 1 122 ? -3.451 -24.562 -6.965 1 96.75 122 ILE B CA 1
ATOM 2493 C C . ILE B 1 122 ? -2.262 -23.953 -6.227 1 96.75 122 ILE B C 1
ATOM 2495 O O . ILE B 1 122 ? -2.254 -22.766 -5.922 1 96.75 122 ILE B O 1
ATOM 2499 N N . ASP B 1 123 ? -1.326 -24.734 -5.938 1 97.94 123 ASP B N 1
ATOM 2500 C CA . ASP B 1 123 ? -0.076 -24.297 -5.324 1 97.94 123 ASP B CA 1
ATOM 2501 C C . ASP B 1 123 ? 1.052 -24.234 -6.352 1 97.94 123 ASP B C 1
ATOM 2503 O O . ASP B 1 123 ? 1.317 -25.234 -7.039 1 97.94 123 ASP B O 1
ATOM 2507 N N . LEU B 1 124 ? 1.683 -23.078 -6.359 1 98.81 124 LEU B N 1
ATOM 2508 C CA . LEU B 1 124 ? 2.785 -22.891 -7.297 1 98.81 124 LEU B CA 1
ATOM 2509 C C . LEU B 1 124 ? 4.09 -22.609 -6.555 1 98.81 124 LEU B C 1
ATOM 2511 O O . LEU B 1 124 ? 4.129 -21.781 -5.648 1 98.81 124 LEU B O 1
ATOM 2515 N N . VAL B 1 125 ? 5.07 -23.344 -6.934 1 98.81 125 VAL B N 1
ATOM 2516 C CA . VAL B 1 125 ? 6.441 -23.078 -6.52 1 98.81 125 VAL B CA 1
ATOM 2517 C C . VAL B 1 125 ? 7.281 -22.688 -7.734 1 98.81 125 VAL B C 1
ATOM 2519 O O . VAL B 1 125 ? 7.426 -23.484 -8.672 1 98.81 125 VAL B O 1
ATOM 2522 N N . THR B 1 126 ? 7.785 -21.484 -7.738 1 98.81 126 THR B N 1
ATOM 2523 C CA . THR B 1 126 ? 8.484 -20.969 -8.906 1 98.81 126 THR B CA 1
ATOM 2524 C C . THR B 1 126 ? 9.82 -20.344 -8.5 1 98.81 126 THR B C 1
ATOM 2526 O O . THR B 1 126 ? 10.078 -20.125 -7.316 1 98.81 126 THR B O 1
ATOM 2529 N N . PRO B 1 127 ? 10.711 -20.094 -9.477 1 98.81 127 PRO B N 1
ATOM 2530 C CA . PRO B 1 127 ? 11.875 -19.266 -9.141 1 98.81 127 PRO B CA 1
ATOM 2531 C C . PRO B 1 127 ? 11.484 -17.922 -8.516 1 98.81 127 PRO B C 1
ATOM 2533 O O . PRO B 1 127 ? 10.492 -17.312 -8.922 1 98.81 127 PRO B O 1
ATOM 2536 N N . VAL B 1 128 ? 12.305 -17.516 -7.629 1 98.69 128 VAL B N 1
ATOM 2537 C CA . VAL B 1 128 ? 11.984 -16.359 -6.789 1 98.69 128 VAL B CA 1
ATOM 2538 C C . VAL B 1 128 ? 11.914 -15.102 -7.648 1 98.69 128 VAL B C 1
ATOM 2540 O O . VAL B 1 128 ? 11.195 -14.156 -7.316 1 98.69 128 VAL B O 1
ATOM 2543 N N . LYS B 1 129 ? 12.555 -15.117 -8.82 1 98.38 129 LYS B N 1
ATOM 2544 C CA . LYS B 1 129 ? 12.695 -13.914 -9.633 1 98.38 129 LYS B CA 1
ATOM 2545 C C . LYS B 1 129 ? 11.594 -13.836 -10.688 1 98.38 129 LYS B C 1
ATOM 2547 O O . LYS B 1 129 ? 11.586 -12.93 -11.523 1 98.38 129 LYS B O 1
ATOM 2552 N N . PHE B 1 130 ? 10.672 -14.711 -10.664 1 98.75 130 PHE B N 1
ATOM 2553 C CA . PHE B 1 130 ? 9.617 -14.719 -11.664 1 98.75 130 PHE B CA 1
ATOM 2554 C C . PHE B 1 130 ? 8.758 -13.469 -11.555 1 98.75 130 PHE B C 1
ATOM 2556 O O . PHE B 1 130 ? 8.391 -13.055 -10.445 1 98.75 130 PHE B O 1
ATOM 2563 N N . ASP B 1 131 ? 8.438 -12.914 -12.672 1 98.75 131 ASP B N 1
ATOM 2564 C CA . ASP B 1 131 ? 7.336 -11.953 -12.711 1 98.75 131 ASP B CA 1
ATOM 2565 C C . ASP B 1 131 ? 5.988 -12.648 -12.57 1 98.75 131 ASP B C 1
ATOM 2567 O O . ASP B 1 131 ? 5.812 -13.773 -13.047 1 98.75 131 ASP B O 1
ATOM 2571 N N . LEU B 1 132 ? 5.066 -11.945 -11.945 1 98.88 132 LEU B N 1
ATOM 2572 C CA . LEU B 1 132 ? 3.785 -12.578 -11.641 1 98.88 132 LEU B CA 1
ATOM 2573 C C . LEU B 1 132 ? 2.637 -11.812 -12.289 1 98.88 132 LEU B C 1
ATOM 2575 O O . LEU B 1 132 ? 2.555 -10.586 -12.172 1 98.88 132 LEU B O 1
ATOM 2579 N N . ASP B 1 133 ? 1.834 -12.398 -12.984 1 98.88 133 ASP B N 1
ATOM 2580 C CA . ASP B 1 133 ? 0.553 -11.938 -13.516 1 98.88 133 ASP B CA 1
ATOM 2581 C C . ASP B 1 133 ? -0.567 -12.914 -13.164 1 98.88 133 ASP B C 1
ATOM 2583 O O . ASP B 1 133 ? -0.81 -13.883 -13.891 1 98.88 133 ASP B O 1
ATOM 2587 N N . ILE B 1 134 ? -1.27 -12.664 -12.07 1 98.88 134 ILE B N 1
ATOM 2588 C CA . ILE B 1 134 ? -2.191 -13.641 -11.5 1 98.88 134 ILE B CA 1
ATOM 2589 C C . ILE B 1 134 ? -3.594 -13.039 -11.422 1 98.88 134 ILE B C 1
ATOM 2591 O O . ILE B 1 134 ? -3.791 -11.977 -10.836 1 98.88 134 ILE B O 1
ATOM 2595 N N . SER B 1 135 ? -4.531 -13.742 -12.008 1 98.38 135 SER B N 1
ATOM 2596 C CA . SER B 1 135 ? -5.938 -13.367 -11.898 1 98.38 135 SER B CA 1
ATOM 2597 C C . SER B 1 135 ? -6.789 -14.547 -11.438 1 98.38 135 SER B C 1
ATOM 2599 O O . SER B 1 135 ? -6.715 -15.633 -12.008 1 98.38 135 SER B O 1
ATOM 2601 N N . THR B 1 136 ? -7.547 -14.336 -10.406 1 97.81 136 THR B N 1
ATOM 2602 C CA . THR B 1 136 ? -8.508 -15.344 -9.969 1 97.81 136 THR B CA 1
ATOM 2603 C C . THR B 1 136 ? -9.938 -14.836 -10.125 1 97.81 136 THR B C 1
ATOM 2605 O O . THR B 1 136 ? -10.18 -13.625 -10.062 1 97.81 136 THR B O 1
ATOM 2608 N N . PHE B 1 137 ? -10.805 -15.75 -10.32 1 95.94 137 PHE B N 1
ATOM 2609 C CA . PHE B 1 137 ? -12.211 -15.414 -10.547 1 95.94 137 PHE B CA 1
ATOM 2610 C C . PHE B 1 137 ? -13.078 -15.898 -9.391 1 95.94 137 PHE B C 1
ATOM 2612 O O . PHE B 1 137 ? -12.625 -16.703 -8.562 1 95.94 137 PHE B O 1
ATOM 2619 N N . ARG B 1 138 ? -14.359 -15.352 -9.414 1 94.75 138 ARG B N 1
ATOM 2620 C CA . ARG B 1 138 ? -15.312 -15.719 -8.375 1 94.75 138 ARG B CA 1
ATOM 2621 C C . ARG B 1 138 ? -14.727 -15.5 -6.988 1 94.75 138 ARG B C 1
ATOM 2623 O O . ARG B 1 138 ? -14.305 -14.398 -6.656 1 94.75 138 ARG B O 1
ATOM 2630 N N . LYS B 1 139 ? -14.664 -16.547 -6.191 1 95.12 139 LYS B N 1
ATOM 2631 C CA . LYS B 1 139 ? -14.219 -16.359 -4.812 1 95.12 139 LYS B CA 1
ATOM 2632 C C . LYS B 1 139 ? -12.766 -16.781 -4.645 1 95.12 139 LYS B C 1
ATOM 2634 O O . LYS B 1 139 ? -12.273 -16.906 -3.52 1 95.12 139 LYS B O 1
ATOM 2639 N N . GLY B 1 140 ? -12.078 -17 -5.77 1 96.62 140 GLY B N 1
ATOM 2640 C CA . GLY B 1 140 ? -10.688 -17.422 -5.691 1 96.62 140 GLY B CA 1
ATOM 2641 C C . GLY B 1 140 ? -9.781 -16.375 -5.082 1 96.62 140 GLY B C 1
ATOM 2642 O O . GLY B 1 140 ? -9.758 -15.227 -5.543 1 96.62 140 GLY B O 1
ATOM 2643 N N . CYS B 1 141 ? -8.969 -16.75 -4.145 1 96.81 141 CYS B N 1
ATOM 2644 C CA . CYS B 1 141 ? -8.008 -15.875 -3.48 1 96.81 141 CYS B CA 1
ATOM 2645 C C . CYS B 1 141 ? -6.613 -16.047 -4.074 1 96.81 141 CYS B C 1
ATOM 2647 O O . CYS B 1 141 ? -6.32 -17.078 -4.691 1 96.81 141 CYS B O 1
ATOM 2649 N N . VAL B 1 142 ? -5.789 -15 -3.82 1 98.25 142 VAL B N 1
ATOM 2650 C CA . VAL B 1 142 ? -4.387 -15.055 -4.211 1 98.25 142 VAL B CA 1
ATOM 2651 C C . VAL B 1 142 ? -3.498 -14.852 -2.986 1 98.25 142 VAL B C 1
ATOM 2653 O O . VAL B 1 142 ? -3.693 -13.914 -2.219 1 98.25 142 VAL B O 1
ATOM 2656 N N . LYS B 1 143 ? -2.596 -15.766 -2.826 1 97.88 143 LYS B N 1
ATOM 2657 C CA . LYS B 1 143 ? -1.59 -15.633 -1.774 1 97.88 143 LYS B CA 1
ATOM 2658 C C . LYS B 1 143 ? -0.179 -15.719 -2.35 1 97.88 143 LYS B C 1
ATOM 2660 O O . LYS B 1 143 ? 0.197 -16.734 -2.943 1 97.88 143 LYS B O 1
ATOM 2665 N N . ILE B 1 144 ? 0.562 -14.695 -2.201 1 98.06 144 ILE B N 1
ATOM 2666 C CA . ILE B 1 144 ? 1.94 -14.641 -2.676 1 98.06 144 ILE B CA 1
ATOM 2667 C C . ILE B 1 144 ? 2.887 -14.469 -1.489 1 98.06 144 ILE B C 1
ATOM 2669 O O . ILE B 1 144 ? 2.658 -13.625 -0.622 1 98.06 144 ILE B O 1
ATOM 2673 N N . LYS B 1 145 ? 3.916 -15.266 -1.509 1 97.12 145 LYS B N 1
ATOM 2674 C CA . LYS B 1 145 ? 4.859 -15.172 -0.396 1 97.12 145 LYS B CA 1
ATOM 2675 C C . LYS B 1 145 ? 6.297 -15.102 -0.898 1 97.12 145 LYS B C 1
ATOM 2677 O O . LYS B 1 145 ? 6.727 -15.938 -1.694 1 97.12 145 LYS B O 1
ATOM 2682 N N . ASN B 1 146 ? 7.055 -14.109 -0.488 1 97.12 146 ASN B N 1
ATOM 2683 C CA . ASN B 1 146 ? 8.508 -14 -0.544 1 97.12 146 ASN B CA 1
ATOM 2684 C C . ASN B 1 146 ? 9.016 -14.047 -1.981 1 97.12 146 ASN B C 1
ATOM 2686 O O . ASN B 1 146 ? 10 -14.727 -2.275 1 97.12 146 ASN B O 1
ATOM 2690 N N . MET B 1 147 ? 8.359 -13.367 -2.854 1 97.94 147 MET B N 1
ATOM 2691 C CA . MET B 1 147 ? 8.797 -13.281 -4.246 1 97.94 147 MET B CA 1
ATOM 2692 C C . MET B 1 147 ? 9.562 -11.984 -4.496 1 97.94 147 MET B C 1
ATOM 2694 O O . MET B 1 147 ? 9.359 -10.992 -3.791 1 97.94 147 MET B O 1
ATOM 2698 N N . GLU B 1 148 ? 10.547 -11.992 -5.52 1 96.94 148 GLU B N 1
ATOM 2699 C CA . GLU B 1 148 ? 11.398 -10.844 -5.785 1 96.94 148 GLU B CA 1
ATOM 2700 C C . GLU B 1 148 ? 11.555 -10.602 -7.285 1 96.94 148 GLU B C 1
ATOM 2702 O O . GLU B 1 148 ? 12.672 -10.445 -7.781 1 96.94 148 GLU B O 1
ATOM 2707 N N . GLY B 1 149 ? 10.492 -10.398 -7.941 1 96.56 149 GLY B N 1
ATOM 2708 C CA . GLY B 1 149 ? 10.547 -10.156 -9.375 1 96.56 149 GLY B CA 1
ATOM 2709 C C . GLY B 1 149 ? 10.5 -8.68 -9.727 1 96.56 149 GLY B C 1
ATOM 2710 O O . GLY B 1 149 ? 10.695 -7.824 -8.867 1 96.56 149 GLY B O 1
ATOM 2711 N N . ASP B 1 150 ? 10.297 -8.359 -11.023 1 95.81 150 ASP B N 1
ATOM 2712 C CA . ASP B 1 150 ? 10.211 -6.973 -11.477 1 95.81 150 ASP B CA 1
ATOM 2713 C C . ASP B 1 150 ? 8.766 -6.465 -11.414 1 95.81 150 ASP B C 1
ATOM 2715 O O . ASP B 1 150 ? 8.523 -5.336 -10.984 1 95.81 150 ASP B O 1
ATOM 2719 N N . ASN B 1 151 ? 7.895 -7.359 -11.883 1 97.44 151 ASN B N 1
ATOM 2720 C CA . ASN B 1 151 ? 6.488 -6.977 -11.961 1 97.44 151 ASN B CA 1
ATOM 2721 C C . ASN B 1 151 ? 5.59 -7.98 -11.242 1 97.44 151 ASN B C 1
ATOM 2723 O O . ASN B 1 151 ? 5.746 -9.195 -11.414 1 97.44 151 ASN B O 1
ATOM 2727 N N . CYS B 1 152 ? 4.707 -7.477 -10.445 1 97.5 152 CYS B N 1
ATOM 2728 C CA . CYS B 1 152 ? 3.662 -8.281 -9.828 1 97.5 152 CYS B CA 1
ATOM 2729 C C . CYS B 1 152 ? 2.287 -7.668 -10.062 1 97.5 152 CYS B C 1
ATOM 2731 O O . CYS B 1 152 ? 1.974 -6.605 -9.523 1 97.5 152 CYS B O 1
ATOM 2733 N N . TYR B 1 153 ? 1.501 -8.383 -10.812 1 98.38 153 TYR B N 1
ATOM 2734 C CA . TYR B 1 153 ? 0.125 -7.984 -11.094 1 98.38 153 TYR B CA 1
ATOM 2735 C C . TYR B 1 153 ? -0.859 -9.008 -10.531 1 98.38 153 TYR B C 1
ATOM 2737 O O . TYR B 1 153 ? -0.778 -10.195 -10.859 1 98.38 153 TYR B O 1
ATOM 2745 N N . VAL B 1 154 ? -1.752 -8.57 -9.711 1 98.12 154 VAL B N 1
ATOM 2746 C CA . VAL B 1 154 ? -2.748 -9.461 -9.117 1 98.12 154 VAL B CA 1
ATOM 2747 C C . VAL B 1 154 ? -4.145 -8.883 -9.336 1 98.12 154 VAL B C 1
ATOM 2749 O O . VAL B 1 154 ? -4.391 -7.707 -9.062 1 98.12 154 VAL B O 1
ATOM 2752 N N . GLU B 1 155 ? -5.031 -9.672 -9.805 1 97.88 155 GLU B N 1
ATOM 2753 C CA . GLU B 1 155 ? -6.441 -9.312 -9.945 1 97.88 155 GLU B CA 1
ATOM 2754 C C . GLU B 1 155 ? -7.344 -10.359 -9.297 1 97.88 155 GLU B C 1
ATOM 2756 O O . GLU B 1 155 ? -7.254 -11.547 -9.617 1 97.88 155 GLU B O 1
ATOM 2761 N N . THR B 1 156 ? -8.227 -9.898 -8.414 1 96.5 156 THR B N 1
ATOM 2762 C CA . THR B 1 156 ? -9.203 -10.781 -7.797 1 96.5 156 THR B CA 1
ATOM 2763 C C . THR B 1 156 ? -10.617 -10.234 -7.973 1 96.5 156 THR B C 1
ATOM 2765 O O . THR B 1 156 ? -10.805 -9.016 -8.078 1 96.5 156 THR B O 1
ATOM 2768 N N . GLU B 1 157 ? -11.578 -11.062 -8.078 1 94.38 157 GLU B N 1
ATOM 2769 C CA . GLU B 1 157 ? -12.984 -10.664 -8.18 1 94.38 157 GLU B CA 1
ATOM 2770 C C . GLU B 1 157 ? -13.617 -10.531 -6.797 1 94.38 157 GLU B C 1
ATOM 2772 O O . GLU B 1 157 ? -13.617 -9.453 -6.203 1 94.38 157 GLU B O 1
ATOM 2777 N N . LYS B 1 158 ? -14 -11.633 -6.207 1 92.5 158 LYS B N 1
ATOM 2778 C CA . LYS B 1 158 ? -14.594 -11.578 -4.875 1 92.5 158 LYS B CA 1
ATOM 2779 C C . LYS B 1 158 ? -13.625 -12.086 -3.818 1 92.5 158 LYS B C 1
ATOM 2781 O O . LYS B 1 158 ? -13.812 -11.844 -2.625 1 92.5 158 LYS B O 1
ATOM 2786 N N . GLY B 1 159 ? -12.586 -12.789 -4.293 1 93.81 159 GLY B N 1
ATOM 2787 C CA . GLY B 1 159 ? -11.602 -13.312 -3.357 1 93.81 159 GLY B CA 1
ATOM 2788 C C . GLY B 1 159 ? -10.633 -12.258 -2.855 1 93.81 159 GLY B C 1
ATOM 2789 O O . GLY B 1 159 ? -10.586 -11.148 -3.389 1 93.81 159 GLY B O 1
ATOM 2790 N N . HIS B 1 160 ? -9.773 -12.672 -1.874 1 92.19 160 HIS B N 1
ATOM 2791 C CA . HIS B 1 160 ? -8.797 -11.773 -1.275 1 92.19 160 HIS B CA 1
ATOM 2792 C C . HIS B 1 160 ? -7.438 -11.898 -1.957 1 92.19 160 HIS B C 1
ATOM 2794 O O . HIS B 1 160 ? -7.137 -12.93 -2.562 1 92.19 160 HIS B O 1
ATOM 2800 N N . SER B 1 161 ? -6.707 -10.781 -1.874 1 94.25 161 SER B N 1
ATOM 2801 C CA . SER B 1 161 ? -5.297 -10.789 -2.242 1 94.25 161 SER B CA 1
ATOM 2802 C C . SER B 1 161 ? -4.406 -10.641 -1.016 1 94.25 161 SER B C 1
ATOM 2804 O O . SER B 1 161 ? -4.484 -9.633 -0.303 1 94.25 161 SER B O 1
ATOM 2806 N N . ILE B 1 162 ? -3.592 -11.586 -0.805 1 92.62 162 ILE B N 1
ATOM 2807 C CA . ILE B 1 162 ? -2.68 -11.57 0.335 1 92.62 162 ILE B CA 1
ATOM 2808 C C . ILE B 1 162 ? -1.236 -11.531 -0.16 1 92.62 162 ILE B C 1
ATOM 2810 O O . ILE B 1 162 ? -0.752 -12.5 -0.752 1 92.62 162 ILE B O 1
ATOM 2814 N N . LEU B 1 163 ? -0.599 -10.477 0.014 1 92.56 163 LEU B N 1
ATOM 2815 C CA . LEU B 1 163 ? 0.806 -10.305 -0.34 1 92.56 163 LEU B CA 1
ATOM 2816 C C . LEU B 1 163 ? 1.685 -10.312 0.907 1 92.56 163 LEU B C 1
ATOM 2818 O O . LEU B 1 163 ? 1.557 -9.43 1.765 1 92.56 163 LEU B O 1
ATOM 2822 N N . ASN B 1 164 ? 2.523 -11.273 0.96 1 91.5 164 ASN B N 1
ATOM 2823 C CA . ASN B 1 164 ? 3.395 -11.414 2.121 1 91.5 164 ASN B CA 1
ATOM 2824 C C . ASN B 1 164 ? 4.867 -11.297 1.737 1 91.5 164 ASN B C 1
ATOM 2826 O O . ASN B 1 164 ? 5.434 -12.211 1.138 1 91.5 164 ASN B O 1
ATOM 2830 N N . SER B 1 165 ? 5.504 -10.18 2.162 1 89.25 165 SER B N 1
ATOM 2831 C CA . SER B 1 165 ? 6.922 -9.938 1.922 1 89.25 165 SER B CA 1
ATOM 2832 C C . SER B 1 165 ? 7.258 -10.047 0.438 1 89.25 165 SER B C 1
ATOM 2834 O O . SER B 1 165 ? 7.938 -10.984 0.014 1 89.25 165 SER B O 1
ATOM 2836 N N . LEU B 1 166 ? 7.004 -9.023 -0.317 1 92.25 166 LEU B N 1
ATOM 2837 C CA . LEU B 1 166 ? 7.16 -8.969 -1.767 1 92.25 166 LEU B CA 1
ATOM 2838 C C . LEU B 1 166 ? 8.117 -7.852 -2.174 1 92.25 166 LEU B C 1
ATOM 2840 O O . LEU B 1 166 ? 8.047 -6.746 -1.631 1 92.25 166 LEU B O 1
ATOM 2844 N N . LYS B 1 167 ? 9.078 -8.227 -2.961 1 90.5 167 LYS B N 1
ATOM 2845 C CA . LYS B 1 167 ? 9.953 -7.223 -3.562 1 90.5 167 LYS B CA 1
ATOM 2846 C C . LYS B 1 167 ? 9.766 -7.164 -5.074 1 90.5 167 LYS B C 1
ATOM 2848 O O . LYS B 1 167 ? 9.977 -8.156 -5.773 1 90.5 167 LYS B O 1
ATOM 2853 N N . ALA B 1 168 ? 9.242 -6.086 -5.559 1 93 168 ALA B N 1
ATOM 2854 C CA . ALA B 1 168 ? 9.047 -5.879 -6.992 1 93 168 ALA B CA 1
ATOM 2855 C C . ALA B 1 168 ? 9.18 -4.406 -7.359 1 93 168 ALA B C 1
ATOM 2857 O O . ALA B 1 168 ? 8.953 -3.527 -6.523 1 93 168 ALA B O 1
ATOM 2858 N N . HIS B 1 169 ? 9.562 -4.184 -8.586 1 90.62 169 HIS B N 1
ATOM 2859 C CA . HIS B 1 169 ? 9.594 -2.793 -9.023 1 90.62 169 HIS B CA 1
ATOM 2860 C C . HIS B 1 169 ? 8.18 -2.211 -9.094 1 90.62 169 HIS B C 1
ATOM 2862 O O . HIS B 1 169 ? 7.953 -1.076 -8.672 1 90.62 169 HIS B O 1
ATOM 2868 N N . LYS B 1 170 ? 7.336 -3.014 -9.609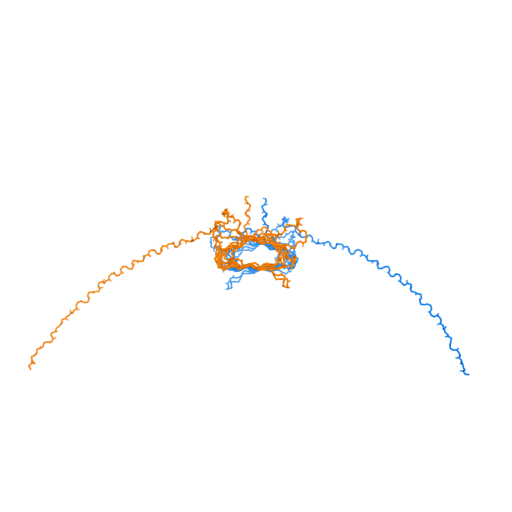 1 92.69 170 LYS B N 1
ATOM 2869 C CA . LYS B 1 170 ? 5.941 -2.6 -9.75 1 92.69 170 LYS B CA 1
ATOM 2870 C C . LYS B 1 170 ? 4.992 -3.652 -9.188 1 92.69 170 LYS B C 1
ATOM 2872 O O . LYS B 1 170 ? 5.031 -4.812 -9.602 1 92.69 170 LYS B O 1
ATOM 2877 N N . VAL B 1 171 ? 4.215 -3.256 -8.242 1 93.06 171 VAL B N 1
ATOM 2878 C CA . VAL B 1 171 ? 3.162 -4.086 -7.668 1 93.06 171 VAL B CA 1
ATOM 2879 C C . VAL B 1 171 ? 1.798 -3.465 -7.953 1 93.06 171 VAL B C 1
ATOM 2881 O O . VAL B 1 171 ? 1.515 -2.346 -7.516 1 93.06 171 VAL B O 1
ATOM 2884 N N . GLN B 1 172 ? 1.005 -4.102 -8.719 1 95.06 172 GLN B N 1
ATOM 2885 C CA . GLN B 1 172 ? -0.344 -3.641 -9.031 1 95.06 172 GLN B CA 1
ATOM 2886 C C . GLN B 1 172 ? -1.389 -4.672 -8.609 1 95.06 172 GLN B C 1
ATOM 2888 O O . GLN B 1 172 ? -1.371 -5.809 -9.086 1 95.06 172 GLN B O 1
ATOM 2893 N N . VAL B 1 173 ? -2.283 -4.285 -7.738 1 94.38 173 VAL B N 1
ATOM 2894 C CA . VAL B 1 173 ? -3.34 -5.172 -7.266 1 94.38 173 VAL B CA 1
ATOM 2895 C C . VAL B 1 173 ? -4.703 -4.555 -7.555 1 94.38 173 VAL B C 1
ATOM 2897 O O . VAL B 1 173 ? -4.961 -3.404 -7.195 1 94.38 173 VAL B O 1
ATOM 2900 N N . HIS B 1 174 ? -5.531 -5.281 -8.227 1 94.94 174 HIS B N 1
ATOM 2901 C CA . HIS B 1 174 ? -6.914 -4.902 -8.484 1 94.94 174 HIS B CA 1
ATOM 2902 C C . HIS B 1 174 ? -7.883 -5.906 -7.859 1 94.94 174 HIS B C 1
ATOM 2904 O O . HIS B 1 174 ? -7.914 -7.074 -8.258 1 94.94 174 HIS B O 1
ATOM 2910 N N . SER B 1 175 ? -8.594 -5.457 -6.898 1 92.31 175 SER B N 1
ATOM 2911 C CA . SER B 1 175 ? -9.602 -6.309 -6.277 1 92.31 175 SER B CA 1
ATOM 2912 C C . SER B 1 175 ? -11 -5.734 -6.465 1 92.31 175 SER B C 1
ATOM 2914 O O . SER B 1 175 ? -11.258 -4.586 -6.102 1 92.31 175 SER B O 1
ATOM 2916 N N . ARG B 1 176 ? -11.922 -6.449 -6.961 1 89.5 176 ARG B N 1
ATOM 2917 C CA . ARG B 1 176 ? -13.266 -5.953 -7.238 1 89.5 176 ARG B CA 1
ATOM 2918 C C . ARG B 1 176 ? -14.188 -6.176 -6.043 1 89.5 176 ARG B C 1
ATOM 2920 O O . ARG B 1 176 ? -15.25 -5.555 -5.953 1 89.5 176 ARG B O 1
ATOM 2927 N N . GLY B 1 177 ? -13.82 -6.969 -5.242 1 86.06 177 GLY B N 1
ATOM 2928 C CA . GLY B 1 177 ? -14.727 -7.246 -4.141 1 86.06 177 GLY B CA 1
ATOM 2929 C C . GLY B 1 177 ? -14.008 -7.684 -2.877 1 86.06 177 GLY B C 1
ATOM 2930 O O . GLY B 1 177 ? -14.531 -7.52 -1.772 1 86.06 177 GLY B O 1
ATOM 2931 N N . GLY B 1 178 ? -12.906 -8.328 -3.014 1 86.94 178 GLY B N 1
ATOM 2932 C CA . GLY B 1 178 ? -12.188 -8.844 -1.858 1 86.94 178 GLY B CA 1
ATOM 2933 C C . GLY B 1 178 ? -11.219 -7.844 -1.262 1 86.94 178 GLY B C 1
ATOM 2934 O O . GLY B 1 178 ? -10.945 -6.801 -1.862 1 86.94 178 GLY B O 1
ATOM 2935 N N . LYS B 1 179 ? -10.633 -8.156 -0.141 1 84.12 179 LYS B N 1
ATOM 2936 C CA . LYS B 1 179 ? -9.641 -7.336 0.541 1 84.12 179 LYS B CA 1
ATOM 2937 C C . LYS B 1 179 ? -8.242 -7.578 -0.02 1 84.12 179 LYS B C 1
ATOM 2939 O O . LYS B 1 179 ? -7.949 -8.664 -0.528 1 84.12 179 LYS B O 1
ATOM 2944 N N . VAL B 1 180 ? -7.438 -6.559 0.094 1 88.94 180 VAL B N 1
ATOM 2945 C CA . VAL B 1 180 ? -6.008 -6.691 -0.176 1 88.94 180 VAL B CA 1
ATOM 2946 C C . VAL B 1 180 ? -5.223 -6.602 1.131 1 88.94 180 VAL B C 1
ATOM 2948 O O . VAL B 1 180 ? -5.266 -5.578 1.817 1 88.94 180 VAL B O 1
ATOM 2951 N N . ILE B 1 181 ? -4.543 -7.645 1.413 1 84.81 181 ILE B N 1
ATOM 2952 C CA . ILE B 1 181 ? -3.812 -7.746 2.674 1 84.81 181 ILE B CA 1
ATOM 2953 C C . ILE B 1 181 ? -2.314 -7.844 2.396 1 84.81 181 ILE B C 1
ATOM 2955 O O . ILE B 1 181 ? -1.868 -8.734 1.668 1 84.81 181 ILE B O 1
ATOM 2959 N N . CYS B 1 182 ? -1.639 -6.875 2.91 1 85.19 182 CYS B N 1
ATOM 2960 C CA . CYS B 1 182 ? -0.184 -6.898 2.805 1 85.19 182 CYS B CA 1
ATOM 2961 C C . CYS B 1 182 ? 0.455 -7.211 4.152 1 85.19 182 CYS B C 1
ATOM 2963 O O . CYS B 1 182 ? 0.153 -6.562 5.156 1 85.19 182 CYS B O 1
ATOM 2965 N N . LEU B 1 183 ? 1.254 -8.211 4.117 1 82.12 183 LEU B N 1
ATOM 2966 C CA . LEU B 1 183 ? 1.958 -8.664 5.312 1 82.12 183 LEU B CA 1
ATOM 2967 C C . LEU B 1 183 ? 3.469 -8.555 5.129 1 82.12 183 LEU B C 1
ATOM 2969 O O . LEU B 1 183 ? 3.975 -8.727 4.02 1 82.12 183 LEU B O 1
ATOM 2973 N N . GLY B 1 184 ? 4.105 -8.289 6.285 1 81.38 184 GLY B N 1
ATOM 2974 C CA . GLY B 1 184 ? 5.543 -8.109 6.176 1 81.38 184 GLY B CA 1
ATOM 2975 C C . GLY B 1 184 ? 5.934 -6.84 5.438 1 81.38 184 GLY B C 1
ATOM 2976 O O . GLY B 1 184 ? 5.375 -5.773 5.691 1 81.38 184 GLY B O 1
ATOM 2977 N N . THR B 1 185 ? 6.945 -7.023 4.523 1 80 185 THR B N 1
ATOM 2978 C CA . THR B 1 185 ? 7.441 -5.852 3.805 1 80 185 THR B CA 1
ATOM 2979 C C . THR B 1 185 ? 7.152 -5.977 2.312 1 8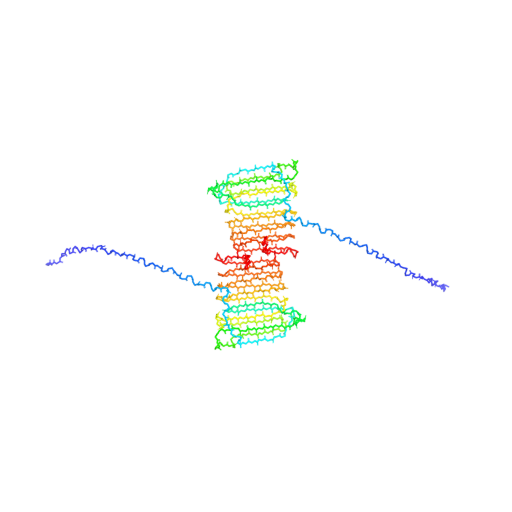0 185 THR B C 1
ATOM 2981 O O . THR B 1 185 ? 7.332 -7.047 1.727 1 80 185 THR B O 1
ATOM 2984 N N . ILE B 1 186 ? 6.559 -4.895 1.825 1 85.75 186 ILE B N 1
ATOM 2985 C CA . ILE B 1 186 ? 6.414 -4.789 0.377 1 85.75 186 ILE B CA 1
ATOM 2986 C C . ILE B 1 186 ? 7.363 -3.723 -0.161 1 85.75 186 ILE B C 1
ATOM 2988 O O . ILE B 1 186 ? 7.328 -2.57 0.277 1 85.75 186 ILE B O 1
ATOM 2992 N N . TYR B 1 187 ? 8.273 -4.141 -1.056 1 85.56 187 TYR B N 1
ATOM 2993 C CA . TYR B 1 187 ? 9.242 -3.223 -1.645 1 85.56 187 TYR B CA 1
ATOM 2994 C C . TYR B 1 187 ? 8.914 -2.943 -3.105 1 85.56 187 TYR B C 1
ATOM 2996 O O . TYR B 1 187 ? 8.766 -3.873 -3.904 1 85.56 187 TYR B O 1
ATOM 3004 N N . GLY B 1 188 ? 8.773 -1.587 -3.367 1 87.44 188 GLY B N 1
ATOM 3005 C CA . GLY B 1 188 ? 8.531 -1.186 -4.742 1 87.44 188 GLY B CA 1
ATOM 3006 C C . GLY B 1 188 ? 7.441 -0.138 -4.879 1 87.44 188 GLY B C 1
ATOM 3007 O O . GLY B 1 188 ? 6.973 0.413 -3.879 1 87.44 188 GLY B O 1
ATOM 3008 N N . ASN B 1 189 ? 7.145 0.221 -6.137 1 87.5 189 ASN B N 1
ATOM 3009 C CA . ASN B 1 189 ? 5.992 1.067 -6.43 1 87.5 189 ASN B CA 1
ATOM 3010 C C . ASN B 1 189 ? 4.688 0.273 -6.391 1 87.5 189 ASN B C 1
ATOM 3012 O O . ASN B 1 189 ? 4.578 -0.776 -7.027 1 87.5 189 ASN B O 1
ATOM 3016 N N . VAL B 1 190 ? 3.77 0.735 -5.633 1 88.44 190 VAL B N 1
ATOM 3017 C CA . VAL B 1 190 ? 2.568 -0.051 -5.371 1 88.44 190 VAL B CA 1
ATOM 3018 C C . VAL B 1 190 ? 1.333 0.726 -5.824 1 88.44 190 VAL B C 1
ATOM 3020 O O . VAL B 1 190 ? 1.189 1.91 -5.512 1 88.44 190 VAL B O 1
ATOM 3023 N N . ASP B 1 191 ? 0.528 0.082 -6.547 1 90 191 ASP B N 1
ATOM 3024 C CA . ASP B 1 191 ? -0.79 0.574 -6.938 1 90 191 ASP B CA 1
ATOM 3025 C C . ASP B 1 191 ? -1.88 -0.435 -6.582 1 90 191 ASP B C 1
ATOM 3027 O O . ASP B 1 191 ? -1.979 -1.494 -7.207 1 90 191 ASP B O 1
ATOM 3031 N N . ILE B 1 192 ? -2.643 -0.134 -5.574 1 88.88 192 ILE B N 1
ATOM 3032 C CA . ILE B 1 192 ? -3.736 -0.999 -5.141 1 88.88 192 ILE B CA 1
ATOM 3033 C C . ILE B 1 192 ? -5.074 -0.314 -5.414 1 88.88 192 ILE B C 1
ATOM 3035 O O . ILE B 1 192 ? -5.324 0.788 -4.922 1 88.88 192 ILE B O 1
ATOM 3039 N N . GLN B 1 193 ? -5.887 -0.941 -6.219 1 90.38 193 GLN B N 1
ATOM 3040 C CA . GLN B 1 193 ? -7.223 -0.446 -6.535 1 90.38 193 GLN B CA 1
ATOM 3041 C C . GLN B 1 193 ? -8.297 -1.424 -6.066 1 90.38 193 GLN B C 1
ATOM 3043 O O . GLN B 1 193 ? -8.305 -2.588 -6.473 1 90.38 193 GLN B O 1
ATOM 3048 N N . THR B 1 194 ? -9.125 -0.972 -5.16 1 86.88 194 THR B N 1
ATOM 3049 C CA . THR B 1 194 ? -10.219 -1.792 -4.656 1 86.88 194 THR B CA 1
ATOM 3050 C C . THR B 1 194 ? -11.57 -1.136 -4.949 1 86.88 194 THR B C 1
ATOM 3052 O O . THR B 1 194 ? -11.641 0.08 -5.141 1 86.88 194 THR B O 1
ATOM 3055 N N . SER B 1 195 ? -12.477 -1.923 -5.234 1 78.62 195 SER B N 1
ATOM 3056 C CA . SER B 1 195 ? -13.812 -1.343 -5.34 1 78.62 195 SER B CA 1
ATOM 3057 C C . SER B 1 195 ? -14.25 -0.727 -4.016 1 78.62 195 SER B C 1
ATOM 3059 O O . SER B 1 195 ? -13.648 -0.992 -2.973 1 78.62 195 SER B O 1
ATOM 3061 N N . GLU B 1 196 ? -15.055 0.241 -4.055 1 60.66 196 GLU B N 1
ATOM 3062 C CA . GLU B 1 196 ? -15.484 1.057 -2.922 1 60.66 196 GLU B CA 1
ATOM 3063 C C . GLU B 1 196 ? -15.75 0.195 -1.69 1 60.66 196 GLU B C 1
ATOM 3065 O O . GLU B 1 196 ? -15.555 0.642 -0.559 1 60.66 196 GLU B O 1
ATOM 3070 N N . LYS B 1 197 ? -15.984 -1.129 -1.918 1 59.12 197 LYS B N 1
ATOM 3071 C CA . LYS B 1 197 ? -16.297 -2 -0.79 1 59.12 197 LYS B CA 1
ATOM 3072 C C . LYS B 1 197 ? -15.062 -2.738 -0.3 1 59.12 197 LYS B C 1
ATOM 3074 O O . LYS B 1 197 ? -15.07 -3.328 0.782 1 59.12 197 LYS B O 1
ATOM 3079 N N . GLY B 1 198 ? -13.977 -2.688 -1.07 1 54.78 198 GLY B N 1
ATOM 3080 C CA . GLY B 1 198 ? -12.805 -3.482 -0.727 1 54.78 198 GLY B CA 1
ATOM 3081 C C . GLY B 1 198 ? -11.734 -2.686 -0.003 1 54.78 198 GLY B C 1
ATOM 3082 O O . GLY B 1 198 ? -11.422 -1.558 -0.39 1 54.78 198 GLY B O 1
ATOM 3083 N N . GLY B 1 199 ? -11.695 -2.77 1.272 1 58.81 199 GLY B N 1
ATOM 3084 C CA . GLY B 1 199 ? -10.656 -2.119 2.053 1 58.81 199 GLY B CA 1
ATOM 3085 C C . GLY B 1 199 ? -9.297 -2.764 1.885 1 58.81 199 GLY B C 1
ATOM 3086 O O . GLY B 1 199 ? -9.195 -3.898 1.413 1 58.81 199 GLY B O 1
ATOM 3087 N N . PHE B 1 200 ? -8.375 -1.918 1.604 1 62.72 200 PHE B N 1
ATOM 3088 C CA . PHE B 1 200 ? -6.984 -2.34 1.712 1 62.72 200 PHE B CA 1
ATOM 3089 C C . PHE B 1 200 ? -6.551 -2.404 3.17 1 62.72 200 PHE B C 1
ATOM 3091 O O . PHE B 1 200 ? -6.816 -1.482 3.945 1 62.72 200 PHE B O 1
ATOM 3098 N N . LEU B 1 201 ? -6.391 -3.805 3.795 1 60.91 201 LEU B N 1
ATOM 3099 C CA . LEU B 1 201 ? -5.957 -3.953 5.18 1 60.91 201 LEU B CA 1
ATOM 3100 C C . LEU B 1 201 ? -4.473 -4.297 5.25 1 60.91 201 LEU B C 1
ATOM 3102 O O . LEU B 1 201 ? -3.965 -5.051 4.418 1 60.91 201 LEU B O 1
ATOM 3106 N N . MET B 1 202 ? -3.807 -3.426 5.797 1 57.88 202 MET B N 1
ATOM 3107 C CA . MET B 1 202 ? -2.471 -3.826 6.227 1 57.88 202 MET B CA 1
ATOM 3108 C C . MET B 1 202 ? -2.504 -4.41 7.633 1 57.88 202 MET B C 1
ATOM 3110 O O . MET B 1 202 ? -3.072 -3.811 8.547 1 57.88 202 MET B O 1
ATOM 3114 N N . ASN B 1 203 ? -2.875 -5.812 7.914 1 51.5 203 ASN B N 1
ATOM 3115 C CA . ASN B 1 203 ? -3.016 -6.383 9.25 1 51.5 203 ASN B CA 1
ATOM 3116 C C . ASN B 1 203 ? -1.665 -6.805 9.82 1 51.5 203 ASN B C 1
ATOM 3118 O O . ASN B 1 203 ? -0.796 -7.281 9.086 1 51.5 203 ASN B O 1
ATOM 3122 N N . ASN B 1 204 ? -1.389 -6.164 10.906 1 46.22 204 ASN B N 1
ATOM 3123 C CA . ASN B 1 204 ? -0.367 -6.691 11.805 1 46.22 204 ASN B CA 1
ATOM 3124 C C . ASN B 1 204 ? -0.823 -7.98 12.477 1 46.22 204 ASN B C 1
ATOM 3126 O O . ASN B 1 204 ? -1.581 -7.949 13.453 1 46.22 204 ASN B O 1
ATOM 3130 N N . PHE B 1 205 ? -1.436 -9.039 11.961 1 38.91 205 PHE B N 1
ATOM 3131 C CA . PHE B 1 205 ? -1.853 -10.188 12.758 1 38.91 205 PHE B CA 1
ATOM 3132 C C . PHE B 1 205 ? -0.651 -10.859 13.414 1 38.91 205 PHE B C 1
ATOM 3134 O O . PHE B 1 205 ? 0.243 -11.352 12.727 1 38.91 205 PHE B O 1
ATOM 3141 N N . PHE B 1 206 ? -0.004 -10.312 14.43 1 31.94 206 PHE B N 1
ATOM 3142 C CA . PHE B 1 206 ? 0.619 -11.352 15.25 1 31.94 206 PHE B CA 1
ATOM 3143 C C . PHE B 1 206 ? -0.408 -12.391 15.68 1 31.94 206 PHE B C 1
ATOM 3145 O O . PHE B 1 206 ? -1.521 -12.039 16.078 1 31.94 206 PHE B O 1
ATOM 3152 N N . PRO B 1 207 ? -0.285 -13.68 15.234 1 29.52 207 PRO B N 1
ATOM 3153 C CA . PRO B 1 207 ? -0.955 -14.531 16.219 1 29.52 207 PRO B CA 1
ATOM 3154 C C . PRO B 1 207 ? -0.636 -14.117 17.656 1 29.52 207 PRO B C 1
ATOM 3156 O O . PRO B 1 207 ? 0.424 -13.547 17.922 1 29.52 207 PRO B O 1
#